Protein AF-A0A846SKY1-F1 (afdb_monomer)

Structure (mmCIF, N/CA/C/O backbone):
data_AF-A0A846SKY1-F1
#
_entry.id   AF-A0A846SKY1-F1
#
loop_
_atom_site.group_PDB
_atom_site.id
_atom_site.type_symbol
_atom_site.label_atom_id
_atom_site.label_alt_id
_atom_site.label_comp_id
_atom_site.label_asym_id
_atom_site.label_entity_id
_atom_site.label_seq_id
_atom_site.pdbx_PDB_ins_code
_atom_site.Cartn_x
_atom_site.Cartn_y
_atom_site.Cartn_z
_atom_site.occupancy
_atom_site.B_iso_or_equiv
_atom_site.auth_seq_id
_atom_site.auth_comp_id
_atom_site.auth_asym_id
_atom_site.auth_atom_id
_atom_site.pdbx_PDB_model_num
ATOM 1 N N . MET A 1 1 ? 22.162 -17.429 46.335 1.00 46.56 1 MET A N 1
ATOM 2 C CA . MET A 1 1 ? 23.014 -17.951 45.247 1.00 46.56 1 MET A CA 1
ATOM 3 C C . MET A 1 1 ? 22.104 -18.732 44.323 1.00 46.56 1 MET A C 1
ATOM 5 O O . MET A 1 1 ? 21.326 -19.520 44.843 1.00 46.56 1 MET A O 1
ATOM 9 N N . ASN A 1 2 ? 22.143 -18.483 43.013 1.00 73.56 2 ASN A N 1
ATOM 10 C CA . ASN A 1 2 ? 21.407 -19.318 42.061 1.00 73.56 2 ASN A CA 1
ATOM 11 C C . ASN A 1 2 ? 22.087 -20.688 42.005 1.00 73.56 2 ASN A C 1
ATOM 13 O O . ASN A 1 2 ? 23.313 -20.758 41.893 1.00 73.56 2 ASN A O 1
ATOM 17 N N . LEU A 1 3 ? 21.304 -21.758 42.141 1.00 90.50 3 LEU A N 1
ATOM 18 C CA . LEU A 1 3 ? 21.818 -23.119 42.028 1.00 90.50 3 LEU A CA 1
ATOM 19 C C . LEU A 1 3 ? 22.352 -23.354 40.599 1.00 90.50 3 LEU A C 1
ATOM 21 O O . LEU A 1 3 ? 21.756 -22.848 39.641 1.00 90.50 3 LEU A O 1
ATOM 25 N N . PRO A 1 4 ? 23.459 -24.097 40.417 1.00 93.00 4 PRO A N 1
ATOM 26 C CA . PRO A 1 4 ? 24.073 -24.275 39.102 1.00 93.00 4 PRO A CA 1
ATOM 27 C C . PRO A 1 4 ? 23.132 -24.888 38.048 1.00 93.00 4 PRO A C 1
ATOM 29 O O . PRO A 1 4 ? 22.724 -26.049 38.150 1.00 93.00 4 PRO A O 1
ATOM 32 N N . GLY A 1 5 ? 22.845 -24.130 36.985 1.00 91.88 5 GLY A N 1
ATOM 33 C CA . GLY A 1 5 ? 22.113 -24.601 35.802 1.00 91.88 5 GLY A CA 1
ATOM 34 C C . GLY A 1 5 ? 20.583 -24.637 35.921 1.00 91.88 5 GLY A C 1
ATOM 35 O O . GLY A 1 5 ? 19.949 -25.315 35.111 1.00 91.88 5 GLY A O 1
ATOM 36 N N . LEU A 1 6 ? 19.987 -23.956 36.908 1.00 94.12 6 LEU A N 1
ATOM 37 C CA . LEU A 1 6 ? 18.544 -23.680 36.895 1.00 94.12 6 LEU A CA 1
ATOM 38 C C . LEU A 1 6 ? 18.210 -22.535 35.928 1.00 94.12 6 LEU A C 1
ATOM 40 O O . LEU A 1 6 ? 18.991 -21.591 35.799 1.00 94.12 6 LEU A O 1
ATOM 44 N N . ILE A 1 7 ? 17.043 -22.616 35.289 1.00 93.56 7 ILE A N 1
ATOM 45 C CA . ILE A 1 7 ? 16.441 -21.503 34.539 1.00 93.56 7 ILE A CA 1
ATOM 46 C C . ILE A 1 7 ? 15.952 -20.385 35.478 1.00 93.56 7 ILE A C 1
ATOM 48 O O . ILE A 1 7 ? 15.787 -20.601 36.683 1.00 93.56 7 ILE A O 1
ATOM 52 N N . ASP A 1 8 ? 15.684 -19.203 34.916 1.00 91.31 8 ASP A N 1
ATOM 53 C CA . ASP A 1 8 ? 14.997 -18.113 35.622 1.00 91.31 8 ASP A CA 1
ATOM 54 C C . ASP A 1 8 ? 13.616 -18.556 36.131 1.00 91.31 8 ASP A C 1
ATOM 56 O O . ASP A 1 8 ? 13.039 -19.502 35.602 1.00 91.31 8 ASP A O 1
ATOM 60 N N . ASP A 1 9 ? 13.085 -17.873 37.155 1.00 92.06 9 ASP A N 1
ATOM 61 C CA . ASP A 1 9 ? 11.799 -18.211 37.785 1.00 92.06 9 ASP A CA 1
ATOM 62 C C . ASP A 1 9 ? 10.670 -18.370 36.739 1.00 92.06 9 ASP A C 1
ATOM 64 O O . ASP A 1 9 ? 10.157 -17.366 36.225 1.00 92.06 9 ASP A O 1
ATOM 68 N N . PRO A 1 10 ? 10.244 -19.613 36.436 1.00 91.88 10 PRO A N 1
ATOM 69 C CA . PRO A 1 10 ? 9.229 -19.873 35.417 1.00 91.88 10 PRO A CA 1
ATOM 70 C C . PRO A 1 10 ? 7.851 -19.362 35.863 1.00 91.88 10 PRO A C 1
ATOM 72 O O . PRO A 1 10 ? 6.981 -19.064 35.039 1.00 91.88 10 PRO A O 1
ATOM 75 N N . ALA A 1 11 ? 7.664 -19.183 37.173 1.00 91.69 11 ALA A N 1
ATOM 76 C CA . ALA A 1 11 ? 6.435 -18.715 37.789 1.00 91.69 11 ALA A CA 1
ATOM 77 C C . ALA A 1 11 ? 6.412 -17.192 38.022 1.00 91.69 11 ALA A C 1
ATOM 79 O O . ALA A 1 11 ? 5.543 -16.676 38.736 1.00 91.69 11 ALA A O 1
ATOM 80 N N . ARG A 1 12 ? 7.339 -16.450 37.398 1.00 92.38 12 ARG A N 1
ATOM 81 C CA . ARG A 1 12 ? 7.389 -14.987 37.472 1.00 92.38 12 ARG A CA 1
ATOM 82 C C . ARG A 1 12 ? 6.057 -14.368 37.037 1.00 92.38 12 ARG A C 1
ATOM 84 O O . ARG A 1 12 ? 5.595 -14.580 35.913 1.00 92.38 12 ARG A O 1
ATOM 91 N N . GLY A 1 13 ? 5.484 -13.544 37.912 1.00 88.25 13 GLY A N 1
ATOM 92 C CA . GLY A 1 13 ? 4.220 -12.833 37.704 1.00 88.25 13 GLY A CA 1
ATOM 93 C C . GLY A 1 13 ? 3.457 -12.639 39.015 1.00 88.25 13 GLY A C 1
ATOM 94 O O . GLY A 1 13 ? 3.842 -13.184 40.049 1.00 88.25 13 GLY A O 1
ATOM 95 N N . ASP A 1 14 ? 2.369 -11.874 38.994 1.00 92.31 14 ASP A N 1
ATOM 96 C CA . ASP A 1 14 ? 1.500 -11.650 40.157 1.00 92.31 14 ASP A CA 1
ATOM 97 C C . ASP A 1 14 ? 0.092 -12.191 39.874 1.00 92.31 14 ASP A C 1
ATOM 99 O O . ASP A 1 14 ? -0.737 -11.522 39.260 1.00 92.31 14 ASP A O 1
ATOM 103 N N . ALA A 1 15 ? -0.175 -13.422 40.320 1.00 92.25 15 ALA A N 1
ATOM 104 C CA . ALA A 1 15 ? -1.475 -14.069 40.160 1.00 92.25 15 ALA A CA 1
ATOM 105 C C . ALA A 1 15 ? -2.607 -13.305 40.875 1.00 92.25 15 ALA A C 1
ATOM 107 O O . ALA A 1 15 ? -3.741 -13.297 40.394 1.00 92.25 15 ALA A O 1
ATOM 108 N N . GLY A 1 16 ? -2.305 -12.608 41.977 1.00 91.00 16 GLY A N 1
ATOM 109 C CA . GLY A 1 16 ? -3.270 -11.772 42.688 1.00 91.00 16 GLY A CA 1
ATOM 110 C C . GLY A 1 16 ? -3.687 -10.562 41.855 1.00 91.00 16 GLY A C 1
ATOM 111 O O . GLY A 1 16 ? -4.881 -10.295 41.713 1.00 91.00 16 GLY A O 1
ATOM 112 N N . ALA A 1 17 ? -2.724 -9.881 41.230 1.00 92.69 17 ALA A N 1
ATOM 113 C CA . ALA A 1 17 ? -3.007 -8.784 40.304 1.00 92.69 17 ALA A CA 1
ATOM 114 C C . ALA A 1 17 ? -3.819 -9.256 39.083 1.00 92.69 17 ALA A C 1
ATOM 116 O O . ALA A 1 17 ? -4.796 -8.608 38.705 1.00 92.69 17 ALA A O 1
ATOM 117 N N . VAL A 1 18 ? -3.471 -10.413 38.507 1.00 91.75 18 VAL A N 1
ATOM 118 C CA . VAL A 1 18 ? -4.213 -11.032 37.391 1.00 91.75 18 VAL A CA 1
ATOM 119 C C . VAL A 1 18 ? -5.662 -11.343 37.792 1.00 91.75 18 VAL A C 1
ATOM 121 O O . VAL A 1 18 ? -6.594 -10.989 37.070 1.00 91.75 18 VAL A O 1
ATOM 124 N N . SER A 1 19 ? -5.876 -11.921 38.976 1.00 93.38 19 SER A N 1
ATOM 125 C CA . SER A 1 19 ? -7.216 -12.161 39.530 1.00 93.38 19 SER A CA 1
ATOM 126 C C . SER A 1 19 ? -8.002 -10.857 39.763 1.00 93.38 19 SER A C 1
ATOM 128 O O . SER A 1 19 ? -9.207 -10.775 39.495 1.00 93.38 19 SER A O 1
ATOM 130 N N . GLY A 1 20 ? -7.317 -9.782 40.165 1.00 93.25 20 GLY A N 1
ATOM 131 C CA . GLY A 1 20 ? -7.895 -8.438 40.248 1.00 93.25 20 GLY A CA 1
ATOM 132 C C . GLY A 1 20 ? -8.424 -7.925 38.901 1.00 93.25 20 GLY A C 1
ATOM 133 O O . GLY A 1 20 ? -9.526 -7.365 38.835 1.00 93.25 20 GLY A O 1
ATOM 134 N N . TYR A 1 21 ? -7.703 -8.172 37.802 1.00 91.81 21 TYR A N 1
ATOM 135 C CA . TYR A 1 21 ? -8.189 -7.852 36.456 1.00 91.81 21 TYR A CA 1
ATOM 136 C C . TYR A 1 21 ? -9.403 -8.699 36.066 1.00 91.81 21 TYR A C 1
ATOM 138 O O . TYR A 1 21 ? -10.393 -8.145 35.584 1.00 91.81 21 TYR A O 1
ATOM 146 N N . ALA A 1 22 ? -9.390 -10.007 36.341 1.00 93.38 22 ALA A N 1
ATOM 147 C CA . ALA A 1 22 ? -10.550 -10.866 36.093 1.00 93.38 22 ALA A CA 1
ATOM 148 C C . ALA A 1 22 ? -11.807 -10.369 36.828 1.00 93.38 22 ALA A C 1
ATOM 150 O O . ALA A 1 22 ? -12.889 -10.287 36.238 1.00 93.38 22 ALA A O 1
ATOM 151 N N . THR A 1 23 ? -11.653 -9.948 38.085 1.00 94.44 23 THR A N 1
ATOM 152 C CA . THR A 1 23 ? -12.739 -9.359 38.884 1.00 94.44 23 THR A CA 1
ATOM 153 C C . THR A 1 23 ? -13.264 -8.073 38.244 1.00 94.44 23 THR A C 1
ATOM 155 O O . THR A 1 23 ? -14.478 -7.876 38.142 1.00 94.44 23 THR A O 1
ATOM 158 N N . THR A 1 24 ? -12.370 -7.227 37.730 1.00 94.69 24 THR A N 1
ATOM 159 C CA . THR A 1 24 ? -12.744 -5.991 37.027 1.00 94.69 24 THR A CA 1
ATOM 160 C C . THR A 1 24 ? -13.601 -6.284 35.794 1.00 94.69 24 THR A C 1
ATOM 162 O O . THR A 1 24 ? -14.626 -5.629 35.593 1.00 94.69 24 THR A O 1
ATOM 165 N N . PHE A 1 25 ? -13.236 -7.293 34.996 1.00 93.44 25 PHE A N 1
ATOM 166 C CA . PHE A 1 25 ? -14.035 -7.720 33.843 1.00 93.44 25 PHE A CA 1
ATOM 167 C C . PHE A 1 25 ? -15.419 -8.235 34.254 1.00 93.44 25 PHE A C 1
ATOM 169 O O . PHE A 1 25 ? -16.415 -7.757 33.714 1.00 93.44 25 PHE A O 1
ATOM 176 N N . SER A 1 26 ? -15.510 -9.099 35.272 1.00 95.50 26 SER A N 1
ATOM 177 C CA . SER A 1 26 ? -16.805 -9.603 35.768 1.00 95.50 26 SER A CA 1
ATOM 178 C C . SER A 1 26 ? -17.720 -8.484 36.292 1.00 95.50 26 SER A C 1
ATOM 180 O O . SER A 1 26 ? -18.927 -8.477 36.046 1.00 95.50 26 SER A O 1
ATOM 182 N N . THR A 1 27 ? -17.142 -7.473 36.949 1.00 95.94 27 THR A N 1
ATOM 183 C CA . THR A 1 27 ? -17.885 -6.302 37.439 1.00 95.94 27 THR A CA 1
ATOM 184 C C . THR A 1 27 ? -18.446 -5.484 36.277 1.00 95.94 27 THR A C 1
ATOM 186 O O . THR A 1 27 ? -19.604 -5.064 36.297 1.00 95.94 27 THR A O 1
ATOM 189 N N . ARG A 1 28 ? -17.645 -5.281 35.225 1.00 93.75 28 ARG A N 1
ATOM 190 C CA . ARG A 1 28 ? -18.094 -4.590 34.008 1.00 93.75 28 ARG A CA 1
ATOM 191 C C . ARG A 1 28 ? -19.149 -5.395 33.247 1.00 93.75 28 ARG A C 1
ATOM 193 O O . ARG A 1 28 ? -20.079 -4.794 32.709 1.00 93.75 28 ARG A O 1
ATOM 200 N N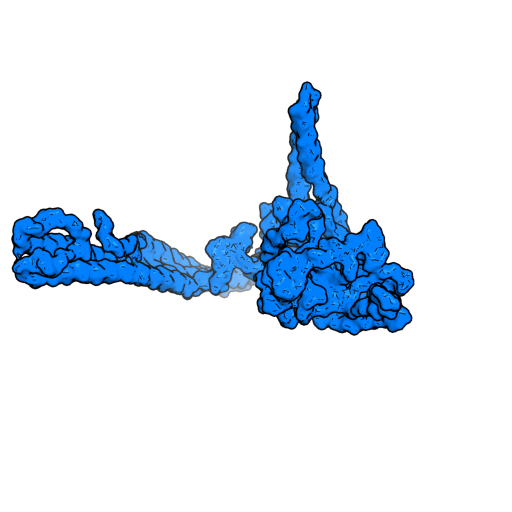 . ALA A 1 29 ? -19.047 -6.725 33.240 1.00 94.75 29 ALA A N 1
ATOM 201 C CA . ALA A 1 29 ? -20.063 -7.599 32.663 1.00 94.75 29 ALA A CA 1
ATOM 202 C C . ALA A 1 29 ? -21.406 -7.420 33.384 1.00 94.75 29 ALA A C 1
ATOM 204 O O . ALA A 1 29 ? -22.432 -7.209 32.742 1.00 94.75 29 ALA A O 1
ATOM 205 N N . ALA A 1 30 ? -21.404 -7.406 34.723 1.00 95.69 30 ALA A N 1
ATOM 206 C CA . ALA A 1 30 ? -22.599 -7.141 35.526 1.00 95.69 30 ALA A CA 1
ATOM 207 C C . ALA A 1 30 ? -23.236 -5.783 35.195 1.00 95.69 30 ALA A C 1
ATOM 209 O O . ALA A 1 30 ? -24.430 -5.731 34.904 1.00 95.69 30 ALA A O 1
ATOM 210 N N . SER A 1 31 ? -22.433 -4.716 35.135 1.00 95.81 31 SER A N 1
ATOM 211 C CA . SER A 1 31 ? -22.926 -3.385 34.756 1.00 95.81 31 SER A CA 1
ATOM 212 C C . SER A 1 31 ? -23.495 -3.343 33.329 1.00 95.81 31 SER A C 1
ATOM 214 O O . SER A 1 31 ? -24.485 -2.661 33.079 1.00 95.81 31 SER A O 1
ATOM 216 N N . SER A 1 32 ? -22.916 -4.095 32.389 1.00 93.31 32 SER A N 1
ATOM 217 C CA . SER A 1 32 ? -23.422 -4.167 31.009 1.00 93.31 32 SER A CA 1
ATOM 218 C C . SER A 1 32 ? -24.774 -4.887 30.939 1.00 93.31 32 SER A C 1
ATOM 220 O O . SER A 1 32 ? -25.681 -4.410 30.259 1.00 93.31 32 SER A O 1
ATOM 222 N N . ARG A 1 33 ? -24.970 -5.966 31.713 1.00 96.75 33 ARG A N 1
ATOM 223 C CA . ARG A 1 33 ? -26.281 -6.642 31.817 1.00 96.75 33 ARG A CA 1
ATOM 224 C C . ARG A 1 33 ? -27.354 -5.752 32.439 1.00 96.75 33 ARG A C 1
ATOM 226 O O . ARG A 1 33 ? -28.496 -5.797 31.998 1.00 96.75 33 ARG A O 1
ATOM 233 N N . GLU A 1 34 ? -26.997 -4.944 33.434 1.00 96.00 34 GLU A N 1
ATOM 234 C CA . GLU A 1 34 ? -27.920 -3.973 34.036 1.00 96.00 34 GLU A CA 1
ATOM 235 C C . GLU A 1 34 ? -28.397 -2.956 32.990 1.00 96.00 34 GLU A C 1
ATOM 237 O O . GLU A 1 34 ? -29.596 -2.824 32.758 1.00 96.00 34 GLU A O 1
ATOM 242 N N . ARG A 1 35 ? -27.463 -2.348 32.245 1.00 94.62 35 ARG A N 1
ATOM 243 C CA . ARG A 1 35 ? -27.788 -1.408 31.157 1.00 94.62 35 ARG A CA 1
ATOM 244 C C . ARG A 1 35 ? -28.604 -2.046 30.036 1.00 94.62 35 ARG A C 1
ATOM 246 O O . ARG A 1 35 ? -29.456 -1.385 29.447 1.00 94.62 35 ARG A O 1
ATOM 253 N N . LYS A 1 36 ? -28.351 -3.321 29.727 1.00 94.88 36 LYS A N 1
ATOM 254 C CA . LYS A 1 36 ? -29.198 -4.092 28.811 1.00 94.88 36 LYS A CA 1
ATOM 255 C C . LYS A 1 36 ? -30.637 -4.161 29.335 1.00 94.88 36 LYS A C 1
ATOM 257 O O . LYS A 1 36 ? -31.564 -3.891 28.577 1.00 94.88 36 LYS A O 1
ATOM 262 N N . GLY A 1 37 ? -30.815 -4.502 30.611 1.00 94.94 37 GLY A N 1
ATOM 263 C CA . GLY A 1 37 ? -32.130 -4.558 31.254 1.00 94.94 37 GLY A CA 1
ATOM 264 C C . GLY A 1 37 ? -32.871 -3.220 31.194 1.00 94.94 37 GLY A C 1
ATOM 265 O O . GLY A 1 37 ? -34.058 -3.192 30.869 1.00 94.94 37 GLY A O 1
ATOM 266 N N . ASP A 1 38 ? -32.160 -2.111 31.411 1.00 94.88 38 ASP A N 1
ATOM 267 C CA . ASP A 1 38 ? -32.721 -0.762 31.265 1.00 94.88 38 ASP A CA 1
ATOM 268 C C . ASP A 1 38 ? -33.182 -0.482 29.824 1.00 94.88 38 ASP A C 1
ATOM 270 O O . ASP A 1 38 ? -34.269 0.062 29.605 1.00 94.88 38 ASP A O 1
ATOM 274 N N . ALA A 1 39 ? -32.387 -0.885 28.825 1.00 92.62 39 ALA A N 1
ATOM 275 C CA . ALA A 1 39 ? -32.746 -0.750 27.414 1.00 92.62 39 ALA A CA 1
ATOM 276 C C . ALA A 1 39 ? -33.978 -1.601 27.048 1.00 92.62 39 ALA A C 1
ATOM 278 O O . ALA A 1 39 ? -34.885 -1.109 26.376 1.00 92.62 39 ALA A O 1
ATOM 279 N N . ASP A 1 40 ? -34.058 -2.842 27.535 1.00 92.50 40 ASP A N 1
ATOM 280 C CA . ASP A 1 40 ? -35.218 -3.720 27.330 1.00 92.50 40 ASP A CA 1
ATOM 281 C C . ASP A 1 40 ? -36.502 -3.112 27.926 1.00 92.50 40 ASP A C 1
ATOM 283 O O . ASP A 1 40 ? -37.561 -3.117 27.290 1.00 92.50 40 ASP A O 1
ATOM 287 N N . ALA A 1 41 ? -36.415 -2.520 29.123 1.00 92.56 41 ALA A N 1
ATOM 288 C CA . ALA A 1 41 ? -37.540 -1.839 29.764 1.00 92.56 41 ALA A CA 1
ATOM 289 C C . ALA A 1 41 ? -37.986 -0.580 28.992 1.00 92.56 41 ALA A C 1
ATOM 291 O O . ALA A 1 41 ? -39.188 -0.321 28.838 1.00 92.56 41 ALA A O 1
ATOM 292 N N . ALA A 1 42 ? -37.030 0.190 28.464 1.00 88.75 42 ALA A N 1
ATOM 293 C CA . ALA A 1 42 ? -37.317 1.343 27.614 1.00 88.75 42 ALA A CA 1
ATOM 294 C C . ALA A 1 42 ? -38.018 0.928 26.308 1.00 88.75 42 ALA A C 1
ATOM 296 O O . ALA A 1 42 ? -39.009 1.548 25.913 1.00 88.75 42 ALA A O 1
ATOM 297 N N . LEU A 1 43 ? -37.565 -0.158 25.673 1.00 88.31 43 LEU A N 1
ATOM 298 C CA . LEU A 1 43 ? -38.172 -0.704 24.457 1.00 88.31 43 LEU A CA 1
ATOM 299 C C . LEU A 1 43 ? -39.630 -1.133 24.677 1.00 88.31 43 LEU A C 1
ATOM 301 O O . LEU A 1 43 ? -40.504 -0.810 23.868 1.00 88.31 43 LEU A O 1
ATOM 305 N N . ALA A 1 44 ? -39.913 -1.814 25.791 1.00 87.69 44 ALA A N 1
ATOM 306 C CA . ALA A 1 44 ? -41.271 -2.217 26.161 1.00 87.69 44 ALA A CA 1
ATOM 307 C C . ALA A 1 44 ? -42.210 -1.010 26.346 1.00 87.69 44 ALA A C 1
ATOM 309 O O . ALA A 1 44 ? -43.395 -1.076 26.024 1.00 87.69 44 ALA A O 1
ATOM 310 N N . SER A 1 45 ? -41.677 0.116 26.824 1.00 87.00 45 SER A N 1
ATOM 311 C CA . SER A 1 45 ? -42.451 1.350 26.981 1.00 87.00 45 SER A CA 1
ATOM 312 C C . SER A 1 45 ? -42.759 2.005 25.628 1.00 87.00 45 SER A C 1
ATOM 314 O O . SER A 1 45 ? -43.887 2.430 25.386 1.00 87.00 45 SER A O 1
ATOM 316 N N . ILE A 1 46 ? -41.781 2.050 24.720 1.00 84.12 46 ILE A N 1
ATOM 317 C CA . ILE A 1 46 ? -41.895 2.725 23.415 1.00 84.12 46 ILE A CA 1
ATOM 318 C C . ILE A 1 46 ? -42.774 1.956 22.427 1.00 84.12 46 ILE A C 1
ATOM 320 O O . ILE A 1 46 ? -43.531 2.572 21.684 1.00 84.12 46 ILE A O 1
ATOM 324 N N . THR A 1 47 ? -42.744 0.623 22.455 1.00 77.88 47 THR A N 1
ATOM 325 C CA . THR A 1 47 ? -43.590 -0.234 21.597 1.00 77.88 47 THR A CA 1
ATOM 326 C C . THR A 1 47 ? -45.094 -0.066 21.845 1.00 77.88 47 THR A C 1
ATOM 328 O O . THR A 1 47 ? -45.904 -0.457 21.009 1.00 77.88 47 THR A O 1
ATOM 331 N N . SER A 1 48 ? -45.488 0.557 22.960 1.00 79.56 48 SER A N 1
ATOM 332 C CA . SER A 1 48 ? -46.883 0.925 23.237 1.00 79.56 48 SER A CA 1
ATOM 333 C C . SER A 1 48 ? -47.336 2.233 22.561 1.00 79.56 48 SER A C 1
ATOM 335 O O . SER A 1 48 ? -48.520 2.573 22.602 1.00 79.56 48 SER A O 1
ATOM 337 N N . MET A 1 49 ? -46.415 2.978 21.940 1.00 81.56 49 MET A N 1
ATOM 338 C CA . MET A 1 49 ? -46.669 4.273 21.304 1.00 81.56 49 MET A CA 1
ATOM 339 C C . MET A 1 49 ? -46.936 4.104 19.800 1.00 81.56 49 MET A C 1
ATOM 341 O O . MET A 1 49 ? -46.294 3.304 19.135 1.00 81.56 49 MET A O 1
ATOM 345 N N . THR A 1 50 ? -47.848 4.897 19.228 1.00 76.44 50 THR A N 1
ATOM 346 C CA . THR A 1 50 ? -48.278 4.772 17.816 1.00 76.44 50 THR A CA 1
ATOM 347 C C . THR A 1 50 ? -47.644 5.802 16.867 1.00 76.44 50 THR A C 1
ATOM 349 O O . THR A 1 50 ? -48.191 6.077 15.801 1.00 76.44 50 THR A O 1
ATOM 352 N N . ALA A 1 51 ? -46.547 6.454 17.260 1.00 78.81 51 ALA A N 1
ATOM 353 C CA . ALA A 1 51 ? -45.899 7.501 16.464 1.00 78.81 51 ALA A CA 1
ATOM 354 C C . ALA A 1 51 ? -44.739 6.932 15.631 1.00 78.81 51 ALA A C 1
ATOM 356 O O . ALA A 1 51 ? -43.960 6.145 16.147 1.00 78.81 51 ALA A O 1
ATOM 357 N N . SER A 1 52 ? -44.527 7.407 14.400 1.00 71.19 52 SER A N 1
ATOM 358 C CA . SER A 1 52 ? -43.409 6.953 13.544 1.00 71.19 52 SER A CA 1
ATOM 359 C C . SER A 1 52 ? -42.016 7.190 14.151 1.00 71.19 52 SER A C 1
ATOM 361 O O . SER A 1 52 ? -41.080 6.436 13.900 1.00 71.19 52 SER A O 1
ATOM 363 N N . ALA A 1 53 ? -41.869 8.213 15.001 1.00 76.94 53 ALA A N 1
ATOM 364 C CA . ALA A 1 53 ? -40.645 8.441 15.770 1.00 76.94 53 ALA A CA 1
ATOM 365 C C . ALA A 1 53 ? -40.381 7.340 16.819 1.00 76.94 53 ALA A C 1
ATOM 367 O O . ALA A 1 53 ? -39.226 7.101 17.170 1.00 76.94 53 ALA A O 1
ATOM 368 N N . ALA A 1 54 ? -41.430 6.665 17.305 1.00 79.88 54 ALA A N 1
ATOM 369 C CA . ALA A 1 54 ? -41.322 5.552 18.245 1.00 79.88 54 ALA A CA 1
ATOM 370 C C . ALA A 1 54 ? -40.718 4.310 17.574 1.00 79.88 54 ALA A C 1
ATOM 372 O O . ALA A 1 54 ? -39.880 3.654 18.186 1.00 79.88 54 ALA A O 1
ATOM 373 N N . ASP A 1 55 ? -41.044 4.045 16.305 1.00 78.56 55 ASP A N 1
ATOM 374 C CA . ASP A 1 55 ? -40.493 2.909 15.552 1.00 78.56 55 ASP A CA 1
ATOM 375 C C . ASP A 1 55 ? -38.983 3.065 15.310 1.00 78.56 55 ASP A C 1
ATOM 377 O O . ASP A 1 55 ? -38.194 2.165 15.607 1.00 78.56 55 ASP A O 1
ATOM 381 N N . ALA A 1 56 ? -38.557 4.245 14.841 1.00 79.12 56 ALA A N 1
ATOM 382 C CA . ALA A 1 56 ? -37.142 4.545 14.611 1.00 79.12 56 ALA A CA 1
ATOM 383 C C . ALA A 1 56 ? -36.324 4.512 15.915 1.00 79.12 56 ALA A C 1
ATOM 385 O O . ALA A 1 56 ? -35.197 4.014 15.942 1.00 79.12 56 ALA A O 1
ATOM 386 N N . LEU A 1 57 ? -36.890 5.023 17.013 1.00 85.38 57 LEU A N 1
ATOM 387 C CA . LEU A 1 57 ? -36.257 4.965 18.328 1.00 85.38 57 LEU A CA 1
ATOM 388 C C . LEU A 1 57 ? -36.205 3.528 18.871 1.00 85.38 57 LEU A C 1
ATOM 390 O O . LEU A 1 57 ? -35.173 3.118 19.400 1.00 85.38 57 LEU A O 1
ATOM 394 N N . GLY A 1 58 ? -37.278 2.753 18.697 1.00 85.75 58 GLY A N 1
ATOM 395 C CA . GLY A 1 58 ? -37.363 1.353 19.105 1.00 85.75 58 GLY A CA 1
ATOM 396 C C . GLY A 1 58 ? -36.278 0.495 18.458 1.00 85.75 58 GLY A C 1
ATOM 397 O O . GLY A 1 58 ? -35.565 -0.216 19.163 1.00 85.75 58 GLY A O 1
ATOM 398 N N . ALA A 1 59 ? -36.061 0.637 17.147 1.00 84.88 59 ALA A N 1
ATOM 399 C CA . ALA A 1 59 ? -34.998 -0.077 16.435 1.00 84.88 59 ALA A CA 1
ATOM 400 C C . ALA A 1 59 ? -33.594 0.210 17.009 1.00 84.88 59 ALA A C 1
ATOM 402 O O . ALA A 1 59 ? -32.785 -0.703 17.179 1.00 84.88 59 ALA A O 1
ATOM 403 N N . ARG A 1 60 ? -33.309 1.467 17.379 1.00 86.31 60 ARG A N 1
ATOM 404 C CA . ARG A 1 60 ? -32.021 1.845 17.994 1.00 86.31 60 ARG A CA 1
ATOM 405 C C . ARG A 1 60 ? -31.841 1.238 19.386 1.00 86.31 60 ARG A C 1
ATOM 407 O O . ARG A 1 60 ? -30.731 0.845 19.737 1.00 86.31 60 ARG A O 1
ATOM 414 N N . ILE A 1 61 ? -32.914 1.155 20.172 1.00 88.81 61 ILE A N 1
ATOM 415 C CA . ILE A 1 61 ? -32.876 0.570 21.519 1.00 88.81 61 ILE A CA 1
ATOM 416 C C . ILE A 1 61 ? -32.674 -0.947 21.455 1.00 88.81 61 ILE A C 1
ATOM 418 O O . ILE A 1 61 ? -31.912 -1.478 22.260 1.00 88.81 61 ILE A O 1
ATOM 422 N N . VAL A 1 62 ? -33.276 -1.634 20.476 1.00 90.50 62 VAL A N 1
ATOM 423 C CA . VAL A 1 62 ? -33.017 -3.064 20.223 1.00 90.50 62 VAL A CA 1
ATOM 424 C C . VAL A 1 62 ? -31.525 -3.309 19.997 1.00 90.50 62 VAL A C 1
ATOM 426 O O . VAL A 1 62 ? -30.933 -4.141 20.683 1.00 90.50 62 VAL A O 1
ATOM 429 N N . LEU A 1 63 ? -30.900 -2.544 19.095 1.00 87.38 63 LEU A N 1
ATOM 430 C CA . LEU A 1 63 ? -29.472 -2.680 18.800 1.00 87.38 63 LEU A CA 1
ATOM 431 C C . LEU A 1 63 ? -28.602 -2.405 20.036 1.00 87.38 63 LEU A C 1
ATOM 433 O O . LEU A 1 63 ? -27.639 -3.125 20.299 1.00 87.38 63 LEU A O 1
ATOM 437 N N . LEU A 1 64 ? -28.951 -1.379 20.818 1.00 88.50 64 LEU A N 1
ATOM 438 C CA . LEU A 1 64 ? -28.242 -1.052 22.054 1.00 88.50 64 LEU A CA 1
ATOM 439 C C . LEU A 1 64 ? -28.340 -2.187 23.084 1.00 88.50 64 LEU A C 1
ATOM 441 O O . LEU A 1 64 ? -27.331 -2.549 23.687 1.00 88.50 64 LEU A O 1
ATOM 445 N N . SER A 1 65 ? -29.533 -2.761 23.267 1.00 91.25 65 SER A N 1
ATOM 446 C CA . SER A 1 65 ? -29.754 -3.903 24.161 1.00 91.25 65 SER A CA 1
ATOM 447 C C . SER A 1 65 ? -28.920 -5.112 23.733 1.00 91.25 65 SER A C 1
ATOM 449 O O . SER A 1 65 ? -28.211 -5.699 24.553 1.00 91.25 65 SER A O 1
ATOM 451 N N . GLN A 1 66 ? -28.932 -5.445 22.440 1.00 90.62 66 GLN A N 1
ATOM 452 C CA . GLN A 1 66 ? -28.138 -6.547 21.902 1.00 90.62 66 GLN A CA 1
ATOM 453 C C . GLN A 1 66 ? -26.642 -6.358 22.193 1.00 90.62 66 GLN A C 1
ATOM 455 O O . GLN A 1 66 ? -26.021 -7.235 22.792 1.00 90.62 66 GLN A O 1
ATOM 460 N N . ARG A 1 67 ? -26.082 -5.184 21.876 1.00 89.75 67 ARG A N 1
ATOM 461 C CA . ARG A 1 67 ? -24.658 -4.885 22.105 1.00 89.75 67 ARG A CA 1
ATOM 462 C C . ARG A 1 67 ? -24.262 -4.917 23.577 1.00 89.75 67 ARG A C 1
ATOM 464 O O . ARG A 1 67 ? -23.175 -5.378 23.904 1.00 89.75 67 ARG A O 1
ATOM 471 N N . MET A 1 68 ? -25.126 -4.456 24.483 1.00 91.88 68 MET A N 1
ATOM 472 C CA . MET A 1 68 ? -24.866 -4.561 25.926 1.00 91.88 68 MET A CA 1
ATOM 473 C C . MET A 1 68 ? -24.863 -6.022 26.404 1.00 91.88 68 MET A C 1
ATOM 475 O O . MET A 1 68 ? -24.096 -6.367 27.304 1.00 91.88 68 MET A O 1
ATOM 479 N N . GLY A 1 69 ? -25.684 -6.882 25.791 1.00 92.69 69 GLY A N 1
ATOM 480 C CA . GLY A 1 69 ? -25.659 -8.330 26.015 1.00 92.69 69 GLY A CA 1
ATOM 481 C C . GLY A 1 69 ? -24.361 -8.974 25.533 1.00 92.69 69 GLY A C 1
ATOM 482 O O . GLY A 1 69 ? -23.674 -9.618 26.321 1.00 92.69 69 GLY A O 1
ATOM 483 N N . GLU A 1 70 ? -23.980 -8.719 24.283 1.00 91.62 70 GLU A N 1
ATOM 484 C CA . GLU A 1 70 ? -22.729 -9.213 23.689 1.00 91.62 70 GLU A CA 1
ATOM 485 C C . GLU A 1 70 ? -21.493 -8.726 24.465 1.00 91.62 70 GLU A C 1
ATOM 487 O O . GLU A 1 70 ? -20.573 -9.501 24.736 1.00 91.62 70 GLU A O 1
ATOM 492 N N . ALA A 1 71 ? -21.487 -7.457 24.898 1.00 90.25 71 ALA A N 1
ATOM 493 C CA . ALA A 1 71 ? -20.447 -6.912 25.767 1.00 90.25 71 ALA A CA 1
ATOM 494 C C . ALA A 1 71 ? -20.362 -7.676 27.092 1.00 90.25 71 ALA A C 1
ATOM 496 O O . ALA A 1 71 ? -19.266 -8.014 27.536 1.00 90.25 71 ALA A O 1
ATOM 497 N N . ALA A 1 72 ? -21.504 -7.944 27.733 1.00 93.62 72 ALA A N 1
ATOM 498 C CA . ALA A 1 72 ? -21.533 -8.669 28.995 1.00 93.62 72 ALA A CA 1
ATOM 499 C C . ALA A 1 72 ? -20.965 -10.086 28.852 1.00 93.62 72 ALA A C 1
ATOM 501 O O . ALA A 1 72 ? -20.069 -10.453 29.610 1.00 93.62 72 ALA A O 1
ATOM 502 N N . GLU A 1 73 ? -21.438 -10.843 27.861 1.00 94.25 73 GLU A N 1
ATOM 503 C CA . GLU A 1 73 ? -20.968 -12.205 27.586 1.00 94.25 73 GLU A CA 1
ATOM 504 C C . GLU A 1 73 ? -19.473 -12.229 27.243 1.00 94.25 73 GLU A C 1
ATOM 506 O O . GLU A 1 73 ? -18.718 -13.059 27.755 1.00 94.25 73 GLU A O 1
ATOM 511 N N . GLY A 1 74 ? -19.009 -11.271 26.435 1.00 92.44 74 GLY A N 1
ATOM 512 C CA . GLY A 1 74 ? -17.595 -11.127 26.110 1.00 92.44 74 GLY A CA 1
ATOM 513 C C . GLY A 1 74 ? -16.725 -10.850 27.336 1.00 92.44 74 GLY A C 1
ATOM 514 O O . GLY A 1 74 ? -15.688 -11.485 27.530 1.00 92.44 74 GLY A O 1
ATOM 515 N N . LEU A 1 75 ? -17.157 -9.930 28.201 1.00 93.69 75 LEU A N 1
ATOM 516 C CA . LEU A 1 75 ? -16.448 -9.589 29.435 1.00 93.69 75 LEU A CA 1
ATOM 517 C C . LEU A 1 75 ? -16.402 -10.768 30.420 1.00 93.69 75 LEU A C 1
ATOM 519 O O . LEU A 1 75 ? -15.377 -10.954 31.080 1.00 93.69 75 LEU A O 1
ATOM 523 N N . ASP A 1 76 ? -17.450 -11.592 30.496 1.00 95.56 76 ASP A N 1
ATOM 524 C CA . ASP A 1 76 ? -17.417 -12.840 31.272 1.00 95.56 76 ASP A CA 1
ATOM 525 C C . ASP A 1 76 ? -16.422 -13.846 30.696 1.00 95.56 76 ASP A C 1
ATOM 527 O O . ASP A 1 76 ? -15.677 -14.477 31.449 1.00 95.56 76 ASP A O 1
ATOM 531 N N . GLY A 1 77 ? -16.387 -13.989 29.367 1.00 94.94 77 GLY A N 1
ATOM 532 C CA . GLY A 1 77 ? -15.434 -14.858 28.680 1.00 94.94 77 GLY A CA 1
ATOM 533 C C . GLY A 1 77 ? -13.989 -14.466 28.995 1.00 94.94 77 GLY A C 1
ATOM 534 O O . GLY A 1 77 ? -13.191 -15.310 29.406 1.00 94.94 77 GLY A O 1
ATOM 535 N N . ILE A 1 78 ? -13.675 -13.167 28.916 1.00 93.94 78 ILE A N 1
ATOM 536 C CA . ILE A 1 78 ? -12.357 -12.630 29.288 1.00 93.94 78 ILE A CA 1
ATOM 537 C C . ILE A 1 78 ? -12.079 -12.868 30.776 1.00 93.94 78 ILE A C 1
ATOM 539 O O . ILE A 1 78 ? -11.004 -13.347 31.131 1.00 93.94 78 ILE A O 1
ATOM 543 N N . SER A 1 79 ? -13.039 -12.573 31.658 1.00 96.12 79 SER A N 1
ATOM 544 C CA . SER A 1 79 ? -12.900 -12.816 33.099 1.00 96.12 79 SER A CA 1
ATOM 545 C C . SER A 1 79 ? -12.588 -14.285 33.402 1.00 96.12 79 SER A C 1
ATOM 547 O O . SER A 1 79 ? -11.701 -14.578 34.206 1.00 96.12 79 SER A O 1
ATOM 549 N N . THR A 1 80 ? -13.258 -15.206 32.707 1.00 96.75 80 THR A N 1
ATOM 550 C CA . THR A 1 80 ? -13.065 -16.653 32.842 1.00 96.75 80 THR A CA 1
ATOM 551 C C . THR A 1 80 ? -11.664 -17.063 32.396 1.00 96.75 80 THR A C 1
ATOM 553 O O . THR A 1 80 ? -10.960 -17.737 33.148 1.00 96.75 80 THR A O 1
ATOM 556 N N . ALA A 1 81 ? -11.222 -16.605 31.220 1.00 95.44 81 ALA A N 1
ATOM 557 C CA . ALA A 1 81 ? -9.890 -16.900 30.695 1.00 95.44 81 ALA A CA 1
ATOM 558 C C . ALA A 1 81 ? -8.775 -16.360 31.611 1.00 95.44 81 ALA A C 1
ATOM 560 O O . ALA A 1 81 ? -7.835 -17.080 31.950 1.00 95.44 81 ALA A O 1
ATOM 561 N N . VAL A 1 82 ? -8.907 -15.114 32.078 1.00 95.88 82 VAL A N 1
ATOM 562 C CA . VAL A 1 82 ? -7.931 -14.473 32.974 1.00 95.88 82 VAL A CA 1
ATOM 563 C C . VAL A 1 82 ? -7.921 -15.135 34.360 1.00 95.88 82 VAL A C 1
ATOM 565 O O . VAL A 1 82 ? -6.851 -15.309 34.942 1.00 95.88 82 VAL A O 1
ATOM 568 N N . SER A 1 83 ? -9.075 -15.567 34.880 1.00 96.56 83 SER A N 1
ATOM 569 C CA . SER A 1 83 ? -9.156 -16.321 36.145 1.00 96.56 83 SER A CA 1
ATOM 570 C C . SER A 1 83 ? -8.491 -17.694 36.044 1.00 96.56 83 SER A C 1
ATOM 572 O O . SER A 1 83 ? -7.789 -18.110 36.969 1.00 96.56 83 SER A O 1
ATOM 574 N N . ALA A 1 84 ? -8.685 -18.391 34.920 1.00 96.62 84 ALA A N 1
ATOM 575 C CA . ALA A 1 84 ? -8.025 -19.665 34.655 1.00 96.62 84 ALA A CA 1
ATOM 576 C C . ALA A 1 84 ? -6.501 -19.485 34.598 1.00 96.62 84 ALA A C 1
ATOM 578 O O . ALA A 1 84 ? -5.778 -20.193 35.292 1.00 96.62 84 ALA A O 1
ATOM 579 N N . TYR A 1 85 ? -6.022 -18.463 33.881 1.00 97.00 85 TYR A N 1
ATOM 580 C CA . TYR A 1 85 ? -4.598 -18.124 33.834 1.00 97.00 85 TYR A CA 1
ATOM 581 C C . TYR A 1 85 ? -4.020 -17.790 35.220 1.00 97.00 85 TYR A C 1
ATOM 583 O O . TYR A 1 85 ? -2.945 -18.271 35.568 1.00 97.00 85 TYR A O 1
ATOM 591 N N . ALA A 1 86 ? -4.738 -17.022 36.051 1.00 96.38 86 ALA A N 1
ATOM 592 C CA . ALA A 1 86 ? -4.313 -16.736 37.425 1.00 96.38 86 ALA A CA 1
ATOM 593 C C . ALA A 1 86 ? -4.191 -18.012 38.275 1.00 96.38 86 ALA A C 1
ATOM 595 O O . ALA A 1 86 ? -3.237 -18.158 39.039 1.00 96.38 86 ALA A O 1
ATOM 596 N N . THR A 1 87 ? -5.146 -18.934 38.126 1.00 96.69 87 THR A N 1
ATOM 597 C CA . THR A 1 87 ? -5.165 -20.220 38.840 1.00 96.69 87 THR A CA 1
ATOM 598 C C . THR A 1 87 ? -3.989 -21.096 38.421 1.00 96.69 87 THR A C 1
ATOM 600 O O . THR A 1 87 ? -3.275 -21.623 39.275 1.00 96.69 87 THR A O 1
ATOM 603 N N . ASP A 1 88 ? -3.746 -21.196 37.116 1.00 96.31 88 ASP A N 1
ATOM 604 C CA . ASP A 1 88 ? -2.638 -21.966 36.557 1.00 96.31 88 ASP A CA 1
ATOM 605 C C . ASP A 1 88 ? -1.280 -21.380 36.975 1.00 96.31 88 ASP A C 1
ATOM 607 O O . ASP A 1 88 ? -0.377 -22.121 37.364 1.00 96.31 88 ASP A O 1
ATOM 611 N N . LEU A 1 89 ? -1.147 -20.048 36.991 1.00 96.19 89 LEU A N 1
ATOM 612 C CA . LEU A 1 89 ? 0.063 -19.369 37.458 1.00 96.19 89 LEU A CA 1
ATOM 613 C C . LEU A 1 89 ? 0.328 -19.620 38.952 1.00 96.19 89 LEU A C 1
ATOM 615 O O . LEU A 1 89 ? 1.478 -19.809 39.345 1.00 96.19 89 LEU A O 1
ATOM 619 N N . GLU A 1 90 ? -0.707 -19.651 39.794 1.00 95.69 90 GLU A N 1
ATOM 620 C CA . GLU A 1 90 ? -0.561 -19.965 41.222 1.00 95.69 90 GLU A CA 1
ATOM 621 C C . GLU A 1 90 ? -0.179 -21.440 41.454 1.00 95.69 90 GLU A C 1
ATOM 623 O O . GLU A 1 90 ? 0.648 -21.756 42.322 1.00 95.69 90 GLU A O 1
ATOM 628 N N . GLY A 1 91 ? -0.717 -22.343 40.627 1.00 95.75 91 GLY A N 1
ATOM 629 C CA . GLY A 1 91 ? -0.280 -23.737 40.551 1.00 95.75 91 GLY A CA 1
ATOM 630 C C . GLY A 1 91 ? 1.207 -23.838 40.206 1.00 95.75 91 GLY A C 1
ATOM 631 O O . GLY A 1 91 ? 1.979 -24.438 40.957 1.00 95.75 91 GLY A O 1
ATOM 632 N N . LEU A 1 92 ? 1.633 -23.146 39.146 1.00 96.62 92 LEU A N 1
ATOM 633 C CA . LEU A 1 92 ? 3.026 -23.107 38.706 1.00 96.62 92 LEU A CA 1
ATOM 634 C C . LEU A 1 92 ? 3.959 -22.538 39.786 1.00 96.62 92 LEU A C 1
ATOM 636 O O . LEU A 1 92 ? 5.037 -23.083 40.013 1.00 96.62 92 LEU A O 1
ATOM 640 N N . LYS A 1 93 ? 3.543 -21.491 40.512 1.00 95.75 93 LYS A N 1
ATOM 641 C CA . LYS A 1 93 ? 4.295 -20.940 41.657 1.00 95.75 93 LYS A CA 1
ATOM 642 C C . LYS A 1 93 ? 4.483 -21.961 42.767 1.00 95.75 93 LYS A C 1
ATOM 644 O O . LYS A 1 93 ? 5.585 -22.113 43.304 1.00 95.75 93 LYS A O 1
ATOM 649 N N . SER A 1 94 ? 3.413 -22.671 43.110 1.00 95.25 94 SER A N 1
ATOM 650 C CA . SER A 1 94 ? 3.455 -23.724 44.120 1.00 95.25 94 SER A CA 1
ATOM 651 C C . SER A 1 94 ? 4.402 -24.851 43.703 1.00 95.25 94 SER A C 1
ATOM 653 O O . SER A 1 94 ? 5.134 -25.386 44.541 1.00 95.25 94 SER A O 1
ATOM 655 N N . ASP A 1 95 ? 4.414 -25.208 42.421 1.00 96.38 95 ASP A N 1
ATOM 656 C CA . ASP A 1 95 ? 5.272 -26.241 41.843 1.00 96.38 95 ASP A CA 1
ATOM 657 C C . ASP A 1 95 ? 6.737 -25.815 41.776 1.00 96.38 95 ASP A C 1
ATOM 659 O O . ASP A 1 95 ? 7.606 -26.545 42.264 1.00 96.38 95 ASP A O 1
ATOM 663 N N . ALA A 1 96 ? 7.007 -24.603 41.290 1.00 96.31 96 ALA A N 1
ATOM 664 C CA . ALA A 1 96 ? 8.330 -23.994 41.273 1.00 96.31 96 ALA A CA 1
ATOM 665 C C . ALA A 1 96 ? 8.936 -23.947 42.679 1.00 96.31 96 ALA A C 1
ATOM 667 O O . ALA A 1 96 ? 10.051 -24.424 42.884 1.00 96.31 96 ALA A O 1
ATOM 668 N N . ALA A 1 97 ? 8.180 -23.496 43.687 1.00 95.50 97 ALA A N 1
ATOM 669 C CA . ALA A 1 97 ? 8.657 -23.456 45.067 1.00 95.50 97 ALA A CA 1
ATOM 670 C C . ALA A 1 97 ? 8.979 -24.853 45.630 1.00 95.50 97 ALA A C 1
ATOM 672 O O . ALA A 1 97 ? 9.953 -25.017 46.370 1.00 95.50 97 ALA A O 1
ATOM 673 N N . ARG A 1 98 ? 8.180 -25.882 45.304 1.00 96.81 98 ARG A N 1
ATOM 674 C CA . ARG A 1 98 ? 8.452 -27.267 45.732 1.00 96.81 98 ARG A CA 1
ATOM 675 C C . ARG A 1 98 ? 9.693 -27.836 45.045 1.00 96.81 98 ARG A C 1
ATOM 677 O O . ARG A 1 98 ? 10.552 -28.378 45.739 1.00 96.81 98 ARG A O 1
ATOM 684 N N . ARG A 1 99 ? 9.808 -27.693 43.722 1.00 97.06 99 ARG A N 1
ATOM 685 C CA . ARG A 1 99 ? 10.929 -28.237 42.936 1.00 97.06 99 ARG A CA 1
ATOM 686 C C . ARG A 1 99 ? 12.237 -27.497 43.211 1.00 97.06 99 ARG A C 1
ATOM 688 O O . ARG A 1 99 ? 13.271 -28.144 43.330 1.00 97.06 99 ARG A O 1
ATOM 695 N N . LEU A 1 100 ? 12.189 -26.184 43.442 1.00 96.38 100 LEU A N 1
ATOM 696 C CA . LEU A 1 100 ? 13.351 -25.399 43.863 1.00 96.38 100 LEU A CA 1
ATOM 697 C C . LEU A 1 100 ? 13.870 -25.852 45.231 1.00 96.38 100 LEU A C 1
ATOM 699 O O . LEU A 1 100 ? 15.070 -26.045 45.396 1.00 96.38 100 LEU A O 1
ATOM 703 N N . ARG A 1 101 ? 12.975 -26.086 46.204 1.00 96.19 101 ARG A N 1
ATOM 704 C CA . ARG A 1 101 ? 13.361 -26.655 47.507 1.00 96.19 101 ARG A CA 1
ATOM 705 C C . ARG A 1 101 ? 13.969 -28.050 47.365 1.00 96.19 101 ARG A C 1
ATOM 707 O O . ARG A 1 101 ? 14.944 -28.345 48.045 1.00 96.19 101 ARG A O 1
ATOM 714 N N . ALA A 1 102 ? 13.423 -28.896 46.490 1.00 96.31 102 ALA A N 1
ATOM 715 C CA . ALA A 1 102 ? 13.990 -30.216 46.221 1.00 96.31 102 ALA A CA 1
ATOM 716 C C . ALA A 1 102 ? 15.399 -30.118 45.612 1.00 96.31 102 ALA A C 1
ATOM 718 O O . ALA A 1 102 ? 16.305 -30.799 46.084 1.00 96.31 102 ALA A O 1
ATOM 719 N N . ALA A 1 103 ? 15.603 -29.226 44.638 1.00 96.94 103 ALA A N 1
ATOM 720 C CA . ALA A 1 103 ? 16.913 -28.969 44.045 1.00 96.94 103 ALA A CA 1
ATOM 721 C C . ALA A 1 103 ? 17.911 -28.409 45.071 1.00 96.94 103 ALA A C 1
ATOM 723 O O . ALA A 1 103 ? 19.046 -28.869 45.116 1.00 96.94 103 ALA A O 1
ATOM 724 N N . GLN A 1 104 ? 17.484 -27.486 45.939 1.00 96.56 104 GLN A N 1
ATOM 725 C CA . GLN A 1 104 ? 18.317 -26.958 47.022 1.00 96.56 104 GLN A CA 1
ATOM 726 C C . GLN A 1 104 ? 18.730 -28.062 48.000 1.00 96.56 104 GLN A C 1
ATOM 728 O O . GLN A 1 104 ? 19.912 -28.216 48.284 1.00 96.56 104 GLN A O 1
ATOM 733 N N . ASN A 1 105 ? 17.777 -28.882 48.452 1.00 96.56 105 ASN A N 1
ATOM 734 C CA . ASN A 1 105 ? 18.059 -29.991 49.361 1.00 96.56 105 ASN A CA 1
ATOM 735 C C . ASN A 1 105 ? 19.001 -31.026 48.728 1.00 96.56 105 ASN A C 1
ATOM 737 O O . ASN A 1 105 ? 19.913 -31.503 49.399 1.00 96.56 105 ASN A O 1
ATOM 741 N N . ALA A 1 106 ? 18.795 -31.369 47.451 1.00 96.69 106 ALA A N 1
ATOM 742 C CA . ALA A 1 106 ? 19.670 -32.286 46.725 1.00 96.69 106 ALA A CA 1
ATOM 743 C C . ALA A 1 106 ? 21.086 -31.707 46.594 1.00 96.69 106 ALA A C 1
ATOM 745 O O . ALA A 1 106 ? 22.057 -32.397 46.890 1.00 96.69 106 ALA A O 1
ATOM 746 N N . TYR A 1 107 ? 21.198 -30.419 46.253 1.00 96.62 107 TYR A N 1
ATOM 747 C CA . TYR A 1 107 ? 22.476 -29.719 46.157 1.00 96.62 107 TYR A CA 1
ATOM 748 C C . TYR A 1 107 ? 23.225 -29.686 47.494 1.00 96.62 107 TYR A C 1
ATOM 750 O O . TYR A 1 107 ? 24.411 -30.001 47.551 1.00 96.62 107 TYR A O 1
ATOM 758 N N . ASP A 1 108 ? 22.536 -29.372 48.592 1.00 95.44 108 ASP A N 1
ATOM 759 C CA . ASP A 1 108 ? 23.134 -29.355 49.929 1.00 95.44 108 ASP A CA 1
ATOM 760 C C . ASP A 1 108 ? 23.560 -30.770 50.370 1.00 95.44 108 ASP A C 1
ATOM 762 O O . ASP A 1 108 ? 24.618 -30.952 50.983 1.00 95.44 108 ASP A O 1
ATOM 766 N N . HIS A 1 109 ? 22.785 -31.798 50.003 1.00 95.25 109 HIS A N 1
ATOM 767 C CA . HIS A 1 109 ? 23.085 -33.199 50.306 1.00 95.25 109 HIS A CA 1
ATOM 768 C C . HIS A 1 109 ? 24.355 -33.707 49.600 1.00 95.25 109 HIS A C 1
ATOM 770 O O . HIS A 1 109 ? 25.053 -34.552 50.169 1.00 95.25 109 HIS A O 1
ATOM 776 N N . ILE A 1 110 ? 24.730 -33.142 48.441 1.00 95.06 110 ILE A N 1
ATOM 777 C CA . ILE A 1 110 ? 26.030 -33.411 47.795 1.00 95.06 110 ILE A CA 1
ATOM 778 C C . ILE A 1 110 ? 27.173 -33.115 48.766 1.00 95.06 110 ILE A C 1
ATOM 780 O O . ILE A 1 110 ? 28.080 -33.931 48.914 1.00 95.06 110 ILE A O 1
ATOM 784 N N . PHE A 1 111 ? 27.133 -31.980 49.470 1.00 92.38 111 PHE A N 1
ATOM 785 C CA . PHE A 1 111 ? 28.207 -31.592 50.387 1.00 92.38 111 PHE A CA 1
ATOM 786 C C . PHE A 1 111 ? 28.236 -32.444 51.656 1.00 92.38 111 PHE A C 1
ATOM 788 O O . PHE A 1 111 ? 29.319 -32.699 52.184 1.00 92.38 111 PHE A O 1
ATOM 795 N N . VAL A 1 112 ? 27.083 -32.952 52.104 1.00 93.50 112 VAL A N 1
ATOM 796 C CA . VAL A 1 112 ? 27.014 -33.939 53.193 1.00 93.50 112 VAL A CA 1
ATOM 797 C C . VAL A 1 112 ? 27.709 -35.237 52.778 1.00 93.50 112 VAL A C 1
ATOM 799 O O . VAL A 1 112 ? 28.607 -35.700 53.479 1.00 93.50 112 VAL A O 1
ATOM 802 N N . ARG A 1 113 ? 27.364 -35.797 51.609 1.00 92.62 113 ARG A N 1
ATOM 803 C CA . ARG A 1 113 ? 27.980 -37.041 51.109 1.00 92.62 113 ARG A CA 1
ATOM 804 C C . ARG A 1 113 ? 29.449 -36.871 50.747 1.00 92.62 113 ARG A C 1
ATOM 806 O O . ARG A 1 113 ? 30.249 -37.759 51.030 1.00 92.62 113 ARG A O 1
ATOM 813 N N . ARG A 1 114 ? 29.823 -35.707 50.217 1.00 89.06 114 ARG A N 1
ATOM 814 C CA . ARG A 1 114 ? 31.218 -35.312 50.007 1.00 89.06 114 ARG A CA 1
ATOM 815 C C . ARG A 1 114 ? 31.994 -35.300 51.319 1.00 89.06 114 ARG A C 1
ATOM 817 O O . ARG A 1 114 ? 33.077 -35.869 51.378 1.00 89.06 114 ARG A O 1
ATOM 824 N N . ALA A 1 115 ? 31.462 -34.672 52.367 1.00 85.94 115 ALA A N 1
ATOM 825 C CA . ALA A 1 115 ? 32.118 -34.618 53.670 1.00 85.94 115 ALA A CA 1
ATOM 826 C C . ALA A 1 115 ? 32.250 -36.013 54.301 1.00 85.94 115 ALA A C 1
ATOM 828 O O . ALA A 1 115 ? 33.328 -36.348 54.786 1.00 85.94 115 ALA A O 1
ATOM 829 N N . GLU A 1 116 ? 31.204 -36.845 54.235 1.00 86.56 116 GLU A N 1
ATOM 830 C CA . GLU A 1 116 ? 31.258 -38.247 54.671 1.00 86.56 116 GLU A CA 1
ATOM 831 C C . GLU A 1 116 ? 32.374 -39.007 53.942 1.00 86.56 116 GLU A C 1
ATOM 833 O O . GLU A 1 116 ? 33.244 -39.590 54.590 1.00 86.56 116 GLU A O 1
ATOM 838 N N . ALA A 1 117 ? 32.401 -38.936 52.607 1.00 84.31 117 ALA A N 1
ATOM 839 C CA . ALA A 1 117 ? 33.403 -39.613 51.792 1.00 84.31 117 ALA A CA 1
ATOM 840 C C . ALA A 1 117 ? 34.829 -39.123 52.087 1.00 84.31 117 ALA A C 1
ATOM 842 O O . ALA A 1 117 ? 35.736 -39.940 52.220 1.00 84.31 117 ALA A O 1
ATOM 843 N N . LEU A 1 118 ? 35.042 -37.812 52.230 1.00 80.12 118 LEU A N 1
ATOM 844 C CA . LEU A 1 118 ? 36.364 -37.243 52.510 1.00 80.12 118 LEU A CA 1
ATOM 845 C C . LEU A 1 118 ? 36.832 -37.500 53.948 1.00 80.12 118 LEU A C 1
ATOM 847 O O . LEU A 1 118 ? 38.023 -37.691 54.162 1.00 80.12 118 LEU A O 1
ATOM 851 N N . SER A 1 119 ? 35.920 -37.543 54.924 1.00 76.94 119 SER A N 1
ATOM 852 C CA . SER A 1 119 ? 36.252 -37.880 56.318 1.00 76.94 119 SER A CA 1
ATOM 853 C C . SER A 1 119 ? 36.679 -39.336 56.497 1.00 76.94 119 SER A C 1
ATOM 855 O O . SER A 1 119 ? 37.463 -39.645 57.390 1.00 76.94 119 SER A O 1
ATOM 857 N N . ALA A 1 120 ? 36.170 -40.219 55.636 1.00 66.12 120 ALA A N 1
ATOM 858 C CA . ALA A 1 120 ? 36.512 -41.630 55.614 1.00 66.12 120 ALA A CA 1
ATOM 859 C C . ALA A 1 120 ? 37.769 -41.929 54.782 1.00 66.12 120 ALA A C 1
ATOM 861 O O . ALA A 1 120 ? 38.173 -43.080 54.762 1.00 66.12 120 ALA A O 1
ATOM 862 N N . ALA A 1 121 ? 38.367 -40.937 54.107 1.00 60.84 121 ALA A N 1
ATOM 863 C CA . ALA A 1 121 ? 39.534 -41.116 53.246 1.00 60.84 121 ALA A CA 1
ATOM 864 C C . ALA A 1 121 ? 40.867 -40.951 54.008 1.00 60.84 121 ALA A C 1
ATOM 866 O O . ALA A 1 121 ? 40.995 -40.101 54.888 1.00 60.84 121 ALA A O 1
ATOM 867 N N . SER A 1 122 ? 41.895 -41.714 53.615 1.00 58.47 122 SER A N 1
ATOM 868 C CA . SER A 1 122 ? 43.297 -41.552 54.060 1.00 58.47 122 SER A CA 1
ATOM 869 C C . SER A 1 122 ? 43.821 -40.096 53.984 1.00 58.47 122 SER A C 1
ATOM 871 O O . SER A 1 122 ? 43.501 -39.366 53.042 1.00 58.47 122 SER A O 1
ATOM 873 N N . GLU A 1 123 ? 44.723 -39.699 54.907 1.00 54.97 123 GLU A N 1
ATOM 874 C CA . GLU A 1 123 ? 45.420 -38.386 54.930 1.00 54.97 123 GLU A CA 1
ATOM 875 C C . GLU A 1 123 ? 46.020 -37.980 53.567 1.00 54.97 123 GLU A C 1
ATOM 877 O O . GLU A 1 123 ? 46.119 -36.789 53.267 1.00 54.97 123 GLU A O 1
ATOM 882 N N . PHE A 1 124 ? 46.348 -38.956 52.709 1.00 47.38 124 PHE A N 1
ATOM 883 C CA . PHE A 1 124 ? 46.909 -38.771 51.367 1.00 47.38 124 PHE A CA 1
ATOM 884 C C . PHE A 1 124 ? 46.009 -37.971 50.396 1.00 47.38 124 PHE A C 1
ATOM 886 O O . PHE A 1 124 ? 46.515 -37.394 49.434 1.00 47.38 124 PHE A O 1
ATOM 893 N N . VAL A 1 125 ? 44.691 -37.898 50.630 1.00 52.81 125 VAL A N 1
ATOM 894 C CA . VAL A 1 125 ? 43.706 -37.325 49.681 1.00 52.81 125 VAL A CA 1
ATOM 895 C C . VAL A 1 125 ? 43.228 -35.910 50.072 1.00 52.81 125 VAL A C 1
ATOM 897 O O . VAL A 1 125 ? 42.543 -35.235 49.306 1.00 52.81 125 VAL A O 1
ATOM 900 N N . THR A 1 126 ? 43.639 -35.396 51.236 1.00 53.34 126 THR A N 1
ATOM 901 C CA . THR A 1 126 ? 43.080 -34.188 51.887 1.00 53.34 126 THR A CA 1
ATOM 902 C C . THR A 1 126 ? 43.399 -32.828 51.220 1.00 53.34 126 THR A C 1
ATOM 904 O O . THR A 1 126 ? 42.981 -31.789 51.728 1.00 53.34 126 THR A O 1
ATOM 907 N N . GLY A 1 127 ? 44.084 -32.801 50.065 1.00 54.91 127 GLY A N 1
ATOM 908 C CA . GLY A 1 127 ? 44.571 -31.576 49.398 1.00 54.91 127 GLY A CA 1
ATOM 909 C C . GLY A 1 127 ? 43.999 -31.237 48.008 1.00 54.91 127 GLY A C 1
ATOM 910 O O . GLY A 1 127 ? 44.479 -30.289 47.389 1.00 54.91 127 GLY A O 1
ATOM 911 N N . TRP A 1 128 ? 43.023 -31.986 47.479 1.00 56.78 128 TRP A N 1
ATOM 912 C CA . TRP A 1 128 ? 42.536 -31.818 46.095 1.00 56.78 128 TRP A CA 1
ATOM 913 C C . TRP A 1 128 ? 41.285 -30.927 45.986 1.00 56.78 128 TRP A C 1
ATOM 915 O O . TRP A 1 128 ? 40.267 -31.170 46.636 1.00 56.78 128 TRP A O 1
ATOM 925 N N . ALA A 1 129 ? 41.326 -29.927 45.099 1.00 61.34 129 ALA A N 1
ATOM 926 C CA . ALA A 1 129 ? 40.173 -29.091 44.762 1.00 61.34 129 ALA A CA 1
ATOM 927 C C . ALA A 1 129 ? 39.333 -29.745 43.649 1.00 61.34 129 ALA A C 1
ATOM 929 O O . ALA A 1 129 ? 39.661 -29.637 42.470 1.00 61.34 129 ALA A O 1
ATOM 930 N N . LEU A 1 130 ? 38.249 -30.427 44.026 1.00 73.25 130 LEU A N 1
ATOM 931 C CA . LEU A 1 130 ? 37.251 -30.956 43.087 1.00 73.25 130 LEU A CA 1
ATOM 932 C C . LEU A 1 130 ? 36.086 -29.970 42.897 1.00 73.25 130 LEU A C 1
ATOM 934 O O . LEU A 1 130 ? 35.660 -29.372 43.902 1.00 73.25 130 LEU A O 1
ATOM 938 N N . PRO A 1 131 ? 35.532 -29.840 41.671 1.00 80.94 131 PRO A N 1
ATOM 939 C CA . PRO A 1 131 ? 34.291 -29.103 41.445 1.00 80.94 131 PRO A CA 1
ATOM 940 C C . PRO A 1 131 ? 33.133 -29.729 42.243 1.00 80.94 131 PRO A C 1
ATOM 942 O O . PRO A 1 131 ? 33.270 -30.797 42.844 1.00 80.94 131 PRO A O 1
ATOM 945 N N . TRP A 1 132 ? 32.007 -29.021 42.349 1.00 87.00 132 TRP A N 1
ATOM 946 C CA . TRP A 1 132 ? 30.888 -29.457 43.196 1.00 87.00 132 TRP A CA 1
ATOM 947 C C . TRP A 1 132 ? 30.227 -30.752 42.684 1.00 87.00 132 TRP A C 1
ATOM 949 O O . TRP A 1 132 ? 29.701 -31.510 43.492 1.00 87.00 132 TRP A O 1
ATOM 959 N N . ASP A 1 133 ? 30.319 -31.020 41.380 1.00 88.12 133 ASP A N 1
ATOM 960 C CA . ASP A 1 133 ? 29.694 -32.119 40.635 1.00 88.12 133 ASP A CA 1
ATOM 961 C C . ASP A 1 133 ? 30.664 -33.245 40.238 1.00 88.12 133 ASP A C 1
ATOM 963 O O . ASP A 1 133 ? 30.388 -34.010 39.317 1.00 88.12 133 ASP A O 1
ATOM 967 N N . ALA A 1 134 ? 31.796 -33.385 40.934 1.00 85.88 134 ALA A N 1
ATOM 968 C CA . ALA A 1 134 ? 32.734 -34.482 40.702 1.00 85.88 134 ALA A CA 1
ATOM 969 C C . ALA A 1 134 ? 33.057 -35.253 41.981 1.00 85.88 134 ALA A C 1
ATOM 971 O O . ALA A 1 134 ? 33.262 -34.662 43.041 1.00 85.88 134 ALA A O 1
ATOM 972 N N . VAL A 1 135 ? 33.193 -36.573 41.841 1.00 85.25 135 VAL A N 1
ATOM 973 C CA . VAL A 1 135 ? 33.699 -37.480 42.881 1.00 85.25 135 VAL A CA 1
ATOM 974 C C . VAL A 1 135 ? 35.192 -37.774 42.693 1.00 85.25 135 VAL A C 1
ATOM 976 O O . VAL A 1 135 ? 35.759 -37.558 41.620 1.00 85.25 135 VAL A O 1
ATOM 979 N N . LEU A 1 136 ? 35.852 -38.288 43.736 1.00 79.44 136 LEU A N 1
ATOM 980 C CA . LEU A 1 136 ? 37.240 -38.752 43.632 1.00 79.44 136 LEU A CA 1
ATOM 981 C C . LEU A 1 136 ? 37.356 -39.963 42.685 1.00 79.44 136 LEU A C 1
ATOM 983 O O . LEU A 1 136 ? 36.477 -40.829 42.694 1.00 79.44 136 LEU A O 1
ATOM 987 N N . PRO A 1 137 ? 38.461 -40.095 41.926 1.00 72.25 137 PRO A N 1
ATOM 988 C CA . PRO A 1 137 ? 38.737 -41.311 41.171 1.00 72.25 137 PRO A CA 1
ATOM 989 C C . PRO A 1 137 ? 38.796 -42.534 42.095 1.00 72.25 137 PRO A C 1
ATOM 991 O O . PRO A 1 137 ? 39.492 -42.514 43.109 1.00 72.25 137 PRO A O 1
ATOM 994 N N . SER A 1 138 ? 38.110 -43.622 41.732 1.00 71.19 138 SER A N 1
ATOM 995 C CA . SER A 1 138 ? 37.969 -44.813 42.590 1.00 71.19 138 SER A CA 1
ATOM 996 C C . SER A 1 138 ? 39.302 -45.439 43.014 1.00 71.19 138 SER A C 1
ATOM 998 O O . SER A 1 138 ? 39.417 -45.942 44.123 1.00 71.19 138 SER A O 1
ATOM 1000 N N . TRP A 1 139 ? 40.330 -45.363 42.166 1.00 66.62 139 TRP A N 1
ATOM 1001 C CA . TRP A 1 139 ? 41.675 -45.869 42.456 1.00 66.62 139 TRP A CA 1
ATOM 1002 C C . TRP A 1 139 ? 42.440 -45.047 43.509 1.00 66.62 139 TRP A C 1
ATOM 1004 O O . TRP A 1 139 ? 43.416 -45.542 44.065 1.00 66.62 139 TRP A O 1
ATOM 1014 N N . MET A 1 140 ? 42.018 -43.807 43.784 1.00 62.94 140 MET A N 1
ATOM 1015 C CA . MET A 1 140 ? 42.581 -42.958 44.844 1.00 62.94 140 MET A CA 1
ATOM 1016 C C . MET A 1 140 ? 41.895 -43.173 46.201 1.00 62.94 140 MET A C 1
ATOM 1018 O O . MET A 1 140 ? 42.346 -42.626 47.205 1.00 62.94 140 MET A O 1
ATOM 1022 N N . TYR A 1 141 ? 40.800 -43.934 46.241 1.00 71.88 141 TYR A N 1
ATOM 1023 C CA . TYR A 1 141 ? 39.989 -44.137 47.435 1.00 71.88 141 TYR A CA 1
ATOM 1024 C C . TYR A 1 141 ? 40.241 -45.539 47.989 1.00 71.88 141 TYR A C 1
ATOM 1026 O O . TYR A 1 141 ? 39.762 -46.533 47.451 1.00 71.88 141 TYR A O 1
ATOM 1034 N N . VAL A 1 142 ? 41.070 -45.611 49.031 1.00 67.56 142 VAL A N 1
ATOM 1035 C CA . VAL A 1 142 ? 41.557 -46.879 49.609 1.00 67.56 142 VAL A CA 1
ATOM 1036 C C . VAL A 1 142 ? 40.548 -47.481 50.606 1.00 67.56 142 VAL A C 1
ATOM 1038 O O . VAL A 1 142 ? 40.651 -48.654 50.962 1.00 67.56 142 VAL A O 1
ATOM 1041 N N . ASP A 1 143 ? 39.555 -46.688 51.013 1.00 75.69 143 ASP A N 1
ATOM 1042 C CA . ASP A 1 143 ? 38.473 -47.046 51.934 1.00 75.69 143 ASP A CA 1
ATOM 1043 C C . ASP A 1 143 ? 37.232 -47.595 51.189 1.00 75.69 143 ASP A C 1
ATOM 1045 O O . ASP A 1 143 ? 37.284 -47.867 49.990 1.00 75.69 143 ASP A O 1
ATOM 1049 N N . ASP A 1 144 ? 36.101 -47.809 51.879 1.00 82.44 144 ASP A N 1
ATOM 1050 C CA . ASP A 1 144 ? 34.902 -48.439 51.290 1.00 82.44 144 ASP A CA 1
ATOM 1051 C C . ASP A 1 144 ? 34.350 -47.651 50.071 1.00 82.44 144 ASP A C 1
ATOM 1053 O O . ASP A 1 144 ? 33.806 -46.552 50.235 1.00 82.44 144 ASP A O 1
ATOM 1057 N N . PRO A 1 145 ? 34.368 -48.217 48.845 1.00 82.00 145 PRO A N 1
ATOM 1058 C CA . PRO A 1 145 ? 33.872 -47.544 47.640 1.00 82.00 145 PRO A CA 1
ATOM 1059 C C . PRO A 1 145 ? 32.377 -47.174 47.674 1.00 82.00 145 PRO A C 1
ATOM 1061 O O . PRO A 1 145 ? 31.892 -46.463 46.789 1.00 82.00 145 PRO A O 1
ATOM 1064 N N . SER A 1 146 ? 31.604 -47.661 48.654 1.00 85.62 146 SER A N 1
ATOM 1065 C CA . SER A 1 146 ? 30.201 -47.276 48.856 1.00 85.62 146 SER A CA 1
ATOM 1066 C C . SER A 1 146 ? 30.010 -45.782 49.155 1.00 85.62 146 SER A C 1
ATOM 1068 O O . SER A 1 146 ? 28.955 -45.233 48.835 1.00 85.62 146 SER A O 1
ATOM 1070 N N . TYR A 1 147 ? 31.005 -45.101 49.736 1.00 87.56 147 TYR A N 1
ATOM 1071 C CA . TYR A 1 147 ? 30.940 -43.658 50.003 1.00 87.56 147 TYR A CA 1
ATOM 1072 C C . TYR A 1 147 ? 31.005 -42.829 48.716 1.00 87.56 147 TYR A C 1
ATOM 1074 O O . TYR A 1 147 ? 30.223 -41.894 48.555 1.00 87.56 147 TYR A O 1
ATOM 1082 N N . LEU A 1 148 ? 31.871 -43.210 47.767 1.00 87.06 148 LEU A N 1
ATOM 1083 C CA . LEU A 1 148 ? 31.951 -42.549 46.460 1.00 87.06 148 LEU A CA 1
ATOM 1084 C C . LEU A 1 148 ? 30.675 -42.745 45.640 1.00 87.06 148 LEU A C 1
ATOM 1086 O O . LEU A 1 148 ? 30.208 -41.793 45.025 1.00 87.06 148 LEU A O 1
ATOM 1090 N N . ARG A 1 149 ? 30.080 -43.948 45.677 1.00 89.69 149 ARG A N 1
ATOM 1091 C CA . ARG A 1 149 ? 28.783 -44.204 45.028 1.00 89.69 149 ARG A CA 1
ATOM 1092 C C . ARG A 1 149 ? 27.681 -43.319 45.599 1.00 89.69 149 ARG A C 1
ATOM 1094 O O . ARG A 1 149 ? 27.047 -42.614 44.836 1.00 89.69 149 ARG A O 1
ATOM 1101 N N . ARG A 1 150 ? 27.536 -43.247 46.927 1.00 92.69 150 ARG A N 1
ATOM 1102 C CA . ARG A 1 150 ? 26.536 -42.371 47.566 1.00 92.69 150 ARG A CA 1
ATOM 1103 C C . ARG A 1 150 ? 26.736 -40.884 47.259 1.00 92.69 150 ARG A C 1
ATOM 1105 O O . ARG A 1 150 ? 25.762 -40.138 47.234 1.00 92.69 150 ARG A O 1
ATOM 1112 N N . TRP A 1 151 ? 27.980 -40.437 47.073 1.00 93.31 151 TRP A N 1
ATOM 1113 C CA . TRP A 1 151 ? 28.262 -39.066 46.642 1.00 93.31 151 TRP A CA 1
ATOM 1114 C C . TRP A 1 151 ? 27.882 -38.854 45.170 1.00 93.31 151 TRP A C 1
ATOM 1116 O O . TRP A 1 151 ? 27.214 -37.868 44.869 1.00 93.31 151 TRP A O 1
ATOM 1126 N N . GLN A 1 152 ? 28.213 -39.793 44.279 1.00 94.12 152 GLN A N 1
ATOM 1127 C CA . GLN A 1 152 ? 27.767 -39.739 42.884 1.00 94.12 152 GLN A CA 1
ATOM 1128 C C . GLN A 1 152 ? 26.234 -39.744 42.784 1.00 94.12 152 GLN A C 1
ATOM 1130 O O . GLN A 1 152 ? 25.677 -38.882 42.114 1.00 94.12 152 GLN A O 1
ATOM 1135 N N . ASP A 1 153 ? 25.559 -40.622 43.529 1.00 96.44 153 ASP A N 1
ATOM 1136 C CA . ASP A 1 153 ? 24.095 -40.697 43.575 1.00 96.44 153 ASP A CA 1
ATOM 1137 C C . ASP A 1 153 ? 23.482 -39.344 43.995 1.00 96.44 153 ASP A C 1
ATOM 1139 O O . ASP A 1 153 ? 22.504 -38.897 43.408 1.00 96.44 153 ASP A O 1
ATOM 1143 N N . ALA A 1 154 ? 24.090 -38.627 44.953 1.00 95.94 154 ALA A N 1
ATOM 1144 C CA . ALA A 1 154 ? 23.623 -37.297 45.361 1.00 95.94 154 ALA A CA 1
ATOM 1145 C C . ALA A 1 154 ? 23.806 -36.218 44.270 1.00 95.94 154 ALA A C 1
ATOM 1147 O O . ALA A 1 154 ? 23.002 -35.286 44.188 1.00 95.94 154 ALA A O 1
ATOM 1148 N N . ILE A 1 155 ? 24.851 -36.323 43.439 1.00 95.75 155 ILE A N 1
ATOM 1149 C CA . ILE A 1 155 ? 25.050 -35.445 42.272 1.00 95.75 155 ILE A CA 1
ATOM 1150 C C . ILE A 1 155 ? 23.979 -35.741 41.212 1.00 95.75 155 ILE A C 1
ATOM 1152 O O . ILE A 1 155 ? 23.357 -34.814 40.686 1.00 95.75 155 ILE A O 1
ATOM 1156 N N . ASP A 1 156 ? 23.715 -37.019 40.948 1.00 97.00 156 ASP A N 1
ATOM 1157 C CA . ASP A 1 156 ? 22.703 -37.465 39.987 1.00 97.00 156 ASP A CA 1
ATOM 1158 C C . ASP A 1 156 ? 21.278 -37.076 40.441 1.00 97.00 156 ASP A C 1
ATOM 1160 O O . ASP A 1 156 ? 20.463 -36.611 39.632 1.00 97.00 156 ASP A O 1
ATOM 1164 N N . ASP A 1 157 ? 20.994 -37.154 41.747 1.00 97.56 157 ASP A N 1
ATOM 1165 C CA . ASP A 1 157 ? 19.757 -36.665 42.370 1.00 97.56 157 ASP A CA 1
ATOM 1166 C C . ASP A 1 157 ? 19.571 -35.155 42.143 1.00 97.56 157 ASP A C 1
ATOM 1168 O O . ASP A 1 157 ? 18.472 -34.702 41.800 1.00 97.56 157 ASP A O 1
ATOM 1172 N N . TYR A 1 158 ? 20.639 -34.357 42.282 1.00 97.81 158 TYR A N 1
ATOM 1173 C CA . TYR A 1 158 ? 20.579 -32.925 41.984 1.00 97.81 158 TYR A CA 1
ATOM 1174 C C . TYR A 1 158 ? 20.311 -32.664 40.503 1.00 97.81 158 TYR A C 1
ATOM 1176 O O . TYR A 1 158 ? 19.459 -31.836 40.179 1.00 97.81 158 TYR A O 1
ATOM 1184 N N . TYR A 1 159 ? 20.989 -33.366 39.591 1.00 97.44 159 TYR A N 1
ATOM 1185 C CA . TYR A 1 159 ? 20.725 -33.204 38.162 1.00 97.44 159 TYR A CA 1
ATOM 1186 C C . TYR A 1 159 ? 19.284 -33.568 37.797 1.00 97.44 159 TYR A C 1
ATOM 1188 O O . TYR A 1 159 ? 18.668 -32.860 36.995 1.00 97.44 159 TYR A O 1
ATOM 1196 N N . THR A 1 160 ? 18.721 -34.592 38.438 1.00 97.94 160 THR A N 1
ATOM 1197 C CA . THR A 1 160 ? 17.309 -34.971 38.298 1.00 97.94 160 THR A CA 1
ATOM 1198 C C . THR A 1 160 ? 16.378 -33.869 38.815 1.00 97.94 160 THR A C 1
ATOM 1200 O O . THR A 1 160 ? 15.449 -33.458 38.116 1.00 97.94 160 THR A O 1
ATOM 1203 N N . ALA A 1 161 ? 16.643 -33.324 40.007 1.00 97.06 161 ALA A N 1
ATOM 1204 C CA . ALA A 1 161 ? 15.856 -32.232 40.582 1.00 97.06 161 ALA A CA 1
ATOM 1205 C C . ALA A 1 161 ? 15.941 -30.943 39.742 1.00 97.06 161 ALA A C 1
ATOM 1207 O O . ALA A 1 161 ? 14.930 -30.271 39.525 1.00 97.06 161 ALA A O 1
ATOM 1208 N N . ARG A 1 162 ? 17.128 -30.631 39.209 1.00 96.81 162 ARG A N 1
ATOM 1209 C CA . ARG A 1 162 ? 17.373 -29.508 38.296 1.00 96.81 162 ARG A CA 1
ATOM 1210 C C . ARG A 1 162 ? 16.590 -29.659 36.996 1.00 96.81 162 ARG A C 1
ATOM 1212 O O . ARG A 1 162 ? 15.914 -28.721 36.591 1.00 96.81 162 ARG A O 1
ATOM 1219 N N . ALA A 1 163 ? 16.654 -30.827 36.355 1.00 97.06 163 ALA A N 1
ATOM 1220 C CA . ALA A 1 163 ? 15.893 -31.098 35.136 1.00 97.06 163 ALA A CA 1
ATOM 1221 C C . ALA A 1 163 ? 14.380 -30.966 35.381 1.00 97.06 163 ALA A C 1
ATOM 1223 O O . ALA A 1 163 ? 13.677 -30.342 34.591 1.00 97.06 163 ALA A O 1
ATOM 1224 N N . SER A 1 164 ? 13.898 -31.470 36.521 1.00 96.94 164 SER A N 1
ATOM 1225 C CA . SER A 1 164 ? 12.496 -31.346 36.934 1.00 96.94 164 SER A CA 1
ATOM 1226 C C . SER A 1 164 ? 12.055 -29.892 37.143 1.00 96.94 164 SER A C 1
ATOM 1228 O O . SER A 1 164 ? 10.930 -29.543 36.783 1.00 96.94 164 SER A O 1
ATOM 1230 N N . TYR A 1 165 ? 12.912 -29.030 37.699 1.00 97.00 165 TYR A N 1
ATOM 1231 C CA . TYR A 1 165 ? 12.625 -27.597 37.798 1.00 97.00 165 TYR A CA 1
ATOM 1232 C C . TYR A 1 165 ? 12.650 -26.917 36.425 1.00 97.00 165 TYR A C 1
ATOM 1234 O O . TYR A 1 165 ? 11.740 -26.162 36.108 1.00 97.00 165 TYR A O 1
ATOM 1242 N N . ASN A 1 166 ? 13.643 -27.214 35.585 1.00 96.50 166 ASN A N 1
ATOM 1243 C CA . ASN A 1 166 ? 13.770 -26.584 34.269 1.00 96.50 166 ASN A CA 1
ATOM 1244 C C . ASN A 1 166 ? 12.609 -26.938 33.321 1.00 96.50 166 ASN A C 1
ATOM 1246 O O . ASN A 1 166 ? 12.219 -26.104 32.511 1.00 96.50 166 ASN A O 1
ATOM 1250 N N . ALA A 1 167 ? 11.995 -28.115 33.476 1.00 96.25 167 ALA A N 1
ATOM 1251 C CA . ALA A 1 167 ? 10.791 -28.501 32.733 1.00 96.25 167 ALA A CA 1
ATOM 1252 C C . ALA A 1 167 ? 9.573 -27.585 32.994 1.00 96.25 167 ALA A C 1
ATOM 1254 O O . ALA A 1 167 ? 8.643 -27.555 32.194 1.00 96.25 167 ALA A O 1
ATOM 1255 N N . LEU A 1 168 ? 9.572 -26.801 34.082 1.00 97.06 168 LEU A N 1
ATOM 1256 C CA . LEU A 1 168 ? 8.522 -25.808 34.349 1.00 97.06 168 LEU A CA 1
ATOM 1257 C C . LEU A 1 168 ? 8.520 -24.657 33.327 1.00 97.06 168 LEU A C 1
ATOM 1259 O O . LEU A 1 168 ? 7.518 -23.954 33.213 1.00 97.06 168 LEU A O 1
ATOM 1263 N N . GLY A 1 169 ? 9.614 -24.454 32.581 1.00 96.19 169 GLY A N 1
ATOM 1264 C CA . GLY A 1 169 ? 9.651 -23.495 31.474 1.00 96.19 169 GLY A CA 1
ATOM 1265 C C . GLY A 1 169 ? 8.666 -23.855 30.357 1.00 96.19 169 GLY A C 1
ATOM 1266 O O . GLY A 1 169 ? 7.942 -22.987 29.872 1.00 96.19 169 GLY A O 1
ATOM 1267 N N . ASP A 1 170 ? 8.566 -25.141 30.016 1.00 95.81 170 ASP A N 1
ATOM 1268 C CA . ASP A 1 170 ? 7.619 -25.627 29.006 1.00 95.81 170 ASP A CA 1
ATOM 1269 C C . ASP A 1 170 ? 6.174 -25.534 29.514 1.00 95.81 170 ASP A C 1
ATOM 1271 O O . ASP A 1 170 ? 5.272 -25.118 28.784 1.00 95.81 170 ASP A O 1
ATOM 1275 N N . GLU A 1 171 ? 5.959 -25.850 30.795 1.00 95.62 171 GLU A N 1
ATOM 1276 C CA . GLU A 1 171 ? 4.653 -25.715 31.450 1.00 95.62 171 GLU A CA 1
ATOM 1277 C C . GLU A 1 171 ? 4.173 -24.258 31.445 1.00 95.62 171 GLU A C 1
ATOM 1279 O O . GLU A 1 171 ? 3.011 -23.985 31.138 1.00 95.62 171 GLU A O 1
ATOM 1284 N N . ARG A 1 172 ? 5.079 -2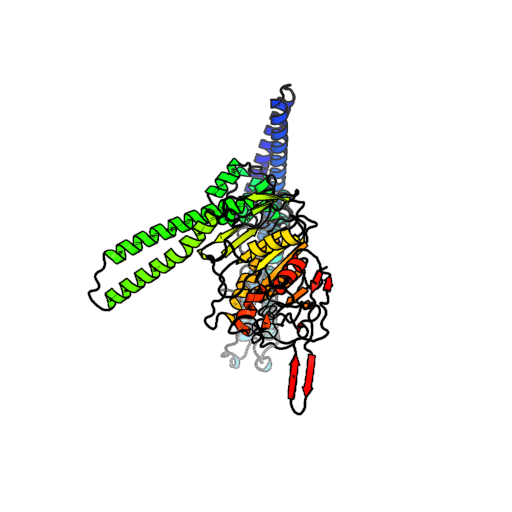3.302 31.689 1.00 95.94 172 ARG A N 1
ATOM 1285 C CA . ARG A 1 172 ? 4.775 -21.876 31.567 1.00 95.94 172 ARG A CA 1
ATOM 1286 C C . ARG A 1 172 ? 4.331 -21.506 30.152 1.00 95.94 172 ARG A C 1
ATOM 1288 O O . ARG A 1 172 ? 3.309 -20.840 29.994 1.00 95.94 172 ARG A O 1
ATOM 1295 N N . ALA A 1 173 ? 5.069 -21.949 29.137 1.00 95.44 173 ALA A N 1
ATOM 1296 C CA . ALA A 1 173 ? 4.745 -21.643 27.747 1.00 95.44 173 ALA A CA 1
ATOM 1297 C C . ALA A 1 173 ? 3.360 -22.192 27.348 1.00 95.44 173 ALA A C 1
ATOM 1299 O O . ALA A 1 173 ? 2.624 -21.548 26.600 1.00 95.44 173 ALA A O 1
ATOM 1300 N N . GLU A 1 174 ? 2.983 -23.364 27.867 1.00 96.06 174 GLU A N 1
ATOM 1301 C CA . GLU A 1 174 ? 1.657 -23.949 27.660 1.00 96.06 174 GLU A CA 1
ATOM 1302 C C . GLU A 1 174 ? 0.547 -23.142 28.346 1.00 96.06 174 GLU A C 1
ATOM 1304 O O . GLU A 1 174 ? -0.497 -22.892 27.743 1.00 96.06 174 GLU A O 1
ATOM 1309 N N . ILE A 1 175 ? 0.763 -22.712 29.595 1.00 96.00 175 ILE A N 1
ATOM 1310 C CA . ILE A 1 175 ? -0.187 -21.867 30.334 1.00 96.00 175 ILE A CA 1
ATOM 1311 C C . ILE A 1 175 ? -0.433 -20.552 29.578 1.00 96.00 175 ILE A C 1
ATOM 1313 O O . ILE A 1 175 ? -1.589 -20.180 29.357 1.00 96.00 175 ILE A O 1
ATOM 1317 N N . ASP A 1 176 ? 0.633 -19.886 29.125 1.00 94.62 176 ASP A N 1
ATOM 1318 C CA . ASP A 1 176 ? 0.538 -18.640 28.358 1.00 94.62 176 ASP A CA 1
ATOM 1319 C C . ASP A 1 176 ? -0.234 -18.858 27.041 1.00 94.62 176 ASP A C 1
ATOM 1321 O O . ASP A 1 176 ? -1.155 -18.103 26.720 1.00 94.62 176 ASP A O 1
ATOM 1325 N N . ARG A 1 177 ? 0.071 -19.934 26.300 1.00 95.38 177 ARG A N 1
ATOM 1326 C CA . ARG A 1 177 ? -0.605 -20.254 25.031 1.00 95.38 177 ARG A CA 1
ATOM 1327 C C . ARG A 1 177 ? -2.092 -20.548 25.222 1.00 95.38 177 ARG A C 1
ATOM 1329 O O . ARG A 1 177 ? -2.916 -20.052 24.454 1.00 95.38 177 ARG A O 1
ATOM 1336 N N . ARG A 1 178 ? -2.457 -21.318 26.254 1.00 95.50 178 ARG A N 1
ATOM 1337 C CA . ARG A 1 178 ? -3.865 -21.589 26.586 1.00 95.50 178 ARG A CA 1
ATOM 1338 C C . ARG A 1 178 ? -4.619 -20.308 26.928 1.00 95.50 178 ARG A C 1
ATOM 1340 O O . ARG A 1 178 ? -5.746 -20.147 26.466 1.00 95.50 178 ARG A O 1
ATOM 1347 N N . ALA A 1 179 ? -4.007 -19.393 27.681 1.00 93.00 179 ALA A N 1
ATOM 1348 C CA . ALA A 1 179 ? -4.623 -18.113 28.023 1.00 93.00 179 ALA A CA 1
ATOM 1349 C C . ALA A 1 179 ? -4.869 -17.240 26.783 1.00 93.00 179 ALA A C 1
ATOM 1351 O O . ALA A 1 179 ? -5.973 -16.723 26.609 1.00 93.00 179 ALA A O 1
ATOM 1352 N N . VAL A 1 180 ? -3.880 -17.131 25.889 1.00 90.62 180 VAL A N 1
ATOM 1353 C CA . VAL A 1 180 ? -4.016 -16.394 24.621 1.00 90.62 180 VAL A CA 1
ATOM 1354 C C . VAL A 1 180 ? -5.134 -16.984 23.761 1.00 90.62 180 VAL A C 1
ATOM 1356 O O . VAL A 1 180 ? -6.015 -16.248 23.320 1.00 90.62 180 VAL A O 1
ATOM 1359 N N . ASN A 1 181 ? -5.158 -18.309 23.589 1.00 90.62 181 ASN A N 1
ATOM 1360 C CA . ASN A 1 181 ? -6.191 -18.986 22.804 1.00 90.62 181 ASN A CA 1
ATOM 1361 C C . ASN A 1 181 ? -7.590 -18.802 23.411 1.00 90.62 181 ASN A C 1
ATOM 1363 O O . ASN A 1 181 ? -8.552 -18.573 22.682 1.00 90.62 181 ASN A O 1
ATOM 1367 N N . ALA A 1 182 ? -7.709 -18.863 24.740 1.00 92.12 182 ALA A N 1
ATOM 1368 C CA . ALA A 1 182 ? -8.979 -18.657 25.429 1.00 92.12 182 ALA A CA 1
ATOM 1369 C C . ALA A 1 182 ? -9.504 -17.222 25.264 1.00 92.12 182 ALA A C 1
ATOM 1371 O O . ALA A 1 182 ? -10.702 -17.040 25.068 1.00 92.12 182 ALA A O 1
ATOM 1372 N N . ILE A 1 183 ? -8.627 -16.212 25.303 1.00 90.00 183 ILE A N 1
ATOM 1373 C CA . ILE A 1 183 ? -9.005 -14.810 25.066 1.00 90.00 183 ILE A CA 1
ATOM 1374 C C . ILE A 1 183 ? -9.399 -14.591 23.601 1.00 90.00 183 ILE A C 1
ATOM 1376 O O . ILE A 1 183 ? -10.419 -13.957 23.336 1.00 90.00 183 ILE A O 1
ATOM 1380 N N . ALA A 1 184 ? -8.633 -15.133 22.651 1.00 85.94 184 ALA A N 1
ATOM 1381 C CA . ALA A 1 184 ? -8.924 -15.007 21.222 1.00 85.94 184 ALA A CA 1
ATOM 1382 C C . ALA A 1 184 ? -10.256 -15.672 20.829 1.00 85.94 184 ALA A C 1
ATOM 1384 O O . ALA A 1 184 ? -10.948 -15.188 19.938 1.00 85.94 184 ALA A O 1
ATOM 1385 N N . ALA A 1 185 ? -10.642 -16.745 21.526 1.00 89.00 185 ALA A N 1
ATOM 1386 C CA . ALA A 1 185 ? -11.904 -17.449 21.314 1.00 89.00 185 ALA A CA 1
ATOM 1387 C C . ALA A 1 185 ? -13.138 -16.731 21.898 1.00 89.00 185 ALA A C 1
ATOM 1389 O O . ALA A 1 185 ? -14.262 -17.191 21.690 1.00 89.00 185 ALA A O 1
ATOM 1390 N N . VAL A 1 186 ? -12.970 -15.625 22.635 1.00 91.81 186 VAL A N 1
ATOM 1391 C CA . VAL A 1 186 ? -14.106 -14.855 23.161 1.00 91.81 186 VAL A CA 1
ATOM 1392 C C . VAL A 1 186 ? -14.885 -14.238 21.989 1.00 91.81 186 VAL A C 1
ATOM 1394 O O . VAL A 1 186 ? -14.292 -13.474 21.225 1.00 91.81 186 VAL A O 1
ATOM 1397 N N . PRO A 1 187 ? -16.209 -14.469 21.862 1.00 88.81 187 PRO A N 1
ATOM 1398 C CA . PRO A 1 187 ? -16.993 -13.986 20.722 1.00 88.81 187 PRO A CA 1
ATOM 1399 C C . PRO A 1 187 ? -16.891 -12.479 20.489 1.00 88.81 187 PRO A C 1
ATOM 1401 O O . PRO A 1 187 ? -16.722 -12.051 19.355 1.00 88.81 187 PRO A O 1
ATOM 1404 N N . LEU A 1 188 ? -16.915 -11.675 21.558 1.00 87.06 188 LEU A N 1
ATOM 1405 C CA . LEU A 1 188 ? -16.724 -10.225 21.468 1.00 87.06 188 LEU A CA 1
ATOM 1406 C C . LEU A 1 188 ? -15.352 -9.857 20.891 1.00 87.06 188 LEU A C 1
ATOM 1408 O O . LEU A 1 188 ? -15.267 -8.967 20.054 1.00 87.06 188 LEU A O 1
ATOM 1412 N N . ILE A 1 189 ? -14.284 -10.532 21.328 1.00 85.19 189 ILE A N 1
ATOM 1413 C CA . ILE A 1 189 ? -12.934 -10.280 20.812 1.00 85.19 189 ILE A CA 1
ATOM 1414 C C . ILE A 1 189 ? -12.879 -10.656 19.339 1.00 85.19 189 ILE A C 1
ATOM 1416 O O . ILE A 1 189 ? -12.441 -9.840 18.544 1.00 85.19 189 ILE A O 1
ATOM 1420 N N . SER A 1 190 ? -13.398 -11.826 18.966 1.00 85.44 190 SER A N 1
ATOM 1421 C CA . SER A 1 190 ? -13.483 -12.240 17.565 1.00 85.44 190 SER A CA 1
ATOM 1422 C C . SER A 1 190 ? -14.330 -11.284 16.718 1.00 85.44 190 SER A C 1
ATOM 1424 O O . SER A 1 190 ? -13.990 -11.045 15.566 1.00 85.44 190 SER A O 1
ATOM 1426 N N . ALA A 1 191 ? -15.428 -10.744 17.251 1.00 84.12 191 ALA A N 1
ATOM 1427 C CA . ALA A 1 191 ? -16.280 -9.798 16.537 1.00 84.12 191 ALA A CA 1
ATOM 1428 C C . ALA A 1 191 ? -15.573 -8.453 16.331 1.00 84.12 191 ALA A 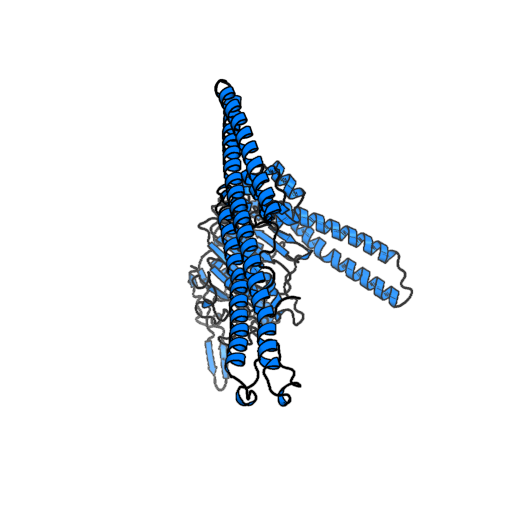C 1
ATOM 1430 O O . ALA A 1 191 ? -15.568 -7.925 15.224 1.00 84.12 191 ALA A O 1
ATOM 1431 N N . VAL A 1 192 ? -14.931 -7.923 17.377 1.00 84.44 192 VAL A N 1
ATOM 1432 C CA . VAL A 1 192 ? -14.177 -6.666 17.308 1.00 84.44 192 VAL A CA 1
ATOM 1433 C C . VAL A 1 192 ? -12.959 -6.819 16.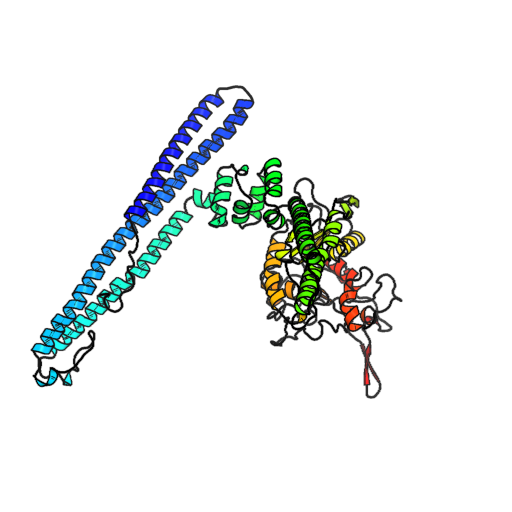401 1.00 84.44 192 VAL A C 1
ATOM 1435 O O . VAL A 1 192 ? -12.731 -5.977 15.548 1.00 84.44 192 VAL A O 1
ATOM 1438 N N . THR A 1 193 ? -12.186 -7.897 16.516 1.00 83.75 193 THR A N 1
ATOM 1439 C CA . THR A 1 193 ? -10.978 -8.076 15.695 1.00 83.75 193 THR A CA 1
ATOM 1440 C C . THR A 1 193 ? -11.259 -8.609 14.291 1.00 83.75 193 THR A C 1
ATOM 1442 O O . THR A 1 193 ? -10.313 -8.904 13.561 1.00 83.75 193 THR A O 1
ATOM 1445 N N . GLN A 1 194 ? -12.534 -8.773 13.923 1.00 82.38 194 GLN A N 1
ATOM 1446 C CA . GLN A 1 194 ? -12.981 -9.416 12.686 1.00 82.38 194 GLN A CA 1
ATOM 1447 C C . GLN A 1 194 ? -12.284 -10.764 12.422 1.00 82.38 194 GLN A C 1
ATOM 1449 O O . GLN A 1 194 ? -11.706 -11.009 11.366 1.00 82.38 194 GLN A O 1
ATOM 1454 N N . GLY A 1 195 ? -12.294 -11.643 13.423 1.00 80.81 195 GLY A N 1
ATOM 1455 C CA . GLY A 1 195 ? -11.662 -12.960 13.343 1.00 80.81 195 GLY A CA 1
ATOM 1456 C C . GLY A 1 195 ? -10.132 -12.913 13.389 1.00 80.81 195 GLY A C 1
ATOM 1457 O O . GLY A 1 195 ? -9.485 -13.838 12.908 1.00 80.81 195 GLY A O 1
ATOM 1458 N N . GLY A 1 196 ? -9.551 -11.854 13.962 1.00 79.56 196 GLY A N 1
ATOM 1459 C CA . GLY A 1 196 ? -8.103 -11.689 14.125 1.00 79.56 196 GLY A CA 1
ATOM 1460 C C . GLY A 1 196 ? -7.413 -10.865 13.037 1.00 79.56 196 GLY A C 1
ATOM 1461 O O . GLY A 1 196 ? -6.198 -10.705 13.104 1.00 79.56 196 GLY A O 1
ATOM 1462 N N . LYS A 1 197 ? -8.162 -10.314 12.075 1.00 83.44 197 LYS A N 1
ATOM 1463 C CA . LYS A 1 197 ? -7.630 -9.413 11.041 1.00 83.44 197 LYS A CA 1
ATOM 1464 C C . LYS A 1 197 ? -7.126 -8.085 11.610 1.00 83.44 197 LYS A C 1
ATOM 1466 O O . LYS A 1 197 ? -6.159 -7.527 11.106 1.00 83.44 197 LYS A O 1
ATOM 1471 N N . VAL A 1 198 ? -7.751 -7.590 12.681 1.00 84.94 198 VAL A N 1
ATOM 1472 C CA . VAL A 1 198 ? -7.358 -6.325 13.318 1.00 84.94 198 VAL A CA 1
ATOM 1473 C C . VAL A 1 198 ? -6.359 -6.572 14.447 1.00 84.94 198 VAL A C 1
ATOM 1475 O O . VAL A 1 198 ? -6.668 -7.224 15.449 1.00 84.94 198 VAL A O 1
ATOM 1478 N N . GLY A 1 199 ? -5.165 -5.994 14.303 1.00 81.19 199 GLY A N 1
ATOM 1479 C CA . GLY A 1 199 ? -4.120 -6.003 15.325 1.00 81.19 199 GLY A CA 1
ATOM 1480 C C . GLY A 1 199 ? -4.377 -5.031 16.486 1.00 81.19 199 GLY A C 1
ATOM 1481 O O . GLY A 1 199 ? -5.357 -4.287 16.526 1.00 81.19 199 GLY A O 1
ATOM 1482 N N . GLY A 1 200 ? -3.449 -4.986 17.447 1.00 79.38 200 GLY A N 1
ATOM 1483 C CA . GLY A 1 200 ? -3.584 -4.139 18.641 1.00 79.38 200 GLY A CA 1
ATOM 1484 C C . GLY A 1 200 ? -3.722 -2.637 18.346 1.00 79.38 200 GLY A C 1
ATOM 1485 O O . GLY A 1 200 ? -4.441 -1.945 19.064 1.00 79.38 200 GLY A O 1
ATOM 1486 N N . ALA A 1 201 ? -3.087 -2.140 17.278 1.00 83.00 201 ALA A N 1
ATOM 1487 C CA . ALA A 1 201 ? -3.154 -0.733 16.873 1.00 83.00 201 ALA A CA 1
ATOM 1488 C C . ALA A 1 201 ? -4.561 -0.305 16.407 1.00 83.00 201 ALA A C 1
ATOM 1490 O O . ALA A 1 201 ? -4.979 0.819 16.677 1.00 83.00 201 ALA A O 1
ATOM 1491 N N . GLY A 1 202 ? -5.312 -1.207 15.770 1.00 83.38 202 GLY A N 1
ATOM 1492 C CA . GLY A 1 202 ? -6.661 -0.949 15.256 1.00 83.38 202 GLY A CA 1
ATOM 1493 C C . GLY A 1 202 ? -7.778 -1.259 16.243 1.00 83.38 202 GLY A C 1
ATOM 1494 O O . GLY A 1 202 ? -8.936 -0.932 15.989 1.00 83.38 202 GLY A O 1
ATOM 1495 N N . PHE A 1 203 ? -7.454 -1.854 17.396 1.00 84.69 203 PHE A N 1
ATOM 1496 C CA . PHE A 1 203 ? -8.452 -2.308 18.366 1.00 84.69 203 PHE A CA 1
ATOM 1497 C C . PHE A 1 203 ? -9.389 -1.183 18.831 1.00 84.69 203 PHE A C 1
ATOM 1499 O O . PHE A 1 203 ? -10.578 -1.415 19.051 1.00 84.69 203 PHE A O 1
ATOM 1506 N N . ALA A 1 204 ? -8.878 0.047 18.958 1.00 86.00 204 ALA A N 1
ATOM 1507 C CA . ALA A 1 204 ? -9.681 1.207 19.336 1.00 86.00 204 ALA A CA 1
ATOM 1508 C C . ALA A 1 204 ? -10.738 1.552 18.273 1.00 86.00 204 ALA A C 1
ATOM 1510 O O . ALA A 1 204 ? -11.917 1.675 18.609 1.00 86.00 204 ALA A O 1
ATOM 1511 N N . ALA A 1 205 ? -10.338 1.653 17.000 1.00 87.12 205 ALA A N 1
ATOM 1512 C CA . ALA A 1 205 ? -11.262 1.928 15.901 1.00 87.12 205 ALA A CA 1
ATOM 1513 C C . ALA A 1 205 ? -12.265 0.792 15.716 1.00 87.12 205 ALA A C 1
ATOM 1515 O O . ALA A 1 205 ? -13.464 1.041 15.641 1.00 87.12 205 ALA A O 1
ATOM 1516 N N . ALA A 1 206 ? -11.799 -0.455 15.753 1.00 86.06 206 ALA A N 1
ATOM 1517 C CA . ALA A 1 206 ? -12.659 -1.621 15.644 1.00 86.06 206 ALA A CA 1
ATOM 1518 C C . ALA A 1 206 ? -13.694 -1.702 16.779 1.00 86.06 206 ALA A C 1
ATOM 1520 O O . ALA A 1 206 ? -14.861 -2.010 16.543 1.00 86.06 206 ALA A O 1
ATOM 1521 N N . SER A 1 207 ? -13.307 -1.348 18.010 1.00 84.38 207 SER A N 1
ATOM 1522 C CA . SER A 1 207 ? -14.235 -1.273 19.146 1.00 84.38 207 SER A CA 1
ATOM 1523 C C . SER A 1 207 ? -15.291 -0.181 18.955 1.00 84.38 207 SER A C 1
ATOM 1525 O O . SER A 1 207 ? -16.459 -0.387 19.287 1.00 84.38 207 SER A O 1
ATOM 1527 N N . LEU A 1 208 ? -14.901 0.980 18.417 1.00 86.31 208 LEU A N 1
ATOM 1528 C CA . LEU A 1 208 ? -15.823 2.072 18.095 1.00 86.31 208 LEU A CA 1
ATOM 1529 C C . LEU A 1 208 ? -16.776 1.689 16.958 1.00 86.31 208 LEU A C 1
ATOM 1531 O O . LEU A 1 208 ? -17.975 1.946 17.070 1.00 86.31 208 LEU A O 1
ATOM 1535 N N . ALA A 1 209 ? -16.268 1.033 15.914 1.00 86.44 209 ALA A N 1
ATOM 1536 C CA . ALA A 1 209 ? -17.056 0.531 14.796 1.00 86.44 209 ALA A CA 1
ATOM 1537 C C . ALA A 1 209 ? -18.069 -0.525 15.253 1.00 86.44 209 ALA A C 1
ATOM 1539 O O . ALA A 1 209 ? -19.269 -0.378 15.011 1.00 86.44 209 ALA A O 1
ATOM 1540 N N . TRP A 1 210 ? -17.624 -1.511 16.037 1.00 86.62 210 TRP A N 1
ATOM 1541 C CA . TRP A 1 210 ? -18.501 -2.495 16.672 1.00 86.62 210 TRP A CA 1
ATOM 1542 C C . TRP A 1 210 ? -19.563 -1.826 17.558 1.00 86.62 210 TRP A C 1
ATOM 1544 O O . TRP A 1 210 ? -20.737 -2.193 17.509 1.00 86.62 210 TRP A O 1
ATOM 1554 N N . ALA A 1 211 ? -19.197 -0.776 18.302 1.00 82.75 211 ALA A N 1
ATOM 1555 C CA . ALA A 1 211 ? -20.125 0.024 19.103 1.00 82.75 211 ALA A CA 1
ATOM 1556 C C . ALA A 1 211 ? -21.015 0.974 18.272 1.00 82.75 211 ALA A C 1
ATOM 1558 O O . ALA A 1 211 ? -21.897 1.628 18.835 1.00 82.75 211 ALA A O 1
ATOM 1559 N N . GLY A 1 212 ? -20.842 1.036 16.945 1.00 83.06 212 GLY A N 1
ATOM 1560 C CA . GLY A 1 212 ? -21.554 1.924 16.015 1.00 83.06 212 GLY A CA 1
ATOM 1561 C C . GLY A 1 212 ? -21.285 3.409 16.239 1.00 83.06 212 GLY A C 1
ATOM 1562 O O . GLY A 1 212 ? -22.107 4.238 15.862 1.00 83.06 212 GLY A O 1
ATOM 1563 N N . ASN A 1 213 ? -20.164 3.741 16.875 1.00 86.56 213 ASN A N 1
ATOM 1564 C CA . ASN A 1 213 ? -19.692 5.105 17.082 1.00 86.56 213 ASN A CA 1
ATOM 1565 C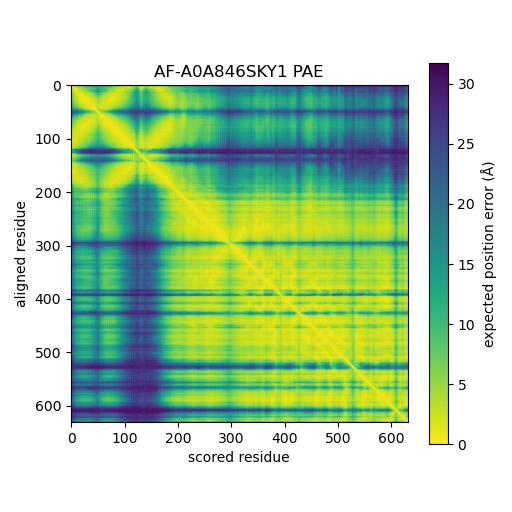 C . ASN A 1 213 ? -18.533 5.417 16.125 1.00 86.56 213 ASN A C 1
ATOM 1567 O O . ASN A 1 213 ? -17.468 5.875 16.535 1.00 86.56 213 ASN A O 1
ATOM 1571 N N . VAL A 1 214 ? -18.744 5.124 14.841 1.00 86.25 214 VAL A N 1
ATOM 1572 C CA . VAL A 1 214 ? -17.735 5.274 13.779 1.00 86.25 214 VAL A CA 1
ATOM 1573 C C . VAL A 1 214 ? -17.280 6.723 13.614 1.00 86.25 214 VAL A C 1
ATOM 1575 O O . VAL A 1 214 ? -16.133 6.970 13.275 1.00 86.25 214 VAL A O 1
ATOM 1578 N N . ASN A 1 215 ? -18.123 7.687 13.992 1.00 87.19 215 ASN A N 1
ATOM 1579 C CA . ASN A 1 215 ? -17.794 9.111 13.941 1.00 87.19 215 ASN A CA 1
ATOM 1580 C C . ASN A 1 215 ? -16.793 9.569 15.024 1.00 87.19 215 ASN A C 1
ATOM 1582 O O . ASN A 1 215 ? -16.353 10.714 15.002 1.00 87.19 215 ASN A O 1
ATOM 1586 N N . ALA A 1 216 ? -16.436 8.708 15.985 1.00 87.88 216 ALA A N 1
ATOM 1587 C CA . ALA A 1 216 ? -15.388 8.986 16.973 1.00 87.88 216 ALA A CA 1
ATOM 1588 C C . ALA A 1 216 ? -14.009 8.423 16.572 1.00 87.88 216 ALA A C 1
ATOM 1590 O O . ALA A 1 216 ? -13.050 8.558 17.333 1.00 87.88 216 ALA A O 1
ATOM 1591 N N . ILE A 1 217 ? -13.916 7.760 15.417 1.00 91.50 217 ILE A N 1
ATOM 1592 C CA . ILE A 1 217 ? -12.676 7.187 14.890 1.00 91.50 217 ILE A CA 1
ATOM 1593 C C . ILE A 1 217 ? -11.798 8.324 14.353 1.00 91.50 217 ILE A C 1
ATOM 1595 O O . ILE A 1 217 ? -12.259 9.156 13.578 1.00 91.50 217 ILE A O 1
ATOM 1599 N N . THR A 1 218 ? -10.529 8.360 14.764 1.00 93.50 218 THR A N 1
ATOM 1600 C CA . THR A 1 218 ? -9.510 9.264 14.198 1.00 93.50 218 THR A CA 1
ATOM 1601 C C . THR A 1 218 ? -8.812 8.609 13.009 1.00 93.50 218 THR A C 1
ATOM 1603 O O . THR A 1 218 ? -8.823 7.380 12.896 1.00 93.50 218 THR A O 1
ATOM 1606 N N . ALA A 1 219 ? -8.141 9.396 12.165 1.00 94.62 219 ALA A N 1
ATOM 1607 C CA . ALA A 1 219 ? -7.389 8.873 11.023 1.00 94.62 219 ALA A CA 1
ATOM 1608 C C . ALA A 1 219 ? -6.297 7.869 11.437 1.00 94.62 219 ALA A C 1
ATOM 1610 O O . ALA A 1 219 ? -6.122 6.852 10.774 1.00 94.62 219 ALA A O 1
ATOM 1611 N N . GLU A 1 220 ? -5.614 8.092 12.563 1.00 93.88 220 GLU A N 1
ATOM 1612 C CA . GLU A 1 220 ? -4.602 7.170 13.096 1.00 93.88 220 GLU A CA 1
ATOM 1613 C C . GLU A 1 220 ? -5.232 5.849 13.537 1.00 93.88 220 GLU A C 1
ATOM 1615 O O . GLU A 1 220 ? -4.701 4.777 13.257 1.00 93.88 220 GLU A O 1
ATOM 1620 N N . SER A 1 221 ? -6.379 5.915 14.220 1.00 91.50 221 SER A N 1
ATOM 1621 C CA . SER A 1 221 ? -7.080 4.706 14.657 1.00 91.50 221 SER A CA 1
ATOM 1622 C C . SER A 1 221 ? -7.667 3.929 13.476 1.00 91.50 221 SER A C 1
ATOM 1624 O O . SER A 1 221 ? -7.644 2.700 13.501 1.00 91.50 221 SER A O 1
ATOM 1626 N N . LEU A 1 222 ? -8.128 4.632 12.433 1.00 93.81 222 LEU A N 1
ATOM 1627 C CA . LEU A 1 222 ? -8.584 4.042 11.178 1.00 93.81 222 LEU A CA 1
ATOM 1628 C C . LEU A 1 222 ? -7.425 3.340 10.462 1.00 93.81 222 LEU A C 1
ATOM 1630 O O . LEU A 1 222 ? -7.540 2.164 10.146 1.00 93.81 222 LEU A O 1
ATOM 1634 N N . ALA A 1 223 ? -6.284 4.015 10.291 1.00 94.00 223 ALA A N 1
ATOM 1635 C CA . ALA A 1 223 ? -5.080 3.420 9.709 1.00 94.00 223 ALA A CA 1
ATOM 1636 C C . ALA A 1 223 ? -4.584 2.205 10.511 1.00 94.00 223 ALA A C 1
ATOM 1638 O O . ALA A 1 223 ? -4.125 1.220 9.939 1.00 94.00 223 ALA A O 1
ATOM 1639 N N . GLY A 1 224 ? -4.739 2.235 11.839 1.00 91.81 224 GLY A N 1
ATOM 1640 C CA . GLY A 1 224 ? -4.401 1.123 12.724 1.00 91.81 224 GLY A CA 1
ATOM 1641 C C . GLY A 1 224 ? -5.182 -0.170 12.458 1.00 91.81 224 GLY A C 1
ATOM 1642 O O . GLY A 1 224 ? -4.731 -1.227 12.900 1.00 91.81 224 GLY A O 1
ATOM 1643 N N . LEU A 1 225 ? -6.322 -0.116 11.751 1.00 91.12 225 LEU A N 1
ATOM 1644 C CA . LEU A 1 225 ? -7.072 -1.311 11.337 1.00 91.12 225 LEU A CA 1
ATOM 1645 C C . LEU A 1 225 ? -6.248 -2.211 10.405 1.00 91.12 225 LEU A C 1
ATOM 1647 O O . LEU A 1 225 ? -6.395 -3.429 10.476 1.00 91.12 225 LEU A O 1
ATOM 1651 N N . GLY A 1 226 ? -5.364 -1.624 9.592 1.00 89.12 226 GLY A N 1
ATOM 1652 C CA . GLY A 1 226 ? -4.401 -2.317 8.731 1.00 89.12 226 GLY A CA 1
ATOM 1653 C C . GLY A 1 226 ? -4.991 -2.944 7.465 1.00 89.12 226 GLY A C 1
ATOM 1654 O O . GLY A 1 226 ? -4.414 -2.785 6.397 1.00 89.12 226 GLY A O 1
ATOM 1655 N N . ASP A 1 227 ? -6.130 -3.628 7.572 1.00 89.81 227 ASP A N 1
ATOM 1656 C CA . ASP A 1 227 ? -6.809 -4.277 6.444 1.00 89.81 227 ASP A CA 1
ATOM 1657 C C . ASP A 1 227 ? -7.610 -3.239 5.614 1.00 89.81 227 ASP A C 1
ATOM 1659 O O . ASP A 1 227 ? -8.507 -2.587 6.169 1.00 89.81 227 ASP A O 1
ATOM 1663 N N . PRO A 1 228 ? -7.308 -3.059 4.309 1.00 91.75 228 PRO A N 1
ATOM 1664 C CA . PRO A 1 228 ? -7.980 -2.082 3.448 1.00 91.75 228 PRO A CA 1
ATOM 1665 C C . PRO A 1 228 ? -9.495 -2.274 3.330 1.00 91.75 228 PRO A C 1
ATOM 1667 O O . PRO A 1 228 ? -10.219 -1.277 3.284 1.00 91.75 228 PRO A O 1
ATOM 1670 N N . ASP A 1 229 ? -9.991 -3.514 3.339 1.00 90.31 229 ASP A N 1
ATOM 1671 C CA . ASP A 1 229 ? -11.425 -3.808 3.231 1.00 90.31 229 ASP A CA 1
ATOM 1672 C C . ASP A 1 229 ? -12.151 -3.366 4.506 1.00 90.31 229 ASP A C 1
ATOM 1674 O O . ASP A 1 229 ? -13.232 -2.776 4.461 1.00 90.31 229 ASP A O 1
ATOM 1678 N N . ILE A 1 230 ? -11.521 -3.582 5.666 1.00 91.38 230 ILE A N 1
ATOM 1679 C CA . ILE A 1 230 ? -12.050 -3.146 6.966 1.00 91.38 230 ILE A CA 1
ATOM 1680 C C . ILE A 1 230 ? -12.035 -1.618 7.067 1.00 91.38 230 ILE A C 1
ATOM 1682 O O . ILE A 1 230 ? -12.994 -1.009 7.557 1.00 91.38 230 ILE A O 1
ATOM 1686 N N . ILE A 1 231 ? -10.958 -0.980 6.600 1.00 94.31 231 ILE A N 1
ATOM 1687 C CA . ILE A 1 231 ? -10.861 0.482 6.516 1.00 94.31 231 ILE A CA 1
ATOM 1688 C C . ILE A 1 231 ? -11.981 1.024 5.629 1.00 94.31 231 ILE A C 1
ATOM 1690 O O . ILE A 1 231 ? -12.684 1.948 6.041 1.00 94.31 231 ILE A O 1
ATOM 1694 N N . ARG A 1 232 ? -12.191 0.415 4.457 1.00 93.88 232 ARG A N 1
ATOM 1695 C CA . ARG A 1 232 ? -13.239 0.777 3.499 1.00 93.88 232 ARG A CA 1
ATOM 1696 C C . ARG A 1 232 ? -14.631 0.654 4.100 1.00 93.88 232 ARG A C 1
ATOM 1698 O O . ARG A 1 232 ? -15.415 1.601 4.025 1.00 93.88 232 ARG A O 1
ATOM 1705 N N . GLU A 1 233 ? -14.944 -0.490 4.703 1.00 91.88 233 GLU A N 1
ATOM 1706 C CA . GLU A 1 233 ? -16.225 -0.731 5.368 1.00 91.88 233 GLU A CA 1
ATOM 1707 C C . GLU A 1 233 ? -16.467 0.337 6.440 1.00 91.88 233 GLU A C 1
ATOM 1709 O O . GLU A 1 233 ? -17.504 1.004 6.450 1.00 91.88 233 GLU A O 1
ATOM 1714 N N . THR A 1 234 ? -15.467 0.573 7.289 1.00 93.19 234 THR A N 1
ATOM 1715 C CA . THR A 1 234 ? -15.544 1.562 8.365 1.00 93.19 234 THR A CA 1
ATOM 1716 C C . THR A 1 234 ? -15.749 2.973 7.812 1.00 93.19 234 THR A C 1
ATOM 1718 O O . THR A 1 234 ? -16.656 3.676 8.258 1.00 93.19 234 THR A O 1
ATOM 1721 N N . TRP A 1 235 ? -14.978 3.384 6.804 1.00 95.12 235 TRP A N 1
ATOM 1722 C CA . TRP A 1 235 ? -15.114 4.683 6.141 1.00 95.12 235 TRP A CA 1
ATOM 1723 C C . TRP A 1 235 ? -16.516 4.877 5.553 1.00 95.12 235 TRP A C 1
ATOM 1725 O O . TRP A 1 235 ? -17.158 5.906 5.780 1.00 95.12 235 TRP A O 1
ATOM 1735 N N . ASN A 1 236 ? -17.042 3.851 4.880 1.00 93.25 236 ASN A N 1
ATOM 1736 C CA . ASN A 1 236 ? -18.356 3.875 4.240 1.00 93.25 236 ASN A CA 1
ATOM 1737 C C . ASN A 1 236 ? -19.523 4.015 5.231 1.00 93.25 236 ASN A C 1
ATOM 1739 O O . ASN A 1 236 ? -20.586 4.513 4.855 1.00 93.25 236 ASN A O 1
ATOM 1743 N N . THR A 1 237 ? -19.334 3.633 6.496 1.00 92.25 237 THR A N 1
ATOM 1744 C CA . THR A 1 237 ? -20.346 3.834 7.548 1.00 92.25 237 THR A CA 1
ATOM 1745 C C . THR A 1 237 ? -20.357 5.246 8.137 1.00 92.25 237 THR A C 1
ATOM 1747 O O . THR A 1 237 ? -21.348 5.628 8.763 1.00 92.25 237 THR A O 1
ATOM 1750 N N . MET A 1 238 ? -19.291 6.031 7.944 1.00 93.50 238 MET A N 1
ATOM 1751 C CA . MET A 1 238 ? -19.230 7.418 8.409 1.00 93.50 238 MET A CA 1
ATOM 1752 C C . MET A 1 238 ? -20.124 8.315 7.554 1.00 93.50 238 MET A C 1
ATOM 1754 O O . MET A 1 238 ? -20.240 8.118 6.341 1.00 93.50 238 MET A O 1
ATOM 1758 N N . ASP A 1 239 ? -20.718 9.332 8.174 1.00 91.25 239 ASP A N 1
ATOM 1759 C CA . ASP A 1 239 ? -21.401 10.391 7.432 1.00 91.25 239 ASP A CA 1
ATOM 1760 C C . ASP A 1 239 ? -20.406 11.333 6.728 1.00 91.25 239 ASP A C 1
ATOM 1762 O O . ASP A 1 239 ? -19.221 11.394 7.063 1.00 91.25 239 ASP A O 1
ATOM 1766 N N . GLN A 1 240 ? -20.896 12.083 5.734 1.00 91.81 240 GLN A N 1
ATOM 1767 C CA . GLN A 1 240 ? -20.056 12.982 4.935 1.00 91.81 240 GLN A CA 1
ATOM 1768 C C . GLN A 1 240 ? -19.354 14.041 5.795 1.00 91.81 240 GLN A C 1
ATOM 1770 O O . GLN A 1 240 ? -18.181 14.317 5.582 1.00 91.81 240 GLN A O 1
ATOM 1775 N N . ALA A 1 241 ? -20.041 14.595 6.800 1.00 93.62 241 ALA A N 1
ATOM 1776 C CA . ALA A 1 241 ? -19.470 15.627 7.664 1.00 93.62 241 ALA A CA 1
ATOM 1777 C C . ALA A 1 241 ? -18.265 15.106 8.464 1.00 93.62 241 ALA A C 1
ATOM 1779 O O . ALA A 1 241 ? -17.283 15.824 8.646 1.00 93.62 241 ALA A O 1
ATOM 1780 N N . THR A 1 242 ? -18.326 13.855 8.919 1.00 94.12 242 THR A N 1
ATOM 1781 C CA . THR A 1 242 ? -17.221 13.182 9.605 1.00 94.12 242 THR A CA 1
ATOM 1782 C C . THR A 1 242 ? -16.060 12.933 8.647 1.00 94.12 242 THR A C 1
ATOM 1784 O O . THR A 1 242 ? -14.920 13.244 8.990 1.00 94.12 242 THR A O 1
ATOM 1787 N N . ARG A 1 243 ? -16.335 12.425 7.437 1.00 96.38 243 ARG A N 1
ATOM 1788 C CA . ARG A 1 243 ? -15.298 12.200 6.415 1.00 96.38 243 ARG A CA 1
ATOM 1789 C C . ARG A 1 243 ? -14.582 13.496 6.052 1.00 96.38 243 ARG A C 1
ATOM 1791 O O . ARG A 1 243 ? -13.358 13.535 6.099 1.00 96.38 243 ARG A O 1
ATOM 1798 N N . ASP A 1 244 ? -15.329 14.566 5.791 1.00 96.25 244 ASP A N 1
ATOM 1799 C CA . ASP A 1 244 ? -14.778 15.887 5.469 1.00 96.25 244 ASP A CA 1
ATOM 1800 C C . ASP A 1 244 ? -13.909 16.429 6.614 1.00 96.25 244 ASP A C 1
ATOM 1802 O O . ASP A 1 244 ? -12.818 16.952 6.384 1.00 96.25 244 ASP A O 1
ATOM 1806 N N . ALA A 1 245 ? -14.362 16.271 7.864 1.00 95.56 245 ALA A N 1
ATOM 1807 C CA . ALA A 1 245 ? -13.601 16.690 9.037 1.00 95.56 245 ALA A CA 1
ATOM 1808 C C . ALA A 1 245 ? -12.291 15.901 9.191 1.00 95.56 245 ALA A C 1
ATOM 1810 O O . ALA A 1 245 ? -11.261 16.488 9.521 1.00 95.56 245 ALA A O 1
ATOM 1811 N N . LEU A 1 246 ? -12.314 14.591 8.931 1.00 96.69 246 LEU A N 1
ATOM 1812 C CA . LEU A 1 246 ? -11.125 13.741 8.966 1.00 96.69 246 LEU A CA 1
ATOM 1813 C C . LEU A 1 246 ? -10.146 14.083 7.838 1.00 96.69 246 LEU A C 1
ATOM 1815 O O . LEU A 1 246 ? -8.953 14.226 8.104 1.00 96.69 246 LEU A O 1
ATOM 1819 N N . LEU A 1 247 ? -10.642 14.278 6.611 1.00 97.50 247 LEU A N 1
ATOM 1820 C CA . LEU A 1 247 ? -9.835 14.702 5.462 1.00 97.50 247 LEU A CA 1
ATOM 1821 C C . LEU A 1 247 ? -9.151 16.046 5.720 1.00 97.50 247 LEU A C 1
ATOM 1823 O O . LEU A 1 247 ? -7.979 16.200 5.396 1.00 97.50 247 LEU A O 1
ATOM 1827 N N . ALA A 1 248 ? -9.848 16.993 6.349 1.00 96.00 248 ALA A N 1
ATOM 1828 C CA . ALA A 1 248 ? -9.270 18.284 6.711 1.00 96.00 248 ALA A CA 1
ATOM 1829 C C . ALA A 1 248 ? -8.255 18.194 7.864 1.00 96.00 248 ALA A C 1
ATOM 1831 O O . ALA A 1 248 ? -7.284 18.947 7.886 1.00 96.00 248 ALA A O 1
ATOM 1832 N N . ALA A 1 249 ? -8.476 17.305 8.837 1.00 96.00 249 ALA A N 1
ATOM 1833 C CA . ALA A 1 249 ? -7.626 17.194 10.023 1.00 96.00 249 ALA A CA 1
ATOM 1834 C C . ALA A 1 249 ? -6.347 16.373 9.787 1.00 96.00 249 ALA A C 1
ATOM 1836 O O . ALA A 1 249 ? -5.303 16.697 10.353 1.00 96.00 249 ALA A O 1
ATOM 1837 N N . SER A 1 250 ? -6.427 15.321 8.967 1.00 97.56 250 SER A N 1
ATOM 1838 C CA . SER A 1 250 ? -5.344 14.350 8.764 1.00 97.56 250 SER A CA 1
ATOM 1839 C C . SER A 1 250 ? -5.157 13.970 7.282 1.00 97.56 250 SER A C 1
ATOM 1841 O O . SER A 1 250 ? -5.130 12.775 6.954 1.00 97.56 250 SER A O 1
ATOM 1843 N N . PRO A 1 251 ? -4.991 14.948 6.368 1.00 98.19 251 PRO A N 1
ATOM 1844 C CA . PRO A 1 251 ? -4.900 14.682 4.933 1.00 98.19 251 PRO A CA 1
ATOM 1845 C C . PRO A 1 251 ? -3.692 13.804 4.567 1.00 98.19 251 PRO A C 1
ATOM 1847 O O . PRO A 1 251 ? -3.790 12.967 3.675 1.00 98.19 251 PRO A O 1
ATOM 1850 N N . MET A 1 252 ? -2.563 13.910 5.276 1.00 97.75 252 MET A N 1
ATOM 1851 C CA . MET A 1 252 ? -1.364 13.112 4.971 1.00 97.75 252 MET A CA 1
ATOM 1852 C C . MET A 1 252 ? -1.573 11.611 5.211 1.00 97.75 252 MET A C 1
ATOM 1854 O O . MET A 1 252 ? -1.049 10.788 4.464 1.00 97.75 252 MET A O 1
ATOM 1858 N N . ILE A 1 253 ? -2.360 11.247 6.229 1.00 97.25 253 ILE A N 1
ATOM 1859 C CA . ILE A 1 253 ? -2.694 9.845 6.502 1.00 97.25 253 ILE A CA 1
ATOM 1860 C C . ILE A 1 253 ? -3.692 9.361 5.452 1.00 97.25 253 ILE A C 1
ATOM 1862 O O . ILE A 1 253 ? -3.427 8.396 4.747 1.00 97.25 253 ILE A O 1
ATOM 1866 N N . LEU A 1 254 ? -4.827 10.050 5.319 1.00 97.88 254 LEU A N 1
ATOM 1867 C CA . LEU A 1 254 ? -5.954 9.572 4.511 1.00 97.88 254 LEU A CA 1
ATOM 1868 C C . LEU A 1 254 ? -5.673 9.615 3.008 1.00 97.88 254 LEU A C 1
ATOM 1870 O O . LEU A 1 254 ? -6.126 8.738 2.281 1.00 97.88 254 LEU A O 1
ATOM 1874 N N . GLY A 1 255 ? -4.881 10.585 2.551 1.00 97.31 255 GLY A N 1
ATOM 1875 C CA . GLY A 1 255 ? -4.452 10.693 1.159 1.00 97.31 255 GLY A CA 1
ATOM 1876 C C . GLY A 1 255 ? -3.557 9.547 0.693 1.00 97.31 255 GLY A C 1
ATOM 1877 O O . GLY A 1 255 ? -3.447 9.323 -0.507 1.00 97.31 255 GLY A O 1
ATOM 1878 N N . ASN A 1 256 ? -2.956 8.800 1.624 1.00 96.19 256 ASN A N 1
ATOM 1879 C CA . ASN A 1 256 ? -2.023 7.711 1.341 1.00 96.19 256 ASN A CA 1
ATOM 1880 C C . ASN A 1 256 ? -2.482 6.365 1.940 1.00 96.19 256 ASN A C 1
ATOM 1882 O O . ASN A 1 256 ? -1.732 5.392 1.902 1.00 96.19 256 ASN A O 1
ATOM 1886 N N . LEU A 1 257 ? -3.692 6.295 2.509 1.00 96.00 257 LEU A N 1
ATOM 1887 C CA . LEU A 1 257 ? -4.191 5.112 3.211 1.00 96.00 257 LEU A CA 1
ATOM 1888 C C . LEU A 1 257 ? -4.996 4.200 2.280 1.00 96.00 257 LEU A C 1
ATOM 1890 O O . LEU A 1 257 ? -6.010 4.603 1.706 1.00 96.00 257 LEU A O 1
ATOM 1894 N N . ASN A 1 258 ? -4.580 2.937 2.193 1.00 94.94 258 ASN A N 1
ATOM 1895 C CA . ASN A 1 258 ? -5.332 1.908 1.484 1.00 94.94 258 ASN A CA 1
ATOM 1896 C C . ASN A 1 258 ? -6.714 1.680 2.106 1.00 94.94 258 ASN A C 1
ATOM 1898 O O . ASN A 1 258 ? -6.870 1.699 3.324 1.00 94.94 258 ASN A O 1
ATOM 1902 N N . GLY A 1 259 ? -7.726 1.495 1.256 1.00 94.12 259 GLY A N 1
ATOM 1903 C CA . GLY A 1 259 ? -9.130 1.424 1.671 1.00 94.12 259 GLY A CA 1
ATOM 1904 C C . GLY A 1 259 ? -9.870 2.768 1.665 1.00 94.12 259 GLY A C 1
ATOM 1905 O O . GLY A 1 259 ? -11.093 2.768 1.756 1.00 94.12 259 GLY A O 1
ATOM 1906 N N . ILE A 1 260 ? -9.187 3.909 1.498 1.00 97.44 260 ILE A N 1
ATOM 1907 C CA . ILE A 1 260 ? -9.846 5.208 1.260 1.00 97.44 260 ILE A CA 1
ATOM 1908 C C . ILE A 1 260 ? -10.175 5.369 -0.238 1.00 97.44 260 ILE A C 1
ATOM 1910 O O . ILE A 1 260 ? -9.286 5.094 -1.056 1.00 97.44 260 ILE A O 1
ATOM 1914 N N . PRO A 1 261 ? -11.398 5.821 -0.609 1.00 97.31 261 PRO A N 1
ATOM 1915 C CA . PRO A 1 261 ? -11.785 6.020 -2.006 1.00 97.31 261 PRO A CA 1
ATOM 1916 C C . PRO A 1 261 ? -10.885 6.993 -2.760 1.00 97.31 261 PRO A C 1
ATOM 1918 O O . PRO A 1 261 ? -10.425 7.980 -2.182 1.00 97.31 261 PRO A O 1
ATOM 1921 N N . ILE A 1 262 ? -10.705 6.767 -4.065 1.00 97.62 262 ILE A N 1
ATOM 1922 C CA . ILE A 1 262 ? -9.895 7.619 -4.956 1.00 97.62 262 ILE A CA 1
ATOM 1923 C C . ILE A 1 262 ? -10.253 9.101 -4.785 1.00 97.62 262 ILE A C 1
ATOM 1925 O O . ILE A 1 262 ? -9.372 9.915 -4.517 1.00 97.62 262 ILE A O 1
ATOM 1929 N N . ARG A 1 263 ? -11.543 9.458 -4.857 1.00 97.25 263 ARG A N 1
ATOM 1930 C CA . ARG A 1 263 ? -12.022 10.845 -4.689 1.00 97.25 263 ARG A CA 1
ATOM 1931 C C . ARG A 1 263 ? -11.556 11.483 -3.378 1.00 97.25 263 ARG A C 1
ATOM 1933 O O . ARG A 1 263 ? -11.173 12.656 -3.337 1.00 97.25 263 ARG A O 1
ATOM 1940 N N . ASP A 1 264 ? -11.618 10.714 -2.301 1.00 98.00 264 ASP A N 1
ATOM 1941 C CA . ASP A 1 264 ? -11.308 11.197 -0.962 1.00 98.00 264 ASP A CA 1
ATOM 1942 C C . ASP A 1 264 ? -9.779 11.305 -0.791 1.00 98.00 264 ASP A C 1
ATOM 1944 O O . ASP A 1 264 ? -9.299 12.296 -0.235 1.00 98.00 264 ASP A O 1
ATOM 1948 N N . ARG A 1 265 ? -8.996 10.391 -1.394 1.00 98.06 265 ARG A N 1
ATOM 1949 C CA . ARG A 1 265 ? -7.531 10.531 -1.490 1.00 98.06 265 ARG A CA 1
ATOM 1950 C C . ARG A 1 265 ? -7.124 11.778 -2.265 1.00 98.06 265 ARG A C 1
ATOM 1952 O O . ARG A 1 265 ? -6.262 12.513 -1.796 1.00 98.06 265 ARG A O 1
ATOM 1959 N N . VAL A 1 266 ? -7.772 12.063 -3.398 1.00 97.88 266 VAL A N 1
ATOM 1960 C CA . VAL A 1 266 ? -7.520 13.280 -4.192 1.00 97.88 266 VAL A CA 1
ATOM 1961 C C . VAL A 1 266 ? -7.786 14.533 -3.364 1.00 97.88 266 VAL A C 1
ATOM 1963 O O . VAL A 1 266 ? -6.958 15.442 -3.327 1.00 97.88 266 VAL A O 1
ATOM 1966 N N . THR A 1 267 ? -8.897 14.559 -2.628 1.00 98.12 267 THR A N 1
ATOM 1967 C CA . THR A 1 267 ? -9.252 15.682 -1.748 1.00 98.12 267 THR A CA 1
ATOM 1968 C C . THR A 1 267 ? -8.187 15.918 -0.669 1.00 98.12 267 THR A C 1
ATOM 1970 O O . THR A 1 267 ? -7.740 17.052 -0.459 1.00 98.12 267 THR A O 1
ATOM 1973 N N . ALA A 1 268 ? -7.733 14.848 -0.012 1.00 98.50 268 ALA A N 1
ATOM 1974 C CA . ALA A 1 268 ? -6.664 14.912 0.977 1.00 98.50 268 ALA A CA 1
ATOM 1975 C C . ALA A 1 268 ? -5.322 15.339 0.359 1.00 98.50 268 ALA A C 1
ATOM 1977 O O . ALA A 1 268 ? -4.672 16.252 0.864 1.00 98.50 268 ALA A O 1
ATOM 1978 N N . ASN A 1 269 ? -4.920 14.753 -0.767 1.00 98.38 269 ASN A N 1
ATOM 1979 C CA . ASN A 1 269 ? -3.632 15.046 -1.392 1.00 98.38 269 ASN A CA 1
ATOM 1980 C C . ASN A 1 269 ? -3.571 16.444 -2.001 1.00 98.38 269 ASN A C 1
ATOM 1982 O O . ASN A 1 269 ? -2.533 17.088 -1.911 1.00 98.38 269 ASN A O 1
ATOM 1986 N N . HIS A 1 270 ? -4.675 16.984 -2.519 1.00 98.25 270 HIS A N 1
ATOM 1987 C CA . HIS A 1 270 ? -4.741 18.401 -2.896 1.00 98.25 270 HIS A CA 1
ATOM 1988 C C . HIS A 1 270 ? -4.505 19.326 -1.702 1.00 98.25 270 HIS A C 1
ATOM 1990 O O . HIS A 1 270 ? -3.913 20.392 -1.855 1.00 98.25 270 HIS A O 1
ATOM 1996 N N . THR A 1 271 ? -4.957 18.936 -0.510 1.00 98.50 271 THR A N 1
ATOM 1997 C CA . THR A 1 271 ? -4.648 19.665 0.728 1.00 98.50 271 THR A CA 1
ATOM 1998 C C . THR A 1 271 ? -3.169 19.523 1.077 1.00 98.50 271 THR A C 1
ATOM 2000 O O . THR A 1 271 ? -2.503 20.539 1.246 1.00 98.50 271 THR A O 1
ATOM 2003 N N . ASN A 1 272 ? -2.625 18.300 1.052 1.00 98.50 272 ASN A N 1
ATOM 2004 C CA . ASN A 1 272 ? -1.201 18.051 1.305 1.00 98.50 272 ASN A CA 1
ATOM 2005 C C . ASN A 1 272 ? -0.289 18.854 0.362 1.00 98.50 272 ASN A C 1
ATOM 2007 O O . ASN A 1 272 ? 0.702 19.422 0.811 1.00 98.50 272 ASN A O 1
ATOM 2011 N N . ILE A 1 273 ? -0.631 18.944 -0.927 1.00 98.12 273 ILE A N 1
ATOM 2012 C CA . ILE A 1 273 ? 0.123 19.727 -1.915 1.00 98.12 273 ILE A CA 1
ATOM 2013 C C . ILE A 1 273 ? 0.097 21.218 -1.559 1.00 98.12 273 ILE A C 1
ATOM 2015 O O . ILE A 1 273 ? 1.143 21.866 -1.542 1.00 98.12 273 ILE A O 1
ATOM 2019 N N . ARG A 1 274 ? -1.080 21.781 -1.246 1.00 98.50 274 ARG A N 1
ATOM 2020 C CA . ARG A 1 274 ? -1.204 23.201 -0.864 1.00 98.50 274 ARG A CA 1
ATOM 2021 C C . ARG A 1 274 ? -0.435 23.516 0.417 1.00 98.50 274 ARG A C 1
ATOM 2023 O O . ARG A 1 274 ? 0.260 24.531 0.467 1.00 98.50 274 ARG A O 1
ATOM 2030 N N . ASP A 1 275 ? -0.541 22.649 1.418 1.00 98.19 275 ASP A N 1
ATOM 2031 C CA . ASP A 1 275 ? 0.160 22.797 2.693 1.00 98.19 275 ASP A CA 1
ATOM 2032 C C . ASP A 1 275 ? 1.676 22.729 2.498 1.00 98.19 275 ASP A C 1
ATOM 2034 O O . ASP A 1 275 ? 2.418 23.531 3.068 1.00 98.19 275 ASP A O 1
ATOM 2038 N N . GLU A 1 276 ? 2.141 21.825 1.638 1.00 97.81 276 GLU A N 1
ATOM 2039 C CA . GLU A 1 276 ? 3.553 21.671 1.320 1.00 97.81 276 GLU A CA 1
ATOM 2040 C C . GLU A 1 276 ? 4.109 22.872 0.538 1.00 97.81 276 GLU A C 1
ATOM 2042 O O . GLU A 1 276 ? 5.181 23.385 0.874 1.00 97.81 276 GLU A O 1
ATOM 2047 N N . ILE A 1 277 ? 3.363 23.388 -0.447 1.00 98.38 277 ILE A N 1
ATOM 2048 C CA . ILE A 1 277 ? 3.696 24.645 -1.135 1.00 98.38 277 ILE A CA 1
ATOM 2049 C C . ILE A 1 277 ? 3.836 25.774 -0.108 1.00 98.38 277 ILE A C 1
ATOM 2051 O O . ILE A 1 277 ? 4.857 26.462 -0.085 1.00 98.38 277 ILE A O 1
ATOM 2055 N N . ALA A 1 278 ? 2.847 25.945 0.775 1.00 98.44 278 ALA A N 1
ATOM 2056 C CA . ALA A 1 278 ? 2.859 27.001 1.784 1.00 98.44 278 ALA A CA 1
ATOM 2057 C C . ALA A 1 278 ? 4.035 26.852 2.768 1.00 98.44 278 ALA A C 1
ATOM 2059 O O . ALA A 1 278 ? 4.694 27.843 3.100 1.00 98.44 278 ALA A O 1
ATOM 2060 N N . ARG A 1 279 ? 4.341 25.618 3.199 1.00 97.81 279 ARG A N 1
ATOM 2061 C CA . ARG A 1 279 ? 5.497 25.294 4.052 1.00 97.81 279 ARG A CA 1
ATOM 2062 C C . ARG A 1 279 ? 6.801 25.745 3.395 1.00 97.81 279 ARG A C 1
ATOM 2064 O O . ARG A 1 279 ? 7.603 26.430 4.034 1.00 97.81 279 ARG A O 1
ATOM 2071 N N . ARG A 1 280 ? 7.008 25.395 2.122 1.00 97.81 280 ARG A N 1
ATOM 2072 C CA . ARG A 1 280 ? 8.227 25.751 1.382 1.00 97.81 280 ARG A CA 1
ATOM 2073 C C . ARG A 1 280 ? 8.326 27.240 1.097 1.00 97.81 280 ARG A C 1
ATOM 2075 O O . ARG A 1 280 ? 9.394 27.811 1.293 1.00 97.81 280 ARG A O 1
ATOM 2082 N N . GLU A 1 281 ? 7.237 27.894 0.698 1.00 98.44 281 GLU A N 1
ATOM 2083 C CA . GLU A 1 281 ? 7.212 29.347 0.482 1.00 98.44 281 GLU A CA 1
ATOM 2084 C C . GLU A 1 281 ? 7.583 30.117 1.761 1.00 98.44 281 GLU A C 1
ATOM 2086 O O . GLU A 1 281 ? 8.355 31.079 1.703 1.00 98.44 281 GLU A O 1
ATOM 2091 N N . ALA A 1 282 ? 7.110 29.660 2.926 1.00 98.44 282 ALA A N 1
ATOM 2092 C CA . ALA A 1 282 ? 7.466 30.248 4.214 1.00 98.44 282 ALA A CA 1
ATOM 2093 C C . ALA A 1 282 ? 8.959 30.075 4.555 1.00 98.44 282 ALA A C 1
ATOM 2095 O O . ALA A 1 282 ? 9.601 31.035 4.997 1.00 98.44 282 ALA A O 1
ATOM 2096 N N . GLU A 1 283 ? 9.542 28.891 4.330 1.00 98.06 283 GLU A N 1
ATOM 2097 C CA . GLU A 1 283 ? 10.976 28.681 4.583 1.00 98.06 283 GLU A CA 1
ATOM 2098 C C . GLU A 1 283 ? 11.849 29.433 3.570 1.00 98.06 283 GLU A C 1
ATOM 2100 O O . GLU A 1 283 ? 12.837 30.055 3.960 1.00 98.06 283 GLU A O 1
ATOM 2105 N N . ILE A 1 284 ? 11.447 29.496 2.297 1.00 98.31 284 ILE A N 1
ATOM 2106 C CA . ILE A 1 284 ? 12.099 30.331 1.280 1.00 98.31 284 ILE A CA 1
ATOM 2107 C C . ILE A 1 284 ? 12.159 31.786 1.748 1.00 98.31 284 ILE A C 1
ATOM 2109 O O . ILE A 1 284 ? 13.240 32.376 1.746 1.00 98.31 284 ILE A O 1
ATOM 2113 N N . ALA A 1 285 ? 11.036 32.357 2.195 1.00 98.19 285 ALA A N 1
ATOM 2114 C CA . ALA A 1 285 ? 10.993 33.737 2.678 1.00 98.19 285 ALA A CA 1
ATOM 2115 C C . ALA A 1 285 ? 11.958 33.956 3.859 1.00 98.19 285 ALA A C 1
ATOM 2117 O O . ALA A 1 285 ? 12.704 34.938 3.896 1.00 98.19 285 ALA A O 1
ATOM 2118 N N . ARG A 1 286 ? 12.013 32.999 4.792 1.00 98.00 286 ARG A N 1
ATOM 2119 C CA . ARG A 1 286 ? 12.936 33.029 5.933 1.00 98.00 286 ARG A CA 1
ATOM 2120 C C . ARG A 1 286 ? 14.406 32.961 5.507 1.00 98.00 286 ARG A C 1
ATOM 2122 O O . ARG A 1 286 ? 15.249 33.668 6.067 1.00 98.00 286 ARG A O 1
ATOM 2129 N N . LEU A 1 287 ? 14.754 32.082 4.569 1.00 97.19 287 LEU A N 1
ATOM 2130 C CA . LEU A 1 287 ? 16.124 31.944 4.070 1.00 97.19 287 LEU A CA 1
ATOM 2131 C C . LEU A 1 287 ? 16.549 33.165 3.250 1.00 97.19 287 LEU A C 1
ATOM 2133 O O . LEU A 1 287 ? 17.699 33.597 3.362 1.00 97.19 287 LEU A O 1
ATOM 2137 N N . GLN A 1 288 ? 15.628 33.763 2.492 1.00 96.62 288 GLN A N 1
ATOM 2138 C CA . GLN A 1 288 ? 15.858 35.007 1.757 1.00 96.62 288 GLN A CA 1
ATOM 2139 C C . GLN A 1 288 ? 16.186 36.166 2.702 1.00 96.62 288 GLN A C 1
ATOM 2141 O O . GLN A 1 288 ? 17.188 36.844 2.492 1.00 96.62 288 GLN A O 1
ATOM 2146 N N . GLU A 1 289 ? 15.445 36.334 3.802 1.00 96.25 289 GLU A N 1
ATOM 2147 C CA . GLU A 1 289 ? 15.751 37.363 4.807 1.00 96.25 289 GLU A CA 1
ATOM 2148 C C . GLU A 1 289 ? 17.162 37.184 5.400 1.00 96.25 289 GLU A C 1
ATOM 2150 O O . GLU A 1 289 ? 17.932 38.144 5.521 1.00 96.25 289 GLU A O 1
ATOM 2155 N N . LYS A 1 290 ? 17.550 35.938 5.717 1.00 94.06 290 LYS A N 1
ATOM 2156 C CA . LYS A 1 290 ? 18.916 35.626 6.173 1.00 94.06 290 LYS A CA 1
ATOM 2157 C C . LYS A 1 290 ? 19.952 35.994 5.109 1.00 94.06 290 LYS A C 1
ATOM 2159 O O . LYS A 1 290 ? 20.986 36.568 5.449 1.00 94.06 290 LYS A O 1
ATOM 2164 N N . LEU A 1 291 ? 19.702 35.653 3.846 1.00 93.00 291 LEU A N 1
ATOM 2165 C CA . LEU A 1 291 ? 20.608 35.925 2.732 1.00 93.00 291 LEU A CA 1
ATOM 2166 C C . LEU A 1 291 ? 20.784 37.434 2.494 1.00 93.00 291 LEU A C 1
ATOM 2168 O O . LEU A 1 291 ? 21.913 37.894 2.299 1.00 93.00 291 LEU A O 1
ATOM 2172 N N . ASP A 1 292 ? 19.703 38.206 2.563 1.00 92.00 292 ASP A N 1
ATOM 2173 C CA . ASP A 1 292 ? 19.703 39.659 2.364 1.00 92.00 292 ASP A CA 1
ATOM 2174 C C . ASP A 1 292 ? 20.409 40.398 3.510 1.00 92.00 292 ASP A C 1
ATOM 2176 O O . ASP A 1 292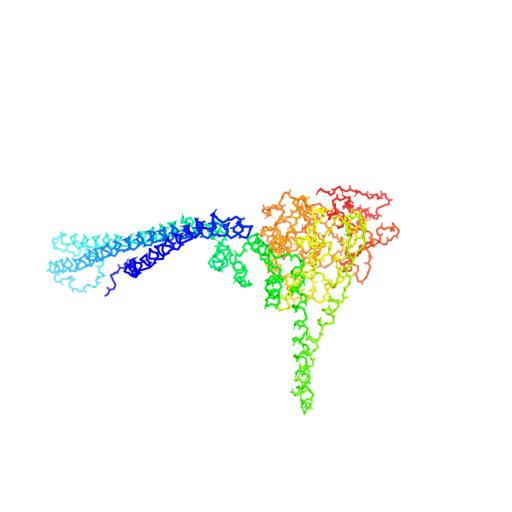 ? 21.136 41.368 3.282 1.00 92.00 292 ASP A O 1
ATOM 2180 N N . GLY A 1 293 ? 20.294 39.891 4.742 1.00 89.19 293 GLY A N 1
ATOM 2181 C CA . GLY A 1 293 ? 21.007 40.416 5.910 1.00 89.19 293 GLY A CA 1
ATOM 2182 C C . GLY A 1 293 ? 22.523 40.155 5.918 1.00 89.19 293 GLY A C 1
ATOM 2183 O O . GLY A 1 293 ? 23.252 40.728 6.734 1.00 89.19 293 GLY A O 1
ATOM 2184 N N . MET A 1 294 ? 23.040 39.300 5.027 1.00 87.12 294 MET A N 1
ATOM 2185 C CA . MET A 1 294 ? 24.459 38.927 4.989 1.00 87.12 294 MET A CA 1
ATOM 2186 C C . MET A 1 294 ? 25.287 39.804 4.044 1.00 87.12 294 MET A C 1
ATOM 2188 O O . MET A 1 294 ? 24.924 40.042 2.900 1.00 87.12 294 MET A O 1
ATOM 2192 N N . THR A 1 295 ? 26.505 40.173 4.453 1.00 80.69 295 THR A N 1
ATOM 2193 C CA . THR A 1 295 ? 27.487 40.848 3.578 1.00 80.69 295 THR A CA 1
ATOM 2194 C C . THR A 1 295 ? 28.662 39.920 3.255 1.00 80.69 295 THR A C 1
ATOM 2196 O O . THR A 1 295 ? 29.200 39.267 4.148 1.00 80.69 295 THR A O 1
ATOM 2199 N N . ALA A 1 296 ? 29.075 39.853 1.982 1.00 73.38 296 ALA A N 1
ATOM 2200 C CA . ALA A 1 296 ? 30.183 39.011 1.512 1.00 73.38 296 ALA A CA 1
ATOM 2201 C C . ALA A 1 296 ? 31.546 39.649 1.842 1.00 73.38 296 ALA A C 1
ATOM 2203 O O . ALA A 1 296 ? 32.209 40.234 0.990 1.00 73.38 296 ALA A O 1
ATOM 2204 N N . ARG A 1 297 ? 31.941 39.594 3.117 1.00 78.38 297 ARG A N 1
ATOM 2205 C CA . ARG A 1 297 ? 33.159 40.247 3.634 1.00 78.38 297 ARG A CA 1
ATOM 2206 C C . ARG A 1 297 ? 34.428 39.400 3.477 1.00 78.38 297 ARG A C 1
ATOM 2208 O O . ARG A 1 297 ? 35.526 39.931 3.587 1.00 78.38 297 ARG A O 1
ATOM 2215 N N . ASN A 1 298 ? 34.293 38.090 3.275 1.00 80.50 298 ASN A N 1
ATOM 2216 C CA . ASN A 1 298 ? 35.390 37.128 3.109 1.00 80.50 298 ASN A CA 1
ATOM 2217 C C . ASN A 1 298 ? 34.902 35.849 2.390 1.00 80.50 298 ASN A C 1
ATOM 2219 O O . ASN A 1 298 ? 33.705 35.685 2.159 1.00 80.50 298 ASN A O 1
ATOM 2223 N N . HIS A 1 299 ? 35.812 34.922 2.071 1.00 80.50 299 HIS A N 1
ATOM 2224 C CA . HIS A 1 299 ? 35.465 33.671 1.376 1.00 80.50 299 HIS A CA 1
ATOM 2225 C C . HIS A 1 299 ? 34.428 32.813 2.131 1.00 80.50 299 HIS A C 1
ATOM 2227 O O . HIS A 1 299 ? 33.527 32.268 1.504 1.00 80.50 299 HIS A O 1
ATOM 2233 N N . TRP A 1 300 ? 34.476 32.760 3.469 1.00 76.88 300 TRP A N 1
ATOM 2234 C CA . TRP A 1 300 ? 33.491 32.040 4.290 1.00 76.88 300 TRP A CA 1
ATOM 2235 C C . TRP A 1 300 ? 32.069 32.607 4.161 1.00 76.88 300 TRP A C 1
ATOM 2237 O O . TRP A 1 300 ? 31.108 31.860 3.988 1.00 76.88 300 TRP A O 1
ATOM 2247 N N . SER A 1 301 ? 31.921 33.934 4.212 1.00 83.44 301 SER A N 1
ATOM 2248 C CA . SER A 1 301 ? 30.620 34.596 4.030 1.00 83.44 301 SER A CA 1
ATOM 2249 C C . SER A 1 301 ? 30.100 34.483 2.595 1.00 83.44 301 SER A C 1
ATOM 2251 O O . SER A 1 301 ? 28.890 34.371 2.412 1.00 83.44 301 SER A O 1
ATOM 2253 N N . ALA A 1 302 ? 30.979 34.438 1.588 1.00 86.56 302 ALA A N 1
ATOM 2254 C CA . ALA A 1 302 ? 30.593 34.148 0.207 1.00 86.56 302 ALA A CA 1
ATOM 2255 C C . ALA A 1 302 ? 30.078 32.705 0.051 1.00 86.56 302 ALA A C 1
ATOM 2257 O O . ALA A 1 302 ? 28.998 32.503 -0.501 1.00 86.56 302 ALA A O 1
ATOM 2258 N N . GLN A 1 303 ? 30.786 31.720 0.618 1.00 89.44 303 GLN A N 1
ATOM 2259 C CA . GLN A 1 303 ? 30.373 30.313 0.600 1.00 89.44 303 GLN A CA 1
ATOM 2260 C C . GLN A 1 303 ? 29.020 30.108 1.290 1.00 89.44 303 GLN A C 1
ATOM 2262 O O . GLN A 1 303 ? 28.148 29.421 0.764 1.00 89.44 303 GLN A O 1
ATOM 2267 N N . ARG A 1 304 ? 28.810 30.738 2.452 1.00 90.62 304 ARG A N 1
ATOM 2268 C CA . ARG A 1 304 ? 27.538 30.633 3.177 1.00 90.62 304 ARG A CA 1
ATOM 2269 C C . ARG A 1 304 ? 26.376 31.278 2.418 1.00 90.62 304 ARG A C 1
ATOM 2271 O O . ARG A 1 304 ? 25.286 30.719 2.426 1.00 90.62 304 ARG A O 1
ATOM 2278 N N . ARG A 1 305 ? 26.602 32.412 1.743 1.00 92.94 305 ARG A N 1
ATOM 2279 C CA . ARG A 1 305 ? 25.596 33.027 0.859 1.00 92.94 305 ARG A CA 1
ATOM 2280 C C . ARG A 1 305 ? 25.235 32.107 -0.307 1.00 92.94 305 ARG A C 1
ATOM 2282 O O . ARG A 1 305 ? 24.055 31.978 -0.603 1.00 92.94 305 ARG A O 1
ATOM 2289 N N . LYS A 1 306 ? 26.228 31.456 -0.929 1.00 92.94 306 LYS A N 1
ATOM 2290 C CA . LYS A 1 306 ? 25.982 30.463 -1.984 1.00 92.94 306 LYS A CA 1
ATOM 2291 C C . LYS A 1 306 ? 25.117 29.314 -1.460 1.00 92.94 306 LYS A C 1
ATOM 2293 O O . LYS A 1 306 ? 24.073 29.062 -2.031 1.00 92.94 306 LYS A O 1
ATOM 2298 N N . SER A 1 307 ? 25.491 28.718 -0.328 1.00 94.12 307 SER A N 1
ATOM 2299 C CA . SER A 1 307 ? 24.729 27.626 0.299 1.00 94.12 307 SER A CA 1
ATOM 2300 C C . SER A 1 307 ? 23.268 27.996 0.581 1.00 94.12 307 SER A C 1
ATOM 2302 O O . SER A 1 307 ? 22.392 27.209 0.260 1.00 94.12 307 SER A O 1
ATOM 2304 N N . LEU A 1 308 ? 22.992 29.192 1.118 1.00 95.00 308 LEU A N 1
ATOM 2305 C CA . LEU A 1 308 ? 21.609 29.653 1.317 1.00 95.00 308 LEU A CA 1
ATOM 2306 C C . LEU A 1 308 ? 20.868 29.856 -0.011 1.00 95.00 308 LEU A C 1
ATOM 2308 O O . LEU A 1 308 ? 19.681 29.576 -0.102 1.00 95.00 308 LEU A O 1
ATOM 2312 N N . SER A 1 309 ? 21.556 30.369 -1.035 1.00 95.81 309 SER A N 1
ATOM 2313 C CA . SER A 1 309 ? 20.969 30.547 -2.364 1.00 95.81 309 SER A CA 1
ATOM 2314 C C . SER A 1 309 ? 20.642 29.213 -3.037 1.00 95.81 309 SER A C 1
ATOM 2316 O O . SER A 1 309 ? 19.614 29.131 -3.702 1.00 95.81 309 SER A O 1
ATOM 2318 N N . ASP A 1 310 ? 21.502 28.205 -2.877 1.00 96.44 310 ASP A N 1
ATOM 2319 C CA . ASP A 1 310 ? 21.282 26.854 -3.398 1.00 96.44 310 ASP A CA 1
ATOM 2320 C C . ASP A 1 310 ? 20.076 26.205 -2.686 1.00 96.44 310 ASP A C 1
ATOM 2322 O O . ASP A 1 310 ? 19.171 25.715 -3.351 1.00 96.44 310 ASP A O 1
ATOM 2326 N N . GLU A 1 311 ? 19.992 26.318 -1.353 1.00 96.69 311 GLU A N 1
ATOM 2327 C CA . GLU A 1 311 ? 18.867 25.815 -0.539 1.00 96.69 311 GLU A CA 1
ATOM 2328 C C . GLU A 1 311 ? 17.528 26.478 -0.923 1.00 96.69 311 GLU A C 1
ATOM 2330 O O . GLU A 1 311 ? 16.500 25.817 -1.049 1.00 96.69 311 GLU A O 1
ATOM 2335 N N . ILE A 1 312 ? 17.530 27.792 -1.185 1.00 97.62 312 ILE A N 1
ATOM 2336 C CA . ILE A 1 312 ? 16.346 28.503 -1.696 1.00 97.62 312 ILE A CA 1
ATOM 2337 C C . ILE A 1 312 ? 15.934 27.982 -3.077 1.00 97.62 312 ILE A C 1
ATOM 2339 O O . ILE A 1 312 ? 14.738 27.889 -3.356 1.00 97.62 312 ILE A O 1
ATOM 2343 N N . ALA A 1 313 ? 16.899 27.711 -3.959 1.00 96.38 313 ALA A N 1
ATOM 2344 C CA . ALA A 1 313 ? 16.614 27.209 -5.298 1.00 96.38 313 ALA A CA 1
ATOM 2345 C C . ALA A 1 313 ? 15.996 25.804 -5.238 1.00 96.38 313 ALA A C 1
ATOM 2347 O O . ALA A 1 313 ? 14.981 25.575 -5.888 1.00 96.38 313 ALA A O 1
ATOM 2348 N N . GLU A 1 314 ? 16.540 24.924 -4.398 1.00 93.19 314 GLU A N 1
ATOM 2349 C CA . GLU A 1 314 ? 16.033 23.567 -4.160 1.00 93.19 314 GLU A CA 1
ATOM 2350 C C . GLU A 1 314 ? 14.609 23.568 -3.582 1.00 93.19 314 GLU A C 1
ATOM 2352 O O . GLU A 1 314 ? 13.728 22.868 -4.074 1.00 93.19 314 GLU A O 1
ATOM 2357 N N . LEU A 1 315 ? 14.328 24.418 -2.586 1.00 95.19 315 LEU A N 1
ATOM 2358 C CA . LEU A 1 315 ? 12.971 24.554 -2.047 1.00 95.19 315 LEU A CA 1
ATOM 2359 C C . LEU A 1 315 ? 11.975 25.082 -3.085 1.00 95.19 315 LEU A C 1
ATOM 2361 O O . LEU A 1 315 ? 10.789 24.757 -3.015 1.00 95.19 315 LEU A O 1
ATOM 2365 N N . ARG A 1 316 ? 12.438 25.930 -4.011 1.00 96.06 316 ARG A N 1
ATOM 2366 C CA . ARG A 1 316 ? 11.589 26.581 -5.013 1.00 96.06 316 ARG A CA 1
ATOM 2367 C C . ARG A 1 316 ? 11.271 25.683 -6.201 1.00 96.06 316 ARG A C 1
ATOM 2369 O O . ARG A 1 316 ? 10.196 25.848 -6.769 1.00 96.06 316 ARG A O 1
ATOM 2376 N N . GLU A 1 317 ? 12.191 24.800 -6.568 1.00 92.38 317 GLU A N 1
ATOM 2377 C CA . GLU A 1 317 ? 12.118 23.964 -7.768 1.00 92.38 317 GLU A CA 1
ATOM 2378 C C . GLU A 1 317 ? 10.755 23.257 -7.939 1.00 92.38 317 GLU A C 1
ATOM 2380 O O . GLU A 1 317 ? 10.100 23.531 -8.948 1.00 92.38 317 GLU A O 1
ATOM 2385 N N . PRO A 1 318 ? 10.217 22.512 -6.951 1.00 93.00 318 PRO A N 1
ATOM 2386 C CA . PRO A 1 318 ? 9.013 21.711 -7.183 1.00 93.00 318 PRO A CA 1
ATOM 2387 C C . PRO A 1 318 ? 7.704 22.506 -7.072 1.00 93.00 318 PRO A C 1
ATOM 2389 O O . PRO A 1 318 ? 6.649 22.024 -7.481 1.00 93.00 318 PRO A O 1
ATOM 2392 N N . ILE A 1 319 ? 7.735 23.736 -6.534 1.00 95.50 319 ILE A N 1
ATOM 2393 C CA . ILE A 1 319 ? 6.521 24.534 -6.278 1.00 95.50 319 ILE A CA 1
ATOM 2394 C C . ILE A 1 319 ? 5.740 24.801 -7.570 1.00 95.50 319 ILE A C 1
ATOM 2396 O O . ILE A 1 319 ? 4.512 24.827 -7.533 1.00 95.50 319 ILE A O 1
ATOM 2400 N N . GLY A 1 320 ? 6.437 25.035 -8.688 1.00 94.06 320 GLY A N 1
ATOM 2401 C CA . GLY A 1 320 ? 5.798 25.274 -9.985 1.00 94.06 320 GLY A CA 1
ATOM 2402 C C . GLY A 1 320 ? 4.969 24.072 -10.424 1.00 94.06 320 GLY A C 1
ATOM 2403 O O . GLY A 1 320 ? 3.755 24.185 -10.551 1.00 94.06 320 GLY A O 1
ATOM 2404 N N . ALA A 1 321 ? 5.612 22.907 -10.513 1.00 92.25 321 ALA A N 1
ATOM 2405 C CA . ALA A 1 321 ? 4.964 21.654 -10.886 1.00 92.25 321 ALA A CA 1
ATOM 2406 C C . ALA A 1 321 ? 3.775 21.300 -9.982 1.00 92.25 321 ALA A C 1
ATOM 2408 O O . ALA A 1 321 ? 2.738 20.835 -10.443 1.00 92.25 321 ALA A O 1
ATOM 2409 N N . TRP A 1 322 ? 3.889 21.546 -8.678 1.00 95.38 322 TRP A N 1
ATOM 2410 C CA . TRP A 1 322 ? 2.797 21.286 -7.743 1.00 95.38 322 TRP A CA 1
ATOM 2411 C C . TRP A 1 322 ? 1.616 22.244 -7.887 1.00 95.38 322 TRP A C 1
ATOM 2413 O O . TRP A 1 322 ? 0.480 21.847 -7.633 1.00 95.38 322 TRP A O 1
ATOM 2423 N N . LYS A 1 323 ? 1.859 23.497 -8.287 1.00 96.12 323 LYS A N 1
ATOM 2424 C CA . LYS A 1 323 ? 0.779 24.422 -8.657 1.00 96.12 323 LYS A CA 1
ATOM 2425 C C . LYS A 1 323 ? 0.107 23.964 -9.944 1.00 96.12 323 LYS A C 1
ATOM 2427 O O . LYS A 1 323 ? -1.118 23.922 -9.975 1.00 96.12 323 LYS A O 1
ATOM 2432 N N . ASP A 1 324 ? 0.892 23.529 -10.925 1.00 93.94 324 ASP A N 1
ATOM 2433 C CA . ASP A 1 324 ? 0.367 22.993 -12.180 1.00 93.94 324 ASP A CA 1
ATOM 2434 C C . ASP A 1 324 ? -0.557 21.792 -11.910 1.00 93.94 324 ASP A C 1
ATOM 2436 O O . ASP A 1 324 ? -1.705 21.814 -12.344 1.00 93.94 324 ASP A O 1
ATOM 2440 N N . LEU A 1 325 ? -0.156 20.842 -11.051 1.00 94.38 325 LEU A N 1
ATOM 2441 C CA . LEU A 1 325 ? -1.018 19.724 -10.625 1.00 94.38 325 LEU A CA 1
ATOM 2442 C C . LEU A 1 325 ? -2.377 20.174 -10.059 1.00 94.38 325 LEU A C 1
ATOM 2444 O O . LEU A 1 325 ? -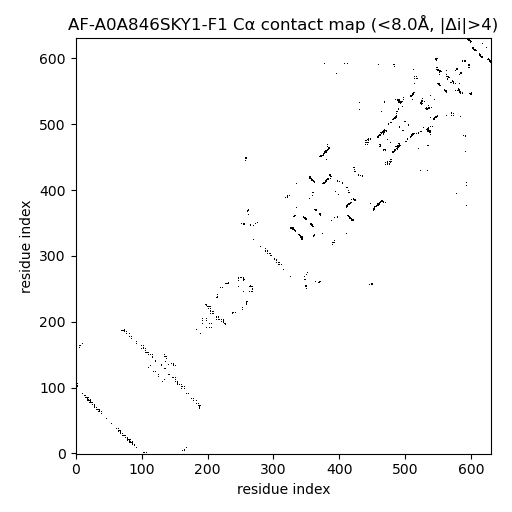3.383 19.493 -10.248 1.00 94.38 325 LEU A O 1
ATOM 2448 N N . LEU A 1 326 ? -2.434 21.288 -9.327 1.00 96.38 326 LEU A N 1
ATOM 2449 C CA . LEU A 1 326 ? -3.684 21.797 -8.750 1.00 96.38 326 LEU A CA 1
ATOM 2450 C C . LEU A 1 326 ? -4.549 22.542 -9.776 1.00 96.38 326 LEU A C 1
ATOM 2452 O O . LEU A 1 326 ? -5.776 22.522 -9.655 1.00 96.38 326 LEU A O 1
ATOM 2456 N N . ASP A 1 327 ? -3.917 23.193 -10.752 1.00 95.12 327 ASP A N 1
ATOM 2457 C CA . ASP A 1 327 ? -4.570 24.021 -11.772 1.00 95.12 327 ASP A CA 1
ATOM 2458 C C . ASP A 1 327 ? -4.973 23.221 -13.024 1.00 95.12 327 ASP A C 1
ATOM 2460 O O . ASP A 1 327 ? -5.817 23.666 -13.811 1.00 95.12 327 ASP A O 1
ATOM 2464 N N . GLU A 1 328 ? -4.408 22.027 -13.193 1.00 91.44 328 GLU A N 1
ATOM 2465 C CA . GLU A 1 328 ? -4.700 21.092 -14.272 1.00 91.44 328 GLU A CA 1
ATOM 2466 C C . GLU A 1 328 ? -6.200 20.812 -14.452 1.00 91.44 328 GLU A C 1
ATOM 2468 O O . GLU A 1 328 ? -7.008 20.888 -13.528 1.00 91.44 328 GLU A O 1
ATOM 2473 N N . GLN A 1 329 ? -6.595 20.467 -15.678 1.00 93.25 329 GLN A N 1
ATOM 2474 C CA . GLN A 1 329 ? -7.980 20.125 -16.019 1.00 93.25 329 GLN A CA 1
ATOM 2475 C C . GLN A 1 329 ? -8.006 18.829 -16.836 1.00 93.25 329 GLN A C 1
ATOM 2477 O O . GLN A 1 329 ? -8.318 18.874 -18.034 1.00 93.25 329 GLN A O 1
ATOM 2482 N N . PRO A 1 330 ? -7.615 17.686 -16.239 1.00 92.38 330 PRO A N 1
ATOM 2483 C CA . PRO A 1 330 ? -7.483 16.450 -16.984 1.00 92.38 330 PRO A CA 1
ATOM 2484 C C . PRO A 1 330 ? -8.851 15.995 -17.487 1.00 92.38 330 PRO A C 1
ATOM 2486 O O . PRO A 1 330 ? -9.867 16.066 -16.782 1.00 92.38 330 PRO A O 1
ATOM 2489 N N . VAL A 1 331 ? -8.853 15.568 -18.745 1.00 93.31 331 VAL A N 1
ATOM 2490 C CA . VAL A 1 331 ? -10.036 15.091 -19.451 1.00 93.31 331 VAL A CA 1
ATOM 2491 C C . VAL A 1 331 ? -10.319 13.648 -19.050 1.00 93.31 331 VAL A C 1
ATOM 2493 O O . VAL A 1 331 ? -9.400 12.849 -18.892 1.00 93.31 331 VAL A O 1
ATOM 2496 N N . TRP A 1 332 ? -11.596 13.312 -18.913 1.00 95.00 332 TRP A N 1
ATOM 2497 C CA . TRP A 1 332 ? -12.064 11.941 -18.747 1.00 95.00 332 TRP A CA 1
ATOM 2498 C C . TRP A 1 332 ? -13.380 11.737 -19.496 1.00 95.00 332 TRP A C 1
ATOM 2500 O O . TRP A 1 332 ? -14.071 12.700 -19.831 1.00 95.00 332 TRP A O 1
ATOM 2510 N N . TYR A 1 333 ? -13.739 10.483 -19.749 1.00 96.38 333 TYR A N 1
ATOM 2511 C CA . TYR A 1 333 ? -14.934 10.127 -20.512 1.00 96.38 333 TYR A CA 1
ATOM 2512 C C . TYR A 1 333 ? -15.890 9.277 -19.675 1.00 96.38 333 TYR A C 1
ATOM 2514 O O . TYR A 1 333 ? -15.454 8.386 -18.948 1.00 96.38 333 TYR A O 1
ATOM 2522 N N . ASP A 1 334 ? -17.193 9.560 -19.755 1.00 95.81 334 ASP A N 1
ATOM 2523 C CA . ASP A 1 334 ? -18.217 8.706 -19.136 1.00 95.81 334 ASP A CA 1
ATOM 2524 C C . ASP A 1 334 ? -18.536 7.467 -19.993 1.00 95.81 334 ASP A C 1
ATOM 2526 O O . ASP A 1 334 ? -18.059 7.341 -21.119 1.00 95.81 334 ASP A O 1
ATOM 2530 N N . GLU A 1 335 ? -19.377 6.561 -19.479 1.00 95.12 335 GLU A N 1
ATOM 2531 C CA . GLU A 1 335 ? -19.790 5.325 -20.172 1.00 95.12 335 GLU A CA 1
ATOM 2532 C C . GLU A 1 335 ? -20.358 5.586 -21.583 1.00 95.12 335 GLU A C 1
ATOM 2534 O O . GLU A 1 335 ? -20.241 4.748 -22.473 1.00 95.12 335 GLU A O 1
ATOM 2539 N N . SER A 1 336 ? -20.945 6.767 -21.817 1.00 95.00 336 SER A N 1
ATOM 2540 C CA . SER A 1 336 ? -21.493 7.154 -23.123 1.00 95.00 336 SER A CA 1
ATOM 2541 C C . SER A 1 336 ? -20.456 7.744 -24.087 1.00 95.00 336 SER A C 1
ATOM 2543 O O . SER A 1 336 ? -20.811 8.125 -25.203 1.00 95.00 336 SER A O 1
ATOM 2545 N N . GLY A 1 337 ? -19.192 7.842 -23.667 1.00 93.88 337 GLY A N 1
ATOM 2546 C CA . GLY A 1 337 ? -18.107 8.467 -24.421 1.00 93.88 337 GLY A CA 1
ATOM 2547 C C . GLY A 1 337 ? -18.151 9.995 -24.400 1.00 93.88 337 GLY A C 1
ATOM 2548 O O . GLY A 1 337 ? -17.514 10.643 -25.228 1.00 93.88 337 GLY A O 1
ATOM 2549 N N . ARG A 1 338 ? -18.915 10.606 -23.487 1.00 96.25 338 ARG A N 1
ATOM 2550 C CA . ARG A 1 338 ? -18.963 12.066 -23.366 1.00 96.25 338 ARG A CA 1
ATOM 2551 C C . ARG A 1 338 ? -17.782 12.559 -22.540 1.00 96.25 338 ARG A C 1
ATOM 2553 O O . ARG A 1 338 ? -17.534 12.052 -21.450 1.00 96.25 338 ARG A O 1
ATOM 2560 N N . GLU A 1 339 ? -17.117 13.582 -23.065 1.00 96.69 339 GLU A N 1
ATOM 2561 C CA . GLU A 1 339 ? -15.985 14.262 -22.436 1.00 96.69 339 GLU A CA 1
ATOM 2562 C C . GLU A 1 339 ? -16.414 15.077 -21.205 1.00 96.69 339 GLU A C 1
ATOM 2564 O O . GLU A 1 339 ? -17.408 15.812 -21.230 1.00 96.69 339 GLU A O 1
ATOM 2569 N N . HIS A 1 340 ? -15.609 14.993 -20.153 1.00 96.44 340 HIS A N 1
ATOM 2570 C CA . HIS A 1 340 ? -15.689 15.771 -18.923 1.00 96.44 340 HIS A CA 1
ATOM 2571 C C . HIS A 1 340 ? -14.288 16.208 -18.496 1.00 96.44 340 HIS A C 1
ATOM 2573 O O . HIS A 1 340 ? -13.281 15.726 -19.011 1.00 96.44 340 HIS A O 1
ATOM 2579 N N . LYS A 1 341 ? -14.219 17.121 -17.526 1.00 95.56 341 LYS A N 1
ATOM 2580 C CA . LYS A 1 341 ? -12.956 17.596 -16.952 1.00 95.56 341 LYS A CA 1
ATOM 2581 C C . LYS A 1 341 ? -13.002 17.512 -15.443 1.00 95.56 341 LYS A C 1
ATOM 2583 O O . LYS A 1 341 ? -14.008 17.878 -14.830 1.00 95.56 341 LYS A O 1
ATOM 2588 N N . HIS A 1 342 ? -11.914 17.041 -14.855 1.00 94.12 342 HIS A N 1
ATOM 2589 C CA . HIS A 1 342 ? -11.689 17.177 -13.422 1.00 94.12 342 HIS A CA 1
ATOM 2590 C C . HIS A 1 342 ? -11.133 18.564 -13.097 1.00 94.12 342 HIS A C 1
ATOM 2592 O O . HIS A 1 342 ? -10.573 19.235 -13.959 1.00 94.12 342 HIS A O 1
ATOM 2598 N N . SER A 1 343 ? -11.261 18.974 -11.835 1.00 93.50 343 SER A N 1
ATOM 2599 C CA . SER A 1 343 ? -10.576 20.156 -11.310 1.00 93.50 343 SER A CA 1
ATOM 2600 C C . SER A 1 343 ? -9.300 19.720 -10.592 1.00 93.50 343 SER A C 1
ATOM 2602 O O . SER A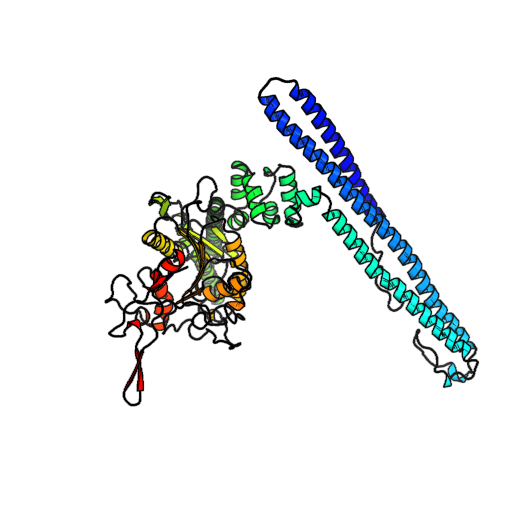 1 343 ? -9.377 19.210 -9.475 1.00 93.50 343 SER A O 1
ATOM 2604 N N . GLY A 1 344 ? -8.150 19.937 -11.221 1.00 94.81 344 GLY A N 1
ATOM 2605 C CA . GLY A 1 344 ? -6.836 19.469 -10.781 1.00 94.81 344 GLY A CA 1
ATOM 2606 C C . GLY A 1 344 ? -6.545 18.018 -11.179 1.00 94.81 344 GLY A C 1
ATOM 2607 O O . GLY A 1 344 ? -7.450 17.212 -11.433 1.00 94.81 344 GLY A O 1
ATOM 2608 N N . ALA A 1 345 ? -5.261 17.671 -11.192 1.00 95.31 345 ALA A N 1
ATOM 2609 C CA . ALA A 1 345 ? -4.769 16.307 -11.334 1.00 95.31 345 ALA A CA 1
ATOM 2610 C C . ALA A 1 345 ? -5.348 15.403 -10.237 1.00 95.31 345 ALA A C 1
ATOM 2612 O O . ALA A 1 345 ? -5.442 15.798 -9.070 1.00 95.31 345 ALA A O 1
ATOM 2613 N N . GLN A 1 346 ? -5.721 14.169 -10.576 1.00 96.38 346 GLN A N 1
ATOM 2614 C CA . GLN A 1 346 ? -6.247 13.216 -9.594 1.00 96.38 346 GLN A CA 1
ATOM 2615 C C . GLN A 1 346 ? -5.086 12.540 -8.852 1.00 96.38 346 GLN A C 1
ATOM 2617 O O . GLN A 1 346 ? -4.726 11.397 -9.120 1.00 96.38 346 GLN A O 1
ATOM 2622 N N . VAL A 1 347 ? -4.456 13.276 -7.936 1.00 97.00 347 VAL A N 1
ATOM 2623 C CA . VAL A 1 347 ? -3.317 12.796 -7.142 1.00 97.00 347 VAL A CA 1
ATOM 2624 C C . VAL A 1 347 ? -3.803 11.870 -6.020 1.00 97.00 347 VAL A C 1
ATOM 2626 O O . VAL A 1 347 ? -4.409 12.318 -5.050 1.00 97.00 347 VAL A O 1
ATOM 2629 N N . VAL A 1 348 ? -3.531 10.570 -6.128 1.00 96.88 348 VAL A N 1
ATOM 2630 C CA . VAL A 1 348 ? -4.017 9.529 -5.196 1.00 96.88 348 VAL A CA 1
ATOM 2631 C C . VAL A 1 348 ? -2.978 9.075 -4.172 1.00 96.88 348 VAL A C 1
ATOM 2633 O O . VAL A 1 348 ? -3.325 8.359 -3.239 1.00 96.88 348 VAL A O 1
ATOM 2636 N N . VAL A 1 349 ? -1.730 9.513 -4.331 1.00 97.25 349 VAL A N 1
ATOM 2637 C CA . VAL A 1 349 ? -0.644 9.411 -3.347 1.00 97.25 349 VAL A CA 1
ATOM 2638 C C . VAL A 1 349 ? 0.135 10.720 -3.413 1.00 97.25 349 VAL A C 1
ATOM 2640 O O . VAL A 1 349 ? 0.441 11.183 -4.511 1.00 97.25 349 VAL A O 1
ATOM 2643 N N . PHE A 1 350 ? 0.459 11.313 -2.265 1.00 97.69 350 PHE A N 1
ATOM 2644 C CA . PHE A 1 350 ? 1.376 12.450 -2.180 1.00 97.69 350 PHE A CA 1
ATOM 2645 C C . PHE A 1 350 ? 2.074 12.480 -0.821 1.00 97.69 350 PHE A C 1
ATOM 2647 O O . PHE A 1 350 ? 1.437 12.641 0.223 1.00 97.69 350 PHE A O 1
ATOM 2654 N N . ASN A 1 351 ? 3.399 12.373 -0.845 1.00 96.75 351 ASN A N 1
ATOM 2655 C CA . ASN A 1 351 ? 4.263 12.590 0.304 1.00 96.75 351 ASN A CA 1
ATOM 2656 C C . ASN A 1 351 ? 5.620 13.122 -0.178 1.00 96.75 351 ASN A C 1
ATOM 2658 O O . ASN A 1 351 ? 6.472 12.361 -0.643 1.00 96.75 351 ASN A O 1
ATOM 2662 N N . ALA A 1 352 ? 5.815 14.435 -0.047 1.00 94.69 352 ALA A N 1
ATOM 2663 C CA . ALA A 1 352 ? 7.033 15.112 -0.484 1.00 94.69 352 ALA A CA 1
ATOM 2664 C C . ALA A 1 352 ? 8.287 14.651 0.274 1.00 94.69 352 ALA A C 1
ATOM 2666 O O . ALA A 1 352 ? 9.352 14.559 -0.326 1.00 94.69 352 ALA A O 1
ATOM 2667 N N . ASP A 1 353 ? 8.168 14.319 1.562 1.00 92.69 353 ASP A N 1
ATOM 2668 C CA . ASP A 1 353 ? 9.312 13.877 2.367 1.00 92.69 353 ASP A CA 1
ATOM 2669 C C . ASP A 1 353 ? 9.755 12.451 1.978 1.00 92.69 353 ASP A C 1
ATOM 2671 O O . ASP A 1 353 ? 10.928 12.104 2.102 1.00 92.69 353 ASP A O 1
ATOM 2675 N N . ALA A 1 354 ? 8.827 11.628 1.478 1.00 93.44 354 ALA A N 1
ATOM 2676 C CA . ALA A 1 354 ? 9.107 10.281 0.982 1.00 93.44 354 ALA A CA 1
ATOM 2677 C C . ALA A 1 354 ? 9.393 10.221 -0.530 1.00 93.44 354 ALA A C 1
ATOM 2679 O O . ALA A 1 354 ? 9.648 9.129 -1.032 1.00 93.44 354 ALA A O 1
ATOM 2680 N N . ASN A 1 355 ? 9.328 11.350 -1.250 1.00 93.50 355 ASN A N 1
ATOM 2681 C CA . ASN A 1 355 ? 9.329 11.414 -2.720 1.00 93.50 355 ASN A CA 1
ATOM 2682 C C . ASN A 1 355 ? 8.275 10.499 -3.368 1.00 93.50 355 ASN A C 1
ATOM 2684 O O . ASN A 1 355 ? 8.531 9.891 -4.402 1.00 93.50 355 ASN A O 1
ATOM 2688 N N . ALA A 1 356 ? 7.101 10.372 -2.745 1.00 95.69 356 ALA A N 1
ATOM 2689 C CA . ALA A 1 356 ? 6.043 9.489 -3.221 1.00 95.69 356 ALA A CA 1
ATOM 2690 C C . ALA A 1 356 ? 4.900 10.279 -3.865 1.00 95.69 356 ALA A C 1
ATOM 2692 O O . ALA A 1 356 ? 4.361 11.210 -3.260 1.00 95.69 356 ALA A O 1
ATOM 2693 N N . ILE A 1 357 ? 4.502 9.879 -5.070 1.00 96.06 357 ILE A N 1
ATOM 2694 C CA . ILE A 1 357 ? 3.365 10.430 -5.801 1.00 96.06 357 ILE A CA 1
ATOM 2695 C C . ILE A 1 357 ? 2.729 9.381 -6.711 1.00 96.06 357 ILE A C 1
ATOM 2697 O O . ILE A 1 357 ? 3.402 8.527 -7.285 1.00 96.06 357 ILE A O 1
ATOM 2701 N N . ALA A 1 358 ? 1.413 9.457 -6.866 1.00 96.19 358 ALA A N 1
ATOM 2702 C CA . ALA A 1 358 ? 0.704 8.707 -7.889 1.00 96.19 358 ALA A CA 1
ATOM 2703 C C . ALA A 1 358 ? -0.475 9.519 -8.419 1.00 96.19 358 ALA A C 1
ATOM 2705 O O . ALA A 1 358 ? -1.175 10.180 -7.646 1.00 96.19 358 ALA A O 1
ATOM 2706 N N . THR A 1 359 ? -0.706 9.453 -9.727 1.00 96.12 359 THR A N 1
ATOM 2707 C CA . THR A 1 359 ? -1.840 10.100 -10.397 1.00 96.12 359 THR A CA 1
ATOM 2708 C C . THR A 1 359 ? -2.764 9.057 -11.005 1.00 96.12 359 THR A C 1
ATOM 2710 O O . THR A 1 359 ? -2.312 8.038 -11.522 1.00 96.12 359 THR A O 1
ATOM 2713 N N . TYR A 1 360 ? -4.065 9.315 -10.917 1.00 97.25 360 TYR A N 1
ATOM 2714 C CA . TYR A 1 360 ? -5.129 8.529 -11.526 1.00 97.25 360 TYR A CA 1
ATOM 2715 C C . TYR A 1 360 ? -5.665 9.234 -12.777 1.00 97.25 360 TYR A C 1
ATOM 2717 O O . TYR A 1 360 ? -5.882 10.444 -12.778 1.00 97.25 360 TYR A O 1
ATOM 2725 N N . HIS A 1 361 ? -5.922 8.473 -13.834 1.00 96.38 361 HIS A N 1
ATOM 2726 C CA . HIS A 1 361 ? -6.485 8.953 -15.092 1.00 96.38 361 HIS A CA 1
ATOM 2727 C C . HIS A 1 361 ? -7.674 8.068 -15.448 1.00 96.38 361 HIS A C 1
ATOM 2729 O O . HIS A 1 361 ? -7.514 6.880 -15.722 1.00 96.38 361 HIS A O 1
ATOM 2735 N N . GLY A 1 362 ? -8.877 8.634 -15.382 1.00 95.69 362 GLY A N 1
ATOM 2736 C CA . GLY A 1 362 ? -10.114 7.896 -15.603 1.00 95.69 362 GLY A CA 1
ATOM 2737 C C . GLY A 1 362 ? -11.338 8.570 -14.993 1.00 95.69 362 GLY A C 1
ATOM 2738 O O . GLY A 1 362 ? -11.260 9.614 -14.333 1.00 95.69 362 GLY A O 1
ATOM 2739 N N . ALA A 1 363 ? -12.492 7.950 -15.221 1.00 96.56 363 ALA A N 1
ATOM 2740 C CA . ALA A 1 363 ? -13.745 8.338 -14.588 1.00 96.56 363 ALA A CA 1
ATOM 2741 C C . ALA A 1 363 ? -13.732 7.988 -13.092 1.00 96.56 363 ALA A C 1
ATOM 2743 O O . ALA A 1 363 ? -13.105 7.014 -12.685 1.00 96.56 363 ALA A O 1
ATOM 2744 N N . ILE A 1 364 ? -14.445 8.758 -12.271 1.00 96.81 364 ILE A N 1
ATOM 2745 C CA . ILE A 1 364 ? -14.672 8.444 -10.854 1.00 96.81 364 ILE A CA 1
ATOM 2746 C C . ILE A 1 364 ? -16.175 8.322 -10.648 1.00 96.81 364 ILE A C 1
ATOM 2748 O O . ILE A 1 364 ? -16.931 9.228 -11.008 1.00 96.81 364 ILE A O 1
ATOM 2752 N N . ASP A 1 365 ? -16.614 7.211 -10.068 1.00 95.38 365 ASP A N 1
ATOM 2753 C CA . ASP A 1 365 ? -18.017 6.992 -9.759 1.00 95.38 365 ASP A CA 1
ATOM 2754 C C . ASP A 1 365 ? -18.469 7.982 -8.666 1.00 95.38 365 ASP A C 1
ATOM 2756 O O . ASP A 1 365 ? -17.855 8.064 -7.596 1.00 95.38 365 ASP A O 1
ATOM 2760 N N . PRO A 1 366 ? -19.534 8.770 -8.891 1.00 92.69 366 PRO A N 1
ATOM 2761 C CA . PRO A 1 366 ? -19.952 9.796 -7.941 1.00 92.69 366 PRO A CA 1
ATOM 2762 C C . PRO A 1 366 ? -20.519 9.221 -6.632 1.00 92.69 366 PRO A C 1
ATOM 2764 O O . PRO A 1 366 ? -20.551 9.931 -5.622 1.00 92.69 366 PRO A O 1
ATOM 2767 N N . VAL A 1 367 ? -20.970 7.964 -6.634 1.00 91.69 367 VAL A N 1
ATOM 2768 C CA . VAL A 1 367 ? -21.537 7.273 -5.473 1.00 91.69 367 VAL A CA 1
ATOM 2769 C C . VAL A 1 367 ? -20.427 6.645 -4.639 1.00 91.69 367 VAL A C 1
ATOM 2771 O O . VAL A 1 367 ? -20.346 6.928 -3.443 1.00 91.69 367 VAL A O 1
ATOM 2774 N N . THR A 1 368 ? -19.570 5.822 -5.247 1.00 93.25 368 THR A N 1
ATOM 2775 C CA . THR A 1 368 ? -18.523 5.088 -4.513 1.00 93.25 368 THR A CA 1
ATOM 2776 C C . THR A 1 368 ? -17.268 5.927 -4.283 1.00 93.25 368 THR A C 1
ATOM 2778 O O . THR A 1 368 ? -16.608 5.769 -3.258 1.00 93.25 368 THR A O 1
ATOM 2781 N N . GLY A 1 369 ? -16.968 6.862 -5.189 1.00 95.50 369 GLY A N 1
ATOM 2782 C CA . GLY A 1 369 ? -15.724 7.627 -5.186 1.00 95.50 369 GLY A CA 1
ATOM 2783 C C . GLY A 1 369 ? -14.521 6.863 -5.750 1.00 95.50 369 GLY A C 1
ATOM 2784 O O . GLY A 1 369 ? -13.403 7.341 -5.569 1.00 95.50 369 GLY A O 1
ATOM 2785 N N . ASP A 1 370 ? -14.736 5.721 -6.412 1.00 96.25 370 ASP A N 1
ATOM 2786 C CA . ASP A 1 370 ? -13.703 4.852 -7.003 1.00 96.25 370 ASP A CA 1
ATOM 2787 C C . ASP A 1 370 ? -13.920 4.636 -8.511 1.00 96.25 370 ASP A C 1
ATOM 2789 O O . ASP A 1 370 ? -14.700 5.347 -9.149 1.00 96.25 370 ASP A O 1
ATOM 2793 N N . ILE A 1 371 ? -13.204 3.668 -9.088 1.00 97.56 371 ILE A N 1
ATOM 2794 C CA . ILE A 1 371 ? -13.309 3.274 -10.493 1.00 97.56 371 ILE A CA 1
ATOM 2795 C C . ILE A 1 371 ? -14.740 2.769 -10.778 1.00 97.56 371 ILE A C 1
ATOM 2797 O O . ILE A 1 371 ? -15.213 1.860 -10.088 1.00 97.56 371 ILE A O 1
ATOM 2801 N N . PRO A 1 372 ? -15.453 3.322 -11.778 1.00 96.88 372 PRO A N 1
ATOM 2802 C CA . PRO A 1 372 ? -16.791 2.862 -12.131 1.00 96.88 372 PRO A CA 1
ATOM 2803 C C . PRO A 1 372 ? -16.834 1.400 -12.578 1.00 96.88 372 PRO A C 1
ATOM 2805 O O . PRO A 1 372 ? -15.932 0.913 -13.254 1.00 96.88 372 PRO A O 1
ATOM 2808 N N . VAL A 1 373 ? -17.951 0.729 -12.291 1.00 95.94 373 VAL A N 1
ATOM 2809 C CA . VAL A 1 373 ? -18.160 -0.706 -12.576 1.00 95.94 373 VAL A CA 1
ATOM 2810 C C . VAL A 1 373 ? -18.060 -1.093 -14.056 1.00 95.94 373 VAL A C 1
ATOM 2812 O O . VAL A 1 373 ? -17.878 -2.264 -14.361 1.00 95.94 373 VAL A O 1
ATOM 2815 N N . TRP A 1 374 ? -18.211 -0.133 -14.971 1.00 95.88 374 TRP A N 1
ATOM 2816 C CA . TRP A 1 374 ? -18.158 -0.353 -16.418 1.00 95.88 374 TRP A CA 1
ATOM 2817 C C . TRP A 1 374 ? -16.732 -0.279 -16.994 1.00 95.88 374 TRP A C 1
ATOM 2819 O O . TRP A 1 374 ? -16.539 -0.582 -18.171 1.00 95.88 374 TRP A O 1
ATOM 2829 N N . VAL A 1 375 ? -15.733 0.116 -16.193 1.00 97.69 375 VAL A N 1
ATOM 2830 C CA . VAL A 1 375 ? -14.319 0.103 -16.597 1.00 97.69 375 VAL A CA 1
ATOM 2831 C C . VAL A 1 375 ? -13.827 -1.342 -16.680 1.00 97.69 375 VAL A C 1
ATOM 2833 O O . VAL A 1 375 ? -13.976 -2.113 -15.735 1.00 97.69 375 VAL A O 1
ATOM 2836 N N . GLN A 1 376 ? -13.222 -1.698 -17.812 1.00 97.31 376 GLN A N 1
ATOM 2837 C CA . GLN A 1 376 ? -12.785 -3.059 -18.133 1.00 97.31 376 GLN A CA 1
ATOM 2838 C C . GLN A 1 376 ? -11.275 -3.237 -17.975 1.00 97.31 376 GLN A C 1
ATOM 2840 O O . GLN A 1 376 ? -10.835 -4.327 -17.635 1.00 97.31 376 GLN A O 1
ATOM 2845 N N . ASN A 1 377 ? -10.487 -2.178 -18.174 1.00 97.94 377 ASN A N 1
ATOM 2846 C CA . ASN A 1 377 ? -9.028 -2.244 -18.121 1.00 97.94 377 ASN A CA 1
ATOM 2847 C C . ASN A 1 377 ? -8.487 -1.261 -17.085 1.00 97.94 377 ASN A C 1
ATOM 2849 O O . ASN A 1 377 ? -8.794 -0.070 -17.128 1.00 97.94 377 ASN A O 1
ATOM 2853 N N . VAL A 1 378 ? -7.665 -1.746 -16.162 1.00 98.44 378 VAL A N 1
ATOM 2854 C CA . VAL A 1 378 ? -6.943 -0.929 -15.187 1.00 98.44 378 VAL A CA 1
ATOM 2855 C C . VAL A 1 378 ? -5.452 -1.148 -15.403 1.00 98.44 378 VAL A C 1
ATOM 2857 O O . VAL A 1 378 ? -4.987 -2.283 -15.392 1.00 98.44 378 VAL A O 1
ATOM 2860 N N . ALA A 1 379 ? -4.692 -0.074 -15.586 1.00 98.38 379 ALA A N 1
ATOM 2861 C CA . ALA A 1 379 ? -3.243 -0.143 -15.728 1.00 98.38 379 ALA A CA 1
ATOM 2862 C C . ALA A 1 379 ? -2.533 0.570 -14.578 1.00 98.38 379 ALA A C 1
ATOM 2864 O O . ALA A 1 379 ? -2.976 1.626 -14.129 1.00 98.38 379 ALA A O 1
ATOM 2865 N N . VAL A 1 380 ? -1.400 0.027 -14.140 1.00 98.56 380 VAL A N 1
ATOM 2866 C CA . VAL A 1 380 ? -0.453 0.699 -13.245 1.00 98.56 380 VAL A CA 1
ATOM 2867 C C . VAL A 1 380 ? 0.891 0.780 -13.952 1.00 98.56 380 VAL A C 1
ATOM 2869 O O . VAL A 1 380 ? 1.486 -0.242 -14.281 1.00 98.56 380 VAL A O 1
ATOM 2872 N N . SER A 1 381 ? 1.361 2.000 -14.189 1.00 97.69 381 SER A N 1
ATOM 2873 C CA . SER A 1 381 ? 2.622 2.296 -14.861 1.00 97.69 381 SER A CA 1
ATOM 2874 C C . SER A 1 381 ? 3.657 2.803 -13.861 1.00 97.69 381 SER A C 1
ATOM 2876 O O . SER A 1 381 ? 3.434 3.796 -13.159 1.00 97.69 381 SER A O 1
ATOM 2878 N N . VAL A 1 382 ? 4.791 2.103 -13.802 1.00 97.56 382 VAL A N 1
ATOM 2879 C CA . VAL A 1 382 ? 5.940 2.403 -12.943 1.00 97.56 382 VAL A CA 1
ATOM 2880 C C . VAL A 1 382 ? 7.077 2.954 -13.814 1.00 97.56 382 VAL A C 1
ATOM 2882 O O . VAL A 1 382 ? 7.512 2.270 -14.744 1.00 97.56 382 VAL A O 1
ATOM 2885 N N . PRO A 1 383 ? 7.563 4.179 -13.557 1.00 93.81 383 PRO A N 1
ATOM 2886 C CA . PRO A 1 383 ? 8.573 4.822 -14.390 1.00 93.81 383 PRO A CA 1
ATOM 2887 C C . PRO A 1 383 ? 9.999 4.354 -14.056 1.00 93.81 383 PRO A C 1
ATOM 2889 O O . PRO A 1 383 ? 10.212 3.496 -13.201 1.00 93.81 383 PRO A O 1
ATOM 2892 N N . GLY A 1 384 ? 10.981 4.933 -14.747 1.00 87.88 384 GLY A N 1
ATOM 2893 C CA . GLY A 1 384 ? 12.398 4.601 -14.627 1.00 87.88 384 GLY A CA 1
ATOM 2894 C C . GLY A 1 384 ? 13.237 5.538 -13.754 1.00 87.88 384 GLY A C 1
ATOM 2895 O O . GLY A 1 384 ? 12.737 6.350 -12.974 1.00 87.88 384 GLY A O 1
ATOM 2896 N N . THR A 1 385 ? 14.555 5.422 -13.929 1.00 81.75 385 THR A N 1
ATOM 2897 C CA . THR A 1 385 ? 15.587 6.347 -13.422 1.00 81.75 385 THR A CA 1
ATOM 2898 C C . THR A 1 385 ? 15.226 7.803 -13.747 1.00 81.75 385 THR A C 1
ATOM 2900 O O . THR A 1 385 ? 14.515 8.055 -14.710 1.00 81.75 385 THR A O 1
ATOM 2903 N N . THR A 1 386 ? 15.715 8.749 -12.942 1.00 80.25 386 THR A N 1
ATOM 2904 C CA . THR A 1 386 ? 15.449 10.205 -12.997 1.00 80.25 386 THR A CA 1
ATOM 2905 C C . THR A 1 386 ? 14.037 10.652 -12.660 1.00 80.25 386 THR A C 1
ATOM 2907 O O . THR A 1 386 ? 13.821 11.852 -12.557 1.00 80.25 386 THR A O 1
ATOM 2910 N N . THR A 1 387 ? 13.103 9.736 -12.402 1.00 84.62 387 THR A N 1
ATOM 2911 C CA . THR A 1 387 ? 11.761 10.103 -11.939 1.00 84.62 387 THR A CA 1
ATOM 2912 C C . THR A 1 387 ? 11.829 10.942 -10.664 1.00 84.62 387 THR A C 1
ATOM 2914 O O . THR A 1 387 ? 12.434 10.537 -9.666 1.00 84.62 387 THR A O 1
ATOM 2917 N N . THR A 1 388 ? 11.144 12.084 -10.676 1.00 83.81 388 THR A N 1
ATOM 2918 C CA . THR A 1 388 ? 10.961 12.944 -9.505 1.00 83.81 388 THR A CA 1
ATOM 2919 C C . THR A 1 388 ? 9.483 13.244 -9.263 1.00 83.81 388 THR A C 1
ATOM 2921 O O . THR A 1 388 ? 8.636 13.116 -10.148 1.00 83.81 388 THR A O 1
ATOM 2924 N N . ILE A 1 389 ? 9.156 13.678 -8.044 1.00 85.56 389 ILE A N 1
ATOM 2925 C CA . ILE A 1 389 ? 7.787 14.064 -7.674 1.00 85.56 389 ILE A CA 1
ATOM 2926 C C . ILE A 1 389 ? 7.270 15.297 -8.444 1.00 85.56 389 ILE A C 1
ATOM 2928 O O . ILE A 1 389 ? 6.066 15.547 -8.459 1.00 85.56 389 ILE A O 1
ATOM 2932 N N . SER A 1 390 ? 8.150 16.074 -9.081 1.00 80.38 390 SER A N 1
ATOM 2933 C CA . SER A 1 390 ? 7.799 17.275 -9.848 1.00 80.38 390 SER A CA 1
ATOM 2934 C C . SER A 1 390 ? 7.427 16.997 -11.314 1.00 80.38 390 SER A C 1
ATOM 2936 O O . SER A 1 390 ? 6.957 17.905 -11.989 1.00 80.38 390 SER A O 1
ATOM 2938 N N . GLU A 1 391 ? 7.542 15.765 -11.819 1.00 75.50 391 GLU A N 1
ATOM 2939 C CA . GLU A 1 391 ? 7.359 15.466 -13.257 1.00 75.50 391 GLU A CA 1
ATOM 2940 C C . GLU A 1 391 ? 6.044 14.723 -13.606 1.00 75.50 391 GLU A C 1
ATOM 2942 O O . GLU A 1 391 ? 5.871 14.225 -14.716 1.00 75.50 391 GLU A O 1
ATOM 2947 N N . PHE A 1 392 ? 5.077 14.645 -12.682 1.00 73.44 392 PHE A N 1
ATOM 2948 C CA . PHE A 1 392 ? 3.920 13.731 -12.792 1.00 73.44 392 PHE A CA 1
ATOM 2949 C C . PHE A 1 392 ? 2.662 14.248 -13.522 1.00 73.44 392 PHE A C 1
ATOM 2951 O O . PHE A 1 392 ? 1.821 13.429 -13.898 1.00 73.44 392 PHE A O 1
ATOM 2958 N N . GLY A 1 393 ? 2.488 15.560 -13.707 1.00 56.75 393 GLY A N 1
ATOM 2959 C CA . GLY A 1 393 ? 1.196 16.161 -14.097 1.00 56.75 393 GLY A CA 1
ATOM 2960 C C . GLY A 1 393 ? 0.656 15.787 -15.483 1.00 56.75 393 GLY A C 1
ATOM 2961 O O . GLY A 1 393 ? -0.464 15.301 -15.626 1.00 56.75 393 GLY A O 1
ATOM 2962 N N . HIS A 1 394 ? 1.495 15.881 -16.517 1.00 59.44 394 HIS A N 1
ATOM 2963 C CA . HIS A 1 394 ? 1.141 15.541 -17.906 1.00 59.44 394 HIS A CA 1
ATOM 2964 C C . HIS A 1 394 ? 2.032 14.436 -18.494 1.00 59.44 394 HIS A C 1
ATOM 2966 O O . HIS A 1 394 ? 2.366 14.447 -19.678 1.00 59.44 394 HIS A O 1
ATOM 2972 N N . GLY A 1 395 ? 2.449 13.498 -17.641 1.00 78.44 395 GLY A N 1
ATOM 2973 C CA . GLY A 1 395 ? 3.382 12.428 -17.991 1.00 78.44 395 GLY A CA 1
ATOM 2974 C C . GLY A 1 395 ? 2.746 11.220 -18.693 1.00 78.44 395 GLY A C 1
ATOM 2975 O O . GLY A 1 395 ? 1.624 11.257 -19.205 1.00 78.44 395 GLY A O 1
ATOM 2976 N N . THR A 1 396 ? 3.475 10.105 -18.671 1.00 89.19 396 THR A N 1
ATOM 2977 C CA . THR A 1 396 ? 3.139 8.835 -19.335 1.00 89.19 396 THR A CA 1
ATOM 2978 C C . THR A 1 396 ? 1.721 8.336 -19.039 1.00 89.19 396 THR A C 1
ATOM 2980 O O . THR A 1 396 ? 1.027 7.915 -19.960 1.00 89.19 396 THR A O 1
ATOM 2983 N N . GLY A 1 397 ? 1.236 8.445 -17.795 1.00 92.69 397 GLY A N 1
ATOM 2984 C CA . GLY A 1 397 ? -0.107 7.979 -17.418 1.00 92.69 397 GLY A CA 1
ATOM 2985 C C . GLY A 1 397 ? -1.252 8.652 -18.184 1.00 92.69 397 GLY A C 1
ATOM 2986 O O . GLY A 1 397 ? -2.171 7.968 -18.630 1.00 92.69 397 GLY A O 1
ATOM 2987 N N . ALA A 1 398 ? -1.172 9.970 -18.403 1.00 92.38 398 ALA A N 1
ATOM 2988 C CA . ALA A 1 398 ? -2.180 10.705 -19.170 1.00 92.38 398 ALA A CA 1
ATOM 2989 C C . ALA A 1 398 ? -2.169 10.293 -20.652 1.00 92.38 398 ALA A C 1
ATOM 2991 O O . ALA A 1 398 ? -3.225 10.139 -21.265 1.00 92.38 398 ALA A O 1
ATOM 2992 N N . SER A 1 399 ? -0.972 10.070 -21.209 1.00 94.50 399 SER A N 1
ATOM 2993 C CA . SER A 1 399 ? -0.804 9.609 -22.592 1.00 94.50 399 SER A CA 1
ATOM 2994 C C . SER A 1 399 ? -1.358 8.195 -22.780 1.00 94.50 399 SER A C 1
ATOM 2996 O O . SER A 1 399 ? -2.081 7.948 -23.743 1.00 94.50 399 SER A O 1
ATOM 2998 N N . LEU A 1 400 ? -1.073 7.284 -21.840 1.00 96.44 400 LEU A N 1
ATOM 2999 C CA . LEU A 1 400 ? -1.591 5.913 -21.853 1.00 96.44 400 LEU A CA 1
ATOM 3000 C C . LEU A 1 400 ? -3.116 5.899 -21.758 1.00 96.44 400 LEU A C 1
ATOM 3002 O O . LEU A 1 400 ? -3.767 5.192 -22.520 1.00 96.44 400 LEU A O 1
ATOM 3006 N N . TYR A 1 401 ? -3.690 6.708 -20.862 1.00 96.75 401 TYR A N 1
ATOM 3007 C CA . TYR A 1 401 ? -5.140 6.835 -20.746 1.00 96.75 401 TYR A CA 1
ATOM 3008 C C . TYR A 1 401 ? -5.760 7.331 -22.052 1.00 96.75 401 TYR A C 1
ATOM 3010 O O . TYR A 1 401 ? -6.653 6.672 -22.577 1.00 96.75 401 TYR A O 1
ATOM 3018 N N . SER A 1 402 ? -5.262 8.442 -22.608 1.00 95.44 402 SER A N 1
ATOM 3019 C CA . SER A 1 402 ? -5.789 9.005 -23.857 1.00 95.44 402 SER A CA 1
ATOM 3020 C C . SER A 1 402 ? -5.747 7.989 -24.996 1.00 95.44 402 SER A C 1
ATOM 3022 O O . SER A 1 402 ? -6.759 7.773 -25.654 1.00 95.44 402 SER A O 1
ATOM 3024 N N . ALA A 1 403 ? -4.610 7.318 -25.192 1.00 96.12 403 ALA A N 1
ATOM 3025 C CA . ALA A 1 403 ? -4.468 6.345 -26.267 1.00 96.12 403 ALA A CA 1
ATOM 3026 C C . ALA A 1 403 ? -5.322 5.088 -26.045 1.00 96.12 403 ALA A C 1
ATOM 3028 O O . ALA A 1 403 ? -5.870 4.547 -27.001 1.00 96.12 403 ALA A O 1
ATOM 3029 N N . ALA A 1 404 ? -5.510 4.649 -24.796 1.00 96.88 404 ALA A N 1
ATOM 3030 C CA . ALA A 1 404 ? -6.431 3.559 -24.483 1.00 96.88 404 ALA A CA 1
ATOM 3031 C C . ALA A 1 404 ? -7.893 3.931 -24.784 1.00 96.88 404 ALA A C 1
ATOM 3033 O O . ALA A 1 404 ? -8.651 3.073 -25.244 1.00 96.88 404 ALA A O 1
ATOM 3034 N N . ILE A 1 405 ? -8.284 5.195 -24.566 1.00 96.44 405 ILE A N 1
ATOM 3035 C CA . ILE A 1 405 ? -9.607 5.691 -24.968 1.00 96.44 405 ILE A CA 1
ATOM 3036 C C . ILE A 1 405 ? -9.742 5.701 -26.491 1.00 96.44 405 ILE A C 1
ATOM 3038 O O . ILE A 1 405 ? -10.760 5.243 -27.011 1.00 96.44 405 ILE A O 1
ATOM 3042 N N . ASP A 1 406 ? -8.725 6.183 -27.204 1.00 94.12 406 ASP A N 1
ATOM 3043 C CA . ASP A 1 406 ? -8.734 6.230 -28.669 1.00 94.12 406 ASP A CA 1
ATOM 3044 C C . ASP A 1 406 ? -8.792 4.822 -29.288 1.00 94.12 406 ASP A C 1
ATOM 3046 O O . ASP A 1 406 ? -9.479 4.619 -30.291 1.00 94.12 406 ASP A O 1
ATOM 3050 N N . ALA A 1 407 ? -8.127 3.841 -28.669 1.00 91.25 407 ALA A N 1
ATOM 3051 C CA . ALA A 1 407 ? -8.084 2.459 -29.141 1.00 91.25 407 ALA A CA 1
ATOM 3052 C C . ALA A 1 407 ? -9.378 1.673 -28.862 1.00 91.25 407 ALA A C 1
ATOM 3054 O O . ALA A 1 407 ? -9.844 0.939 -29.734 1.00 91.25 407 ALA A O 1
ATOM 3055 N N . ASN A 1 408 ? -9.969 1.799 -27.664 1.00 91.38 408 ASN A N 1
ATOM 3056 C CA . ASN A 1 408 ? -11.039 0.891 -27.214 1.00 91.38 408 ASN A CA 1
ATOM 3057 C C . ASN A 1 408 ? -12.236 1.580 -26.518 1.00 91.38 408 ASN A C 1
ATOM 3059 O O . ASN A 1 408 ? -13.090 0.919 -25.923 1.00 91.38 408 ASN A O 1
ATOM 3063 N N . GLY A 1 409 ? -12.341 2.909 -26.592 1.00 92.56 409 GLY A N 1
ATOM 3064 C CA . GLY A 1 409 ? -13.412 3.681 -25.954 1.00 92.56 409 GLY A CA 1
ATOM 3065 C C . GLY A 1 409 ? -13.207 3.895 -24.444 1.00 92.56 409 GLY A C 1
ATOM 3066 O O . GLY A 1 409 ? -12.146 3.584 -23.910 1.00 92.56 409 GLY A O 1
ATOM 3067 N N . PRO A 1 410 ? -14.210 4.430 -23.713 1.00 92.00 410 PRO A N 1
ATOM 3068 C CA . PRO A 1 410 ? -14.036 4.982 -22.360 1.00 92.00 410 PRO A CA 1
ATOM 3069 C C . PRO A 1 410 ? -13.600 3.974 -21.275 1.00 92.00 410 PRO A C 1
ATOM 3071 O O . PRO A 1 410 ? -13.279 4.394 -20.167 1.00 92.00 410 PRO A O 1
ATOM 3074 N N . GLY A 1 411 ? -13.586 2.666 -21.559 1.00 95.62 411 GLY A N 1
ATOM 3075 C CA . GLY A 1 411 ? -13.499 1.555 -20.598 1.00 95.62 411 GLY A CA 1
ATOM 3076 C C . GLY A 1 411 ? -12.139 1.290 -19.941 1.00 95.62 411 GLY A C 1
ATOM 3077 O O . GLY A 1 411 ? -11.910 0.162 -19.505 1.00 95.62 411 GLY A O 1
ATOM 3078 N N . SER A 1 412 ? -11.256 2.284 -19.855 1.00 97.56 412 SER A N 1
ATOM 3079 C CA . SER A 1 412 ? -9.907 2.138 -19.295 1.00 97.56 412 SER A CA 1
ATOM 3080 C C . SER A 1 412 ? -9.654 3.125 -18.157 1.00 97.56 412 SER A C 1
ATOM 3082 O O . SER A 1 412 ? -10.199 4.226 -18.141 1.00 97.56 412 SER A O 1
ATOM 3084 N N . ALA A 1 413 ? -8.800 2.747 -17.212 1.00 97.81 413 ALA A N 1
ATOM 3085 C CA . ALA A 1 413 ? -8.289 3.610 -16.157 1.00 97.81 413 ALA A CA 1
ATOM 3086 C C . ALA A 1 413 ? -6.789 3.362 -15.962 1.00 97.81 413 ALA A C 1
ATOM 3088 O O . ALA A 1 413 ? -6.335 2.222 -16.017 1.00 97.81 413 ALA A O 1
ATOM 3089 N N . VAL A 1 414 ? -6.010 4.418 -15.734 1.00 98.00 414 VAL A N 1
ATOM 3090 C CA . VAL A 1 414 ? -4.547 4.324 -15.637 1.00 98.00 414 VAL A CA 1
ATOM 3091 C C . VAL A 1 414 ? -4.050 5.020 -14.380 1.00 98.00 414 VAL A C 1
ATOM 3093 O O . VAL A 1 414 ? -4.398 6.166 -14.108 1.00 98.00 414 VAL A O 1
ATOM 3096 N N . PHE A 1 415 ? -3.183 4.344 -13.639 1.00 97.69 415 PHE A N 1
ATOM 3097 C CA . PHE A 1 415 ? -2.377 4.929 -12.582 1.00 97.69 415 PHE A CA 1
ATOM 3098 C C . PHE A 1 415 ? -0.940 5.095 -13.069 1.00 97.69 415 PHE A C 1
ATOM 3100 O O . PHE A 1 415 ? -0.338 4.140 -13.553 1.00 97.69 415 PHE A O 1
ATOM 3107 N N . GLN A 1 416 ? -0.364 6.280 -12.891 1.00 96.19 416 GLN A N 1
ATOM 3108 C CA . GLN A 1 416 ? 1.088 6.458 -12.912 1.00 96.19 416 GLN A CA 1
ATOM 3109 C C . GLN A 1 416 ? 1.561 6.487 -11.462 1.00 96.19 416 GLN A C 1
ATOM 3111 O O . GLN A 1 416 ? 1.063 7.300 -10.682 1.00 96.19 416 GLN A O 1
ATOM 3116 N N . TRP A 1 417 ? 2.506 5.627 -11.092 1.00 96.81 417 TRP A N 1
ATOM 3117 C CA . TRP A 1 417 ? 2.903 5.439 -9.697 1.00 96.81 417 TRP A CA 1
ATOM 3118 C C . TRP A 1 417 ? 4.415 5.563 -9.497 1.00 96.81 417 TRP A C 1
ATOM 3120 O O . TRP A 1 417 ? 5.194 4.870 -10.143 1.00 96.81 417 TRP A O 1
ATOM 3130 N N . ALA A 1 418 ? 4.824 6.403 -8.545 1.00 95.12 418 ALA A N 1
ATOM 3131 C CA . ALA A 1 418 ? 6.153 6.406 -7.941 1.00 95.12 418 ALA A CA 1
ATOM 3132 C C . ALA A 1 418 ? 6.017 6.465 -6.416 1.00 95.12 418 ALA A C 1
ATOM 3134 O O . ALA A 1 418 ? 5.830 7.529 -5.835 1.00 95.12 418 ALA A O 1
ATOM 3135 N N . GLY A 1 419 ? 6.125 5.323 -5.737 1.00 94.69 419 GLY A N 1
ATOM 3136 C CA . GLY A 1 419 ? 5.975 5.238 -4.275 1.00 94.69 419 GLY A CA 1
ATOM 3137 C C . GLY A 1 419 ? 7.183 5.693 -3.450 1.00 94.69 419 GLY A C 1
ATOM 3138 O O . GLY A 1 419 ? 7.257 5.382 -2.257 1.00 94.69 419 GLY A O 1
ATOM 3139 N N . GLY A 1 420 ? 8.157 6.366 -4.058 1.00 94.88 420 GLY A N 1
ATOM 3140 C CA . GLY A 1 420 ? 9.350 6.848 -3.377 1.00 94.88 420 GLY A CA 1
ATOM 3141 C C . GLY A 1 420 ? 10.454 7.281 -4.333 1.00 94.88 420 GLY A C 1
ATOM 3142 O O . GLY A 1 420 ? 10.227 7.456 -5.526 1.00 94.88 420 GLY A O 1
ATOM 3143 N N . SER A 1 421 ? 11.665 7.429 -3.796 1.00 93.25 421 SER A N 1
ATOM 3144 C CA . SER A 1 421 ? 12.841 7.817 -4.574 1.00 93.25 421 SER A CA 1
ATOM 3145 C C . SER A 1 421 ? 13.186 6.790 -5.655 1.00 93.25 421 SER A C 1
ATOM 3147 O O . SER A 1 421 ? 13.245 5.592 -5.382 1.00 93.25 421 SER A O 1
ATOM 3149 N N . PHE A 1 422 ? 13.496 7.285 -6.850 1.00 90.38 422 PHE A N 1
ATOM 3150 C CA . PHE A 1 422 ? 14.098 6.525 -7.944 1.00 90.38 422 PHE A CA 1
ATOM 3151 C C . PHE A 1 422 ? 15.577 6.909 -8.092 1.00 90.38 422 PHE A C 1
ATOM 3153 O O . PHE A 1 422 ? 15.968 8.023 -7.710 1.00 90.38 422 PHE A O 1
ATOM 3160 N N . PRO A 1 423 ? 16.416 6.017 -8.645 1.00 86.62 423 PRO A N 1
ATOM 3161 C CA . PRO A 1 423 ? 17.820 6.326 -8.861 1.00 86.62 423 PRO A CA 1
ATOM 3162 C C . PRO A 1 423 ? 17.993 7.519 -9.809 1.00 86.62 423 PRO A C 1
ATOM 3164 O O . PRO A 1 423 ? 17.205 7.729 -10.730 1.00 86.62 423 PRO A O 1
ATOM 3167 N N . GLN A 1 424 ? 19.057 8.290 -9.591 1.00 85.25 424 GLN A N 1
ATOM 3168 C CA . GLN A 1 424 ? 19.524 9.330 -10.515 1.00 85.25 424 GLN A CA 1
ATOM 3169 C C . GLN A 1 424 ? 20.637 8.766 -11.411 1.00 85.25 424 GLN A C 1
ATOM 3171 O O . GLN A 1 424 ? 21.200 7.720 -11.100 1.00 85.25 424 GLN A O 1
ATOM 3176 N N . LEU A 1 425 ? 20.982 9.446 -12.511 1.00 74.56 425 LEU A N 1
ATOM 3177 C CA . LEU A 1 425 ? 21.979 8.954 -13.485 1.00 74.56 425 LEU A CA 1
ATOM 3178 C C . LEU A 1 425 ? 23.414 8.848 -12.931 1.00 74.56 425 LEU A C 1
ATOM 3180 O O . LEU A 1 425 ? 24.277 8.238 -13.561 1.00 74.56 425 LEU A O 1
ATOM 3184 N N . GLU A 1 426 ? 23.696 9.440 -11.769 1.00 68.50 426 GLU A N 1
ATOM 3185 C CA . GLU A 1 426 ? 25.006 9.361 -11.122 1.00 68.50 426 GLU A CA 1
ATOM 3186 C C . GLU A 1 426 ? 25.274 7.948 -10.585 1.00 68.50 426 GLU A C 1
ATOM 3188 O O . GLU A 1 426 ? 24.520 7.431 -9.766 1.00 68.50 426 GLU A O 1
ATOM 3193 N N . VAL A 1 427 ? 26.380 7.325 -11.007 1.00 59.78 427 VAL A N 1
ATOM 3194 C CA . VAL A 1 427 ? 26.814 6.002 -10.517 1.00 59.78 427 VAL A CA 1
ATOM 3195 C C . VAL A 1 427 ? 27.156 6.088 -9.016 1.00 59.78 427 VAL A C 1
ATOM 3197 O O . VAL A 1 427 ? 27.927 6.973 -8.633 1.00 59.78 427 VAL A O 1
ATOM 3200 N N . PRO A 1 428 ? 26.640 5.179 -8.158 1.00 53.75 428 PRO A N 1
ATOM 3201 C CA . PRO A 1 428 ? 26.074 3.864 -8.488 1.00 53.75 428 PRO A CA 1
ATOM 3202 C C . PRO A 1 428 ? 24.560 3.814 -8.751 1.00 53.75 428 PRO A C 1
ATOM 3204 O O . PRO A 1 428 ? 24.049 2.714 -8.907 1.00 53.75 428 PRO A O 1
ATOM 3207 N N . GLY A 1 429 ? 23.847 4.941 -8.834 1.00 71.44 429 GLY A N 1
ATOM 3208 C CA . GLY A 1 429 ? 22.380 5.032 -8.894 1.00 71.44 429 GLY A CA 1
ATOM 3209 C C . GLY A 1 429 ? 21.694 3.979 -9.772 1.00 71.44 429 GLY A C 1
ATOM 3210 O O . GLY A 1 429 ? 21.000 3.126 -9.225 1.00 71.44 429 GLY A O 1
ATOM 3211 N N . PRO A 1 430 ? 21.916 3.947 -11.100 1.00 69.94 430 PRO A N 1
ATOM 3212 C CA . PRO A 1 430 ? 21.236 2.994 -11.983 1.00 69.94 430 PRO A CA 1
ATOM 3213 C C . PRO A 1 430 ? 21.627 1.527 -11.741 1.00 69.94 430 PRO A C 1
ATOM 3215 O O . PRO A 1 430 ? 20.932 0.630 -12.201 1.00 69.94 430 PRO A O 1
ATOM 3218 N N . THR A 1 431 ? 22.727 1.270 -11.026 1.00 75.19 431 THR A N 1
ATOM 3219 C CA . THR A 1 431 ? 23.224 -0.069 -10.657 1.00 75.19 431 THR A CA 1
ATOM 3220 C C . THR A 1 431 ? 22.914 -0.456 -9.207 1.00 75.19 431 THR A C 1
ATOM 3222 O O . THR A 1 431 ? 23.304 -1.525 -8.752 1.00 75.19 431 THR A O 1
ATOM 3225 N N . ASP A 1 432 ? 22.260 0.417 -8.446 1.00 80.88 432 ASP A N 1
ATOM 3226 C CA . ASP A 1 432 ? 21.939 0.167 -7.047 1.00 80.88 432 ASP A CA 1
ATOM 3227 C C . ASP A 1 432 ? 20.551 -0.468 -6.959 1.00 80.88 432 ASP A C 1
ATOM 3229 O O . ASP A 1 432 ? 19.546 0.200 -7.190 1.00 80.88 432 ASP A O 1
ATOM 3233 N N . ALA A 1 433 ? 20.478 -1.763 -6.649 1.00 85.56 433 ALA A N 1
ATOM 3234 C CA . ALA A 1 433 ? 19.216 -2.495 -6.531 1.00 85.56 433 ALA A CA 1
ATOM 3235 C C . ALA A 1 433 ? 18.374 -2.075 -5.306 1.00 85.56 433 ALA A C 1
ATOM 3237 O O . ALA A 1 433 ? 17.191 -2.414 -5.237 1.00 85.56 433 ALA A O 1
ATOM 3238 N N . SER A 1 434 ? 18.937 -1.327 -4.344 1.00 88.38 434 SER A N 1
ATOM 3239 C CA . SER A 1 434 ? 18.229 -0.963 -3.106 1.00 88.38 434 SER A CA 1
ATOM 3240 C C . SER A 1 434 ? 16.953 -0.154 -3.350 1.00 88.38 434 SER A C 1
ATOM 3242 O O . SER A 1 434 ? 15.961 -0.385 -2.663 1.00 88.38 434 SER A O 1
ATOM 3244 N N . TYR A 1 435 ? 16.920 0.706 -4.376 1.00 91.69 435 TYR A N 1
ATOM 3245 C CA . TYR A 1 435 ? 15.706 1.448 -4.730 1.00 91.69 435 TYR A CA 1
ATOM 3246 C C . TYR A 1 435 ? 14.559 0.506 -5.118 1.00 91.69 435 TYR A C 1
ATOM 3248 O O . TYR A 1 435 ? 13.446 0.663 -4.625 1.00 91.69 435 TYR A O 1
ATOM 3256 N N . SER A 1 436 ? 14.818 -0.502 -5.957 1.00 93.38 436 SER A N 1
ATOM 3257 C CA . SER A 1 436 ? 13.793 -1.477 -6.356 1.00 93.38 436 SER A CA 1
ATOM 3258 C C . SER A 1 436 ? 13.324 -2.341 -5.178 1.00 93.38 436 SER A C 1
ATOM 3260 O O . SER A 1 436 ? 12.123 -2.569 -5.038 1.00 93.38 436 SER A O 1
ATOM 3262 N N . HIS A 1 437 ? 14.227 -2.727 -4.266 1.00 94.00 437 HIS A N 1
ATOM 3263 C CA . HIS A 1 437 ? 13.861 -3.415 -3.021 1.00 94.00 437 HIS A CA 1
ATOM 3264 C C . HIS A 1 437 ? 12.980 -2.554 -2.103 1.00 94.00 437 HIS A C 1
ATOM 3266 O O . HIS A 1 437 ? 12.049 -3.075 -1.492 1.00 94.00 437 HIS A O 1
ATOM 3272 N N . ASP A 1 438 ? 13.241 -1.248 -2.020 1.00 95.62 438 ASP A N 1
ATOM 3273 C CA . ASP A 1 438 ? 12.455 -0.316 -1.204 1.00 95.62 438 ASP A CA 1
ATOM 3274 C C . ASP A 1 438 ? 11.085 0.008 -1.823 1.00 95.62 438 ASP A C 1
ATOM 3276 O O . ASP A 1 438 ? 10.123 0.304 -1.104 1.00 95.62 438 ASP A O 1
ATOM 3280 N N . LEU A 1 439 ? 10.992 0.005 -3.155 1.00 97.12 439 LEU A N 1
ATOM 3281 C CA . LEU A 1 439 ? 9.772 0.323 -3.896 1.00 97.12 439 LEU A CA 1
ATOM 3282 C C . LEU A 1 439 ? 8.843 -0.886 -4.052 1.00 97.12 439 LEU A C 1
ATOM 3284 O O . LEU A 1 439 ? 7.629 -0.713 -3.970 1.00 97.12 439 LEU A O 1
ATOM 3288 N N . ALA A 1 440 ? 9.379 -2.092 -4.241 1.00 98.00 440 ALA A N 1
ATOM 3289 C CA . ALA A 1 440 ? 8.590 -3.282 -4.555 1.00 98.00 440 ALA A CA 1
ATOM 3290 C C . ALA A 1 440 ? 7.478 -3.588 -3.528 1.00 98.00 440 ALA A C 1
ATOM 3292 O O . ALA A 1 440 ? 6.320 -3.683 -3.941 1.00 98.00 440 ALA A O 1
ATOM 3293 N N . PRO A 1 441 ? 7.733 -3.640 -2.202 1.00 97.56 441 PRO A N 1
ATOM 3294 C CA . PRO A 1 441 ? 6.667 -3.854 -1.219 1.00 97.56 441 PRO A CA 1
ATOM 3295 C C . PRO A 1 441 ? 5.596 -2.756 -1.249 1.00 97.56 441 PRO A C 1
ATOM 3297 O O . PRO A 1 441 ? 4.411 -3.036 -1.106 1.00 97.56 441 PRO A O 1
ATOM 3300 N N . LYS A 1 442 ? 5.994 -1.502 -1.502 1.00 97.44 442 LYS A N 1
ATOM 3301 C CA . LYS A 1 442 ? 5.056 -0.373 -1.598 1.00 97.44 442 LYS A CA 1
ATOM 3302 C C . LYS A 1 442 ? 4.181 -0.466 -2.846 1.00 97.44 442 LYS A C 1
ATOM 3304 O O . LYS A 1 442 ? 3.040 -0.014 -2.810 1.00 97.44 442 LYS A O 1
ATOM 3309 N N . LEU A 1 443 ? 4.704 -1.024 -3.941 1.00 98.44 443 LEU A N 1
ATOM 3310 C CA . LEU A 1 443 ? 3.927 -1.286 -5.150 1.00 98.44 443 LEU A CA 1
ATOM 3311 C C . LEU A 1 443 ? 2.906 -2.401 -4.908 1.00 98.44 443 LEU A C 1
ATOM 3313 O O . LEU A 1 443 ? 1.749 -2.236 -5.288 1.00 98.44 443 LEU A O 1
ATOM 3317 N N . VAL A 1 444 ? 3.305 -3.487 -4.230 1.00 98.19 444 VAL A N 1
ATOM 3318 C CA . VAL A 1 444 ? 2.382 -4.555 -3.800 1.00 98.19 444 VAL A CA 1
ATOM 3319 C C . VAL A 1 444 ? 1.244 -3.963 -2.969 1.00 98.19 444 VAL A C 1
ATOM 3321 O O . VAL A 1 444 ? 0.075 -4.177 -3.293 1.00 98.19 444 VAL A O 1
ATOM 3324 N N . ASP A 1 445 ? 1.580 -3.164 -1.953 1.00 95.69 445 ASP A N 1
ATOM 3325 C CA . ASP A 1 445 ? 0.595 -2.512 -1.092 1.00 95.69 445 ASP A CA 1
ATOM 3326 C C . ASP A 1 445 ? -0.314 -1.564 -1.883 1.00 95.69 445 ASP A C 1
ATOM 3328 O O . ASP A 1 445 ? -1.530 -1.575 -1.695 1.00 95.69 445 ASP A O 1
ATOM 3332 N N . PHE A 1 446 ? 0.241 -0.738 -2.774 1.00 97.12 446 PHE A N 1
ATOM 3333 C CA . PHE A 1 446 ? -0.545 0.186 -3.591 1.00 97.12 446 PHE A CA 1
ATOM 3334 C C . PHE A 1 446 ? -1.540 -0.560 -4.480 1.00 97.12 446 PHE A C 1
ATOM 3336 O O . PHE A 1 446 ? -2.725 -0.237 -4.454 1.00 97.12 446 PHE A O 1
ATOM 3343 N N . VAL A 1 447 ? -1.080 -1.578 -5.212 1.00 96.75 447 VAL A N 1
ATOM 3344 C CA . VAL A 1 447 ? -1.917 -2.366 -6.125 1.00 96.75 447 VAL A CA 1
ATOM 3345 C C . VAL A 1 447 ? -3.009 -3.124 -5.374 1.00 96.75 447 VAL A C 1
ATOM 3347 O O . VAL A 1 447 ? -4.162 -3.100 -5.797 1.00 96.75 447 VAL A O 1
ATOM 3350 N N . ALA A 1 448 ? -2.686 -3.724 -4.225 1.00 93.44 448 ALA A N 1
ATOM 3351 C CA . ALA A 1 448 ? -3.677 -4.369 -3.363 1.00 93.44 448 ALA A CA 1
ATOM 3352 C C . ALA A 1 448 ? -4.704 -3.379 -2.780 1.00 93.44 448 ALA A C 1
ATOM 3354 O O . ALA A 1 448 ? -5.794 -3.782 -2.386 1.00 93.44 448 ALA A O 1
ATOM 3355 N N . GLY A 1 449 ? -4.360 -2.090 -2.711 1.00 91.19 449 GLY A N 1
ATOM 3356 C CA . GLY A 1 449 ? -5.214 -1.022 -2.200 1.00 91.19 449 GLY A CA 1
ATOM 3357 C C . GLY A 1 449 ? -6.089 -0.319 -3.241 1.00 91.19 449 GLY A C 1
ATOM 3358 O O . GLY A 1 449 ? -6.786 0.632 -2.863 1.00 91.19 449 GLY A O 1
ATOM 3359 N N . ILE A 1 450 ? -6.034 -0.722 -4.517 1.00 89.25 450 ILE A N 1
ATOM 3360 C CA . ILE A 1 450 ? -6.898 -0.206 -5.588 1.00 89.25 450 ILE A CA 1
ATOM 3361 C C . ILE A 1 450 ? -8.223 -0.973 -5.567 1.00 89.25 450 ILE A C 1
ATOM 3363 O O . ILE A 1 450 ? -8.267 -2.164 -5.869 1.00 89.25 450 ILE A O 1
ATOM 3367 N N . GLU A 1 451 ? -9.321 -0.270 -5.286 1.00 91.00 451 GLU A N 1
ATOM 3368 C CA . GLU A 1 451 ? -10.666 -0.813 -5.487 1.00 91.00 451 GLU A CA 1
ATOM 3369 C C . GLU A 1 451 ? -10.985 -0.799 -6.988 1.00 91.00 451 GLU A C 1
ATOM 3371 O O . GLU A 1 451 ? -11.059 0.269 -7.606 1.00 91.00 451 GLU A O 1
ATOM 3376 N N . ARG A 1 452 ? -11.162 -1.982 -7.583 1.00 92.81 452 ARG A N 1
ATOM 3377 C CA . ARG A 1 452 ? -11.440 -2.148 -9.016 1.00 92.81 452 ARG A CA 1
ATOM 3378 C C . ARG A 1 452 ? -12.663 -3.038 -9.256 1.00 92.81 452 ARG A C 1
ATOM 3380 O O . ARG A 1 452 ? -12.968 -3.880 -8.412 1.00 92.81 452 ARG A O 1
ATOM 3387 N N . PRO A 1 453 ? -13.347 -2.900 -10.406 1.00 94.50 453 PRO A N 1
ATOM 3388 C CA . PRO A 1 453 ? -14.412 -3.825 -10.787 1.00 94.50 453 PRO A CA 1
ATOM 3389 C C . PRO A 1 453 ? -13.916 -5.280 -10.800 1.00 94.50 453 PRO A C 1
ATOM 3391 O O . PRO A 1 453 ? -12.787 -5.551 -11.202 1.00 94.50 453 PRO A O 1
ATOM 3394 N N . ALA A 1 454 ? -14.757 -6.223 -10.366 1.00 90.50 454 ALA A N 1
ATOM 3395 C CA . ALA A 1 454 ? -14.360 -7.629 -10.220 1.00 90.50 454 ALA A CA 1
ATOM 3396 C C . ALA A 1 454 ? -13.950 -8.289 -11.549 1.00 90.50 454 ALA A C 1
ATOM 3398 O O . ALA A 1 454 ? -13.054 -9.126 -11.560 1.00 90.50 454 ALA A O 1
ATOM 3399 N N . ASP A 1 455 ? -14.588 -7.883 -12.648 1.00 90.94 455 ASP A N 1
ATOM 3400 C CA . ASP A 1 455 ? -14.355 -8.428 -13.989 1.00 90.94 455 ASP A CA 1
ATOM 3401 C C . ASP A 1 455 ? -13.362 -7.584 -14.813 1.00 90.94 455 ASP A C 1
ATOM 3403 O O . ASP A 1 455 ? -13.231 -7.803 -16.016 1.00 90.94 455 ASP A O 1
ATOM 3407 N N . SER A 1 456 ? -12.694 -6.590 -14.209 1.00 96.50 456 SER A N 1
ATOM 3408 C CA . SER A 1 456 ? -11.677 -5.809 -14.918 1.00 96.50 456 SER A CA 1
ATOM 3409 C C . SER A 1 456 ? -10.332 -6.534 -14.968 1.00 96.50 456 SER A C 1
ATOM 3411 O O . SER A 1 456 ? -9.969 -7.262 -14.043 1.00 96.50 456 SER A O 1
ATOM 3413 N N . THR A 1 457 ? -9.566 -6.283 -16.025 1.00 97.62 457 THR A N 1
ATOM 3414 C CA . THR A 1 457 ? -8.179 -6.731 -16.158 1.00 97.62 457 THR A CA 1
ATOM 3415 C C . THR A 1 457 ? -7.242 -5.705 -15.533 1.00 97.62 457 THR A C 1
ATOM 3417 O O . THR A 1 457 ? -7.324 -4.516 -15.844 1.00 97.62 457 THR A O 1
ATOM 3420 N N . LEU A 1 458 ? -6.318 -6.157 -14.687 1.00 98.38 458 LEU A N 1
ATOM 3421 C CA . LEU A 1 458 ? -5.227 -5.352 -14.149 1.00 98.38 458 LEU A CA 1
ATOM 3422 C C . LEU A 1 458 ? -3.911 -5.636 -14.887 1.00 98.38 458 LEU A C 1
ATOM 3424 O O . LEU A 1 458 ? -3.345 -6.720 -14.762 1.00 98.38 458 LEU A O 1
ATOM 3428 N N . THR A 1 459 ? -3.385 -4.628 -15.580 1.00 98.69 459 THR A N 1
ATOM 3429 C CA . THR A 1 459 ? -2.042 -4.653 -16.177 1.00 98.69 459 THR A CA 1
ATOM 3430 C C . THR A 1 459 ? -1.070 -3.857 -15.312 1.00 98.69 459 THR A C 1
ATOM 3432 O O . THR A 1 459 ? -1.322 -2.687 -15.021 1.00 98.69 459 THR A O 1
ATOM 3435 N N . VAL A 1 460 ? 0.059 -4.448 -14.922 1.00 98.75 460 VAL A N 1
ATOM 3436 C CA . VAL A 1 460 ? 1.151 -3.713 -14.262 1.00 98.75 460 VAL A CA 1
ATOM 3437 C C . VAL A 1 460 ? 2.348 -3.659 -15.200 1.00 98.75 460 VAL A C 1
ATOM 3439 O O . VAL A 1 460 ? 2.810 -4.689 -15.687 1.00 98.75 460 VAL A O 1
ATOM 3442 N N . MET A 1 461 ? 2.843 -2.452 -15.467 1.00 98.25 461 MET A N 1
ATOM 3443 C CA . MET A 1 461 ? 3.974 -2.235 -16.360 1.00 98.25 461 MET A CA 1
ATOM 3444 C C . MET A 1 461 ? 5.098 -1.454 -15.692 1.00 98.25 461 MET A C 1
ATOM 3446 O O . MET A 1 461 ? 4.858 -0.531 -14.911 1.00 98.25 461 MET A O 1
ATOM 3450 N N . GLY A 1 462 ? 6.333 -1.810 -16.036 1.00 97.50 462 GLY A N 1
ATOM 3451 C CA . GLY A 1 462 ? 7.536 -1.136 -15.565 1.00 97.50 462 GLY A CA 1
ATOM 3452 C C . GLY A 1 462 ? 8.402 -0.686 -16.732 1.00 97.50 462 GLY A C 1
ATOM 3453 O O . GLY A 1 462 ? 8.813 -1.515 -17.545 1.00 97.50 462 GLY A O 1
ATOM 3454 N N . HIS A 1 463 ? 8.693 0.615 -16.806 1.00 95.25 463 HIS A N 1
ATOM 3455 C CA . HIS A 1 463 ? 9.642 1.174 -17.770 1.00 95.25 463 HIS A CA 1
ATOM 3456 C C . HIS A 1 463 ? 11.034 1.296 -17.155 1.00 95.25 463 HIS A C 1
ATOM 3458 O O . HIS A 1 463 ? 11.169 1.811 -16.043 1.00 95.25 463 HIS A O 1
ATOM 3464 N N . SER A 1 464 ? 12.081 0.874 -17.873 1.00 93.38 464 SER A N 1
ATOM 3465 C CA . SER A 1 464 ? 13.466 1.036 -17.411 1.00 93.38 464 SER A CA 1
ATOM 3466 C C . SER A 1 464 ? 13.670 0.416 -16.021 1.00 93.38 464 SER A C 1
ATOM 3468 O O . SER A 1 464 ? 13.315 -0.745 -15.800 1.00 93.38 464 SER A O 1
ATOM 3470 N N . TYR A 1 465 ? 14.202 1.169 -15.056 1.00 92.19 465 TYR A N 1
ATOM 3471 C CA . TYR A 1 465 ? 14.348 0.733 -13.662 1.00 92.19 465 TYR A CA 1
ATOM 3472 C C . TYR A 1 465 ? 13.018 0.285 -13.019 1.00 92.19 465 TYR A C 1
ATOM 3474 O O . TYR A 1 465 ? 13.007 -0.603 -12.167 1.00 92.19 465 TYR A O 1
ATOM 3482 N N . GLY A 1 466 ? 11.881 0.829 -13.465 1.00 95.06 466 GLY A N 1
ATOM 3483 C CA . GLY A 1 466 ? 10.552 0.399 -13.039 1.00 95.06 466 GLY A CA 1
ATOM 3484 C C . GLY A 1 466 ? 10.278 -1.078 -13.316 1.00 95.06 466 GLY A C 1
ATOM 3485 O O . GLY A 1 466 ? 9.556 -1.702 -12.548 1.00 95.06 466 GLY A O 1
ATOM 3486 N N . GLY A 1 467 ? 10.900 -1.670 -14.342 1.00 95.56 467 GLY A N 1
ATOM 3487 C CA . GLY A 1 467 ? 10.808 -3.108 -14.608 1.00 95.56 467 GLY A CA 1
ATOM 3488 C C . GLY A 1 467 ? 11.395 -3.967 -13.482 1.00 95.56 467 GLY A C 1
ATOM 3489 O O . GLY A 1 467 ? 10.749 -4.919 -13.053 1.00 95.56 467 GLY A O 1
ATOM 3490 N N . ALA A 1 468 ? 12.543 -3.569 -12.921 1.00 94.81 468 ALA A N 1
ATOM 3491 C CA . ALA A 1 468 ? 13.146 -4.264 -11.779 1.00 94.81 468 ALA A CA 1
ATOM 3492 C C . ALA A 1 468 ? 12.274 -4.135 -10.520 1.00 94.81 468 ALA A C 1
ATOM 3494 O O . ALA A 1 468 ? 12.106 -5.095 -9.770 1.00 94.81 468 ALA A O 1
ATOM 3495 N N . THR A 1 469 ? 11.664 -2.963 -10.314 1.00 97.44 469 THR A N 1
ATOM 3496 C CA . THR A 1 469 ? 10.677 -2.746 -9.244 1.00 97.44 469 THR A CA 1
ATOM 3497 C C . THR A 1 469 ? 9.446 -3.639 -9.415 1.00 97.44 469 THR A C 1
ATOM 3499 O O . THR A 1 469 ? 8.985 -4.214 -8.432 1.00 97.44 469 THR A O 1
ATOM 3502 N N . VAL A 1 470 ? 8.913 -3.767 -10.636 1.00 98.56 470 VAL A N 1
ATOM 3503 C CA . VAL A 1 470 ? 7.751 -4.623 -10.925 1.00 98.56 470 VAL A CA 1
ATOM 3504 C C . VAL A 1 470 ? 8.086 -6.091 -10.688 1.00 98.56 470 VAL A C 1
ATOM 3506 O O . VAL A 1 470 ? 7.363 -6.739 -9.940 1.00 98.56 470 VAL A O 1
ATOM 3509 N N . GLY A 1 471 ? 9.199 -6.601 -11.216 1.00 97.75 471 GLY A N 1
ATOM 3510 C CA . GLY A 1 471 ? 9.544 -8.012 -11.031 1.00 97.75 471 GLY A CA 1
ATOM 3511 C C . GLY A 1 471 ? 9.884 -8.377 -9.574 1.00 97.75 471 GLY A C 1
ATOM 3512 O O . GLY A 1 471 ? 9.457 -9.421 -9.080 1.00 97.75 471 GLY A O 1
ATOM 3513 N N . LEU A 1 472 ? 10.510 -7.477 -8.800 1.00 97.75 472 LEU A N 1
ATOM 3514 C CA . LEU A 1 472 ? 10.627 -7.670 -7.345 1.00 97.75 472 LEU A CA 1
ATOM 3515 C C . LEU A 1 472 ? 9.274 -7.589 -6.623 1.00 97.75 472 LEU A C 1
ATOM 3517 O O . LEU A 1 472 ? 9.078 -8.274 -5.619 1.00 97.75 472 LEU A O 1
ATOM 3521 N N . ALA A 1 473 ? 8.335 -6.767 -7.098 1.00 98.69 473 ALA A N 1
ATOM 3522 C CA . ALA A 1 473 ? 6.986 -6.731 -6.541 1.00 98.69 473 ALA A CA 1
ATOM 3523 C C . ALA A 1 473 ? 6.242 -8.043 -6.827 1.00 98.69 473 ALA A C 1
ATOM 3525 O O . ALA A 1 473 ? 5.583 -8.569 -5.932 1.00 98.69 473 ALA A O 1
ATOM 3526 N N . GLU A 1 474 ? 6.390 -8.614 -8.024 1.00 98.56 474 GLU A N 1
ATOM 3527 C CA . GLU A 1 474 ? 5.893 -9.952 -8.362 1.00 98.56 474 GLU A CA 1
ATOM 3528 C C . GLU A 1 474 ? 6.446 -11.012 -7.417 1.00 98.56 474 GLU A C 1
ATOM 3530 O O . GLU A 1 474 ? 5.659 -11.711 -6.775 1.00 98.56 474 GLU A O 1
ATOM 3535 N N . GLN A 1 475 ? 7.769 -11.053 -7.221 1.00 97.62 475 GLN A N 1
ATOM 3536 C CA . GLN A 1 475 ? 8.409 -11.948 -6.250 1.00 97.62 475 GLN A CA 1
ATOM 3537 C C . GLN A 1 475 ? 7.880 -11.728 -4.816 1.00 97.62 475 GLN A C 1
ATOM 3539 O O . GLN A 1 475 ? 7.696 -12.684 -4.061 1.00 97.62 475 GLN A O 1
ATOM 3544 N N . ALA A 1 476 ? 7.580 -10.480 -4.441 1.00 97.81 476 ALA A N 1
ATOM 3545 C CA . ALA A 1 476 ? 7.019 -10.115 -3.138 1.00 97.81 476 ALA A CA 1
ATOM 3546 C C . ALA A 1 476 ? 5.509 -10.400 -2.992 1.00 97.81 476 ALA A C 1
ATOM 3548 O O . ALA A 1 476 ? 4.958 -10.232 -1.901 1.00 97.81 476 ALA A O 1
ATOM 3549 N N . GLY A 1 477 ? 4.837 -10.862 -4.049 1.00 97.62 477 GLY A N 1
ATOM 3550 C CA . GLY A 1 477 ? 3.437 -11.274 -4.009 1.00 97.62 477 GLY A CA 1
ATOM 3551 C C . GLY A 1 477 ? 2.443 -10.309 -4.658 1.00 97.62 477 GLY A C 1
ATOM 3552 O O . GLY A 1 477 ? 1.257 -10.360 -4.318 1.00 97.62 477 GLY A O 1
ATOM 3553 N N . LEU A 1 478 ? 2.892 -9.456 -5.583 1.00 98.44 478 LEU A N 1
ATOM 3554 C CA . LEU A 1 478 ? 2.014 -8.675 -6.457 1.00 98.44 478 LEU A CA 1
ATOM 3555 C C . LEU A 1 478 ? 1.023 -9.599 -7.177 1.00 98.44 478 LEU A C 1
ATOM 3557 O O . LEU A 1 478 ? 1.368 -10.697 -7.608 1.00 98.44 478 LEU A O 1
ATOM 3561 N N . LYS A 1 479 ? -0.216 -9.129 -7.323 1.00 97.38 479 LYS A N 1
ATOM 3562 C CA . LYS A 1 479 ? -1.252 -9.792 -8.115 1.00 97.38 479 LYS A CA 1
ATOM 3563 C C . LYS A 1 479 ? -1.640 -8.881 -9.267 1.00 97.38 479 LYS A C 1
ATOM 3565 O O . LYS A 1 479 ? -2.008 -7.732 -9.034 1.00 97.38 479 LYS A O 1
ATOM 3570 N N . ALA A 1 480 ? -1.580 -9.409 -10.477 1.00 97.94 480 ALA A N 1
ATOM 3571 C CA . ALA A 1 480 ? -1.991 -8.743 -11.701 1.00 97.94 480 ALA A CA 1
ATOM 3572 C C . ALA A 1 480 ? -2.510 -9.795 -12.682 1.00 97.94 480 ALA A C 1
ATOM 3574 O O . ALA A 1 480 ? -2.218 -10.979 -12.522 1.00 97.94 480 ALA A O 1
ATOM 3575 N N . ASP A 1 481 ? -3.266 -9.351 -13.678 1.00 98.25 481 ASP A N 1
ATOM 3576 C CA . ASP A 1 481 ? -3.780 -10.208 -14.745 1.00 98.25 481 ASP A CA 1
ATOM 3577 C C . ASP A 1 481 ? -2.834 -10.207 -15.960 1.00 98.25 481 ASP A C 1
ATOM 3579 O O . ASP A 1 481 ? -2.815 -11.172 -16.714 1.00 98.25 481 ASP A O 1
ATOM 3583 N N . ARG A 1 482 ? -2.023 -9.149 -16.131 1.00 98.38 482 ARG A N 1
ATOM 3584 C CA . ARG A 1 482 ? -0.965 -9.033 -17.152 1.00 98.38 482 ARG A CA 1
ATOM 3585 C C . ARG A 1 482 ? 0.237 -8.261 -16.621 1.00 98.38 482 ARG A C 1
ATOM 3587 O O . ARG A 1 482 ? 0.074 -7.307 -15.852 1.00 98.38 482 ARG A O 1
ATOM 3594 N N . ILE A 1 483 ? 1.424 -8.615 -17.104 1.00 98.75 483 ILE A N 1
ATOM 3595 C CA . ILE A 1 483 ? 2.675 -7.921 -16.785 1.00 98.75 483 ILE A CA 1
ATOM 3596 C C . ILE A 1 483 ? 3.370 -7.472 -18.066 1.00 98.75 483 ILE A C 1
ATOM 3598 O O . ILE A 1 483 ? 3.460 -8.228 -19.033 1.00 98.75 483 ILE A O 1
ATOM 3602 N N . LEU A 1 484 ? 3.888 -6.243 -18.066 1.00 98.69 484 LEU A N 1
ATOM 3603 C CA . LEU A 1 484 ? 4.617 -5.690 -19.203 1.00 98.69 484 LEU A CA 1
ATOM 3604 C C . LEU A 1 484 ? 5.930 -5.016 -18.783 1.00 98.69 484 LEU A C 1
ATOM 3606 O O . LEU A 1 484 ? 5.948 -4.004 -18.081 1.00 98.69 484 LEU A O 1
ATOM 3610 N N . TYR A 1 485 ? 7.039 -5.536 -19.298 1.00 98.25 485 TYR A N 1
ATOM 3611 C CA . TYR A 1 485 ? 8.375 -4.978 -19.117 1.00 98.25 485 TYR A CA 1
ATOM 3612 C C . TYR A 1 485 ? 8.785 -4.140 -20.335 1.00 98.25 485 TYR A C 1
ATOM 3614 O O . TYR A 1 485 ? 9.093 -4.687 -21.396 1.00 98.25 485 TYR A O 1
ATOM 3622 N N . VAL A 1 486 ? 8.821 -2.813 -20.189 1.00 97.19 486 VAL A N 1
ATOM 3623 C CA . VAL A 1 486 ? 9.128 -1.873 -21.284 1.00 97.19 486 VAL A CA 1
ATOM 3624 C C . VAL A 1 486 ? 10.546 -1.339 -21.126 1.00 97.19 486 VAL A C 1
ATOM 3626 O O . VAL A 1 486 ? 10.830 -0.607 -20.182 1.00 97.19 486 VAL A O 1
ATOM 3629 N N . SER A 1 487 ? 11.451 -1.702 -22.033 1.00 94.31 487 SER A N 1
ATOM 3630 C CA . SER A 1 487 ? 12.883 -1.381 -21.952 1.00 94.31 487 SER A CA 1
ATOM 3631 C C . SER A 1 487 ? 13.426 -1.566 -20.532 1.00 94.31 487 SER A C 1
ATOM 3633 O O . SER A 1 487 ? 14.057 -0.673 -19.977 1.00 94.31 487 SER A O 1
ATOM 3635 N N . ALA A 1 488 ? 13.063 -2.676 -19.885 1.00 93.81 488 ALA A N 1
ATOM 3636 C CA . ALA A 1 488 ? 13.258 -2.873 -18.452 1.00 93.81 488 ALA A CA 1
ATOM 3637 C C . ALA A 1 488 ? 14.733 -3.088 -18.085 1.00 93.81 488 ALA A C 1
ATOM 3639 O O . ALA A 1 488 ? 15.477 -3.712 -18.831 1.00 93.81 488 ALA A O 1
ATOM 3640 N N . ALA A 1 489 ? 15.150 -2.652 -16.895 1.00 88.94 489 ALA A N 1
ATOM 3641 C CA . ALA A 1 489 ? 16.495 -2.919 -16.373 1.00 88.94 489 ALA A CA 1
ATOM 3642 C C . ALA A 1 489 ? 16.766 -4.414 -16.108 1.00 88.94 489 ALA A C 1
ATOM 3644 O O . ALA A 1 489 ? 17.914 -4.846 -16.137 1.00 88.94 489 ALA A O 1
ATOM 3645 N N . GLY A 1 490 ? 15.705 -5.183 -15.863 1.00 91.50 490 GLY A N 1
ATOM 3646 C CA . GLY A 1 490 ? 15.704 -6.610 -15.551 1.00 91.50 490 GLY A CA 1
ATOM 3647 C C . GLY A 1 490 ? 14.435 -6.971 -14.773 1.00 91.50 490 GLY A C 1
ATOM 3648 O O . GLY A 1 490 ? 13.623 -6.087 -14.486 1.00 91.50 490 GLY A O 1
ATOM 3649 N N . MET A 1 491 ? 14.261 -8.248 -14.434 1.00 93.19 491 MET A N 1
ATOM 3650 C CA . MET A 1 491 ? 13.128 -8.749 -13.636 1.00 93.19 491 MET A CA 1
ATOM 3651 C C . MET A 1 491 ? 13.330 -8.592 -12.116 1.00 93.19 491 MET A C 1
ATOM 3653 O O . MET A 1 491 ? 12.484 -9.001 -11.331 1.00 93.19 491 MET A O 1
ATOM 3657 N N . GLY A 1 492 ? 14.428 -7.977 -11.675 1.00 91.94 492 GLY A N 1
ATOM 3658 C CA . GLY A 1 492 ? 14.734 -7.745 -10.265 1.00 91.94 492 GLY A CA 1
ATOM 3659 C C . GLY A 1 492 ? 15.881 -8.611 -9.749 1.00 91.94 492 GLY A C 1
ATOM 3660 O O . GLY A 1 492 ? 16.033 -9.774 -10.117 1.00 91.94 492 GLY A O 1
ATOM 3661 N N . ALA A 1 493 ? 16.714 -8.044 -8.874 1.00 88.12 493 ALA A N 1
ATOM 3662 C CA . ALA A 1 493 ? 17.882 -8.734 -8.335 1.00 88.12 493 ALA A CA 1
ATOM 3663 C C . ALA A 1 493 ? 17.495 -10.046 -7.623 1.00 88.12 493 ALA A C 1
ATOM 3665 O O . ALA A 1 493 ? 16.730 -10.042 -6.660 1.00 88.12 493 ALA A O 1
ATOM 3666 N N . GLY A 1 494 ? 18.063 -11.166 -8.080 1.00 87.06 494 GLY A N 1
ATOM 3667 C CA . GLY A 1 494 ? 17.775 -12.497 -7.535 1.00 87.06 494 GLY A CA 1
ATOM 3668 C C . GLY A 1 494 ? 16.541 -13.191 -8.119 1.00 87.06 494 GLY A C 1
ATOM 3669 O O . GLY A 1 494 ? 16.182 -14.249 -7.610 1.00 87.06 494 GLY A O 1
ATOM 3670 N N . VAL A 1 495 ? 15.915 -12.626 -9.155 1.00 90.44 495 VAL A N 1
ATOM 3671 C CA . VAL A 1 495 ? 14.888 -13.295 -9.970 1.00 90.44 495 VAL A CA 1
ATOM 3672 C C . VAL A 1 495 ? 15.560 -13.999 -11.149 1.00 90.44 495 VAL A C 1
ATOM 3674 O O . VAL A 1 495 ? 16.282 -13.358 -11.921 1.00 90.44 495 VAL A O 1
ATOM 3677 N N . ALA A 1 496 ? 15.330 -15.306 -11.274 1.00 88.88 496 ALA A N 1
ATOM 3678 C CA . ALA A 1 496 ? 15.856 -16.155 -12.344 1.00 88.88 496 ALA A CA 1
ATOM 3679 C C . ALA A 1 496 ? 14.892 -16.294 -13.535 1.00 88.88 496 ALA A C 1
ATOM 3681 O O . ALA A 1 496 ? 15.339 -16.542 -14.656 1.00 88.88 496 ALA A O 1
ATOM 3682 N N . GLY A 1 497 ? 13.594 -16.091 -13.304 1.00 91.25 497 GLY A N 1
ATOM 3683 C CA . GLY A 1 497 ? 12.554 -16.204 -14.321 1.00 91.25 497 GLY A CA 1
ATOM 3684 C C . GLY A 1 497 ? 11.148 -16.053 -13.743 1.00 91.25 497 GLY A C 1
ATOM 3685 O O . GLY A 1 497 ? 10.968 -15.750 -12.561 1.00 91.25 497 GLY A O 1
ATOM 3686 N N . VAL A 1 498 ? 10.141 -16.247 -14.596 1.00 95.31 498 VAL A N 1
ATOM 3687 C CA . VAL A 1 498 ? 8.713 -16.103 -14.259 1.00 95.31 498 VAL A CA 1
ATOM 3688 C C . VAL A 1 498 ? 8.270 -17.104 -13.178 1.00 95.31 498 VAL A C 1
ATOM 3690 O O . VAL A 1 498 ? 7.358 -16.831 -12.396 1.00 95.31 498 VAL A O 1
ATOM 3693 N N . GLU A 1 499 ? 8.946 -18.247 -13.070 1.00 94.62 499 GLU A N 1
ATOM 3694 C CA . GLU A 1 499 ? 8.698 -19.292 -12.077 1.00 94.62 499 GLU A CA 1
ATOM 3695 C C . GLU A 1 499 ? 8.917 -18.847 -10.623 1.00 94.62 499 GLU A C 1
ATOM 3697 O O . GLU A 1 499 ? 8.347 -19.449 -9.707 1.00 94.62 499 GLU A O 1
ATOM 3702 N N . ASP A 1 500 ? 9.690 -17.780 -10.399 1.00 94.69 500 ASP A N 1
ATOM 3703 C CA . ASP A 1 500 ? 9.930 -17.215 -9.068 1.00 94.69 500 ASP A CA 1
ATOM 3704 C C . ASP A 1 500 ? 8.735 -16.398 -8.547 1.00 94.69 500 ASP A C 1
ATOM 3706 O O . ASP A 1 500 ? 8.726 -15.968 -7.388 1.00 94.69 500 ASP A O 1
ATOM 3710 N N . PHE A 1 501 ? 7.709 -16.175 -9.375 1.00 97.75 501 PHE A N 1
ATOM 3711 C CA . PHE A 1 501 ? 6.582 -15.319 -9.034 1.00 97.75 501 PHE A CA 1
ATOM 3712 C C . PHE A 1 501 ? 5.387 -16.108 -8.468 1.00 97.75 501 PHE A C 1
ATOM 3714 O O . PHE A 1 501 ? 4.700 -16.837 -9.194 1.00 97.75 501 PHE A O 1
ATOM 3721 N N . PRO A 1 502 ? 5.051 -15.946 -7.172 1.00 97.75 502 PRO A N 1
ATOM 3722 C CA . PRO A 1 502 ? 4.058 -16.783 -6.497 1.00 97.75 502 PRO A CA 1
ATOM 3723 C C . PRO A 1 502 ? 2.621 -16.629 -7.017 1.00 97.75 502 PRO A C 1
ATOM 3725 O O . PRO A 1 502 ? 1.842 -17.574 -6.895 1.00 97.75 502 PRO A O 1
ATOM 3728 N N . TYR A 1 503 ? 2.249 -15.463 -7.559 1.00 97.94 503 TYR A N 1
ATOM 3729 C CA . TYR A 1 503 ? 0.881 -15.194 -8.032 1.00 97.94 503 TYR A CA 1
ATOM 3730 C C . TYR A 1 503 ? 0.783 -14.819 -9.509 1.00 97.94 503 TYR A C 1
ATOM 3732 O O . TYR A 1 503 ? -0.322 -14.856 -10.045 1.00 97.94 503 TYR A O 1
ATOM 3740 N N . THR A 1 504 ? 1.898 -14.481 -10.160 1.00 97.94 504 THR A N 1
ATOM 3741 C CA . THR A 1 504 ? 1.923 -14.102 -11.578 1.00 97.94 504 THR A CA 1
ATOM 3742 C C . THR A 1 504 ? 2.614 -15.135 -12.465 1.00 97.94 504 THR A C 1
ATOM 3744 O O . THR A 1 504 ? 2.486 -15.034 -13.670 1.00 97.94 504 THR A O 1
ATOM 3747 N N . SER A 1 505 ? 3.227 -16.203 -11.941 1.00 97.00 505 SER A N 1
ATOM 3748 C CA . SER A 1 505 ? 3.900 -17.222 -12.780 1.00 97.00 505 SER A CA 1
ATOM 3749 C C . SER A 1 505 ? 3.039 -17.867 -13.880 1.00 97.00 505 SER A C 1
ATOM 3751 O O . SER A 1 505 ? 3.575 -18.434 -14.824 1.00 97.00 505 SER A O 1
ATOM 3753 N N . GLY A 1 506 ? 1.708 -17.823 -13.755 1.00 96.31 506 GLY A N 1
ATOM 3754 C CA . GLY A 1 506 ? 0.767 -18.340 -14.753 1.00 96.31 506 GLY A CA 1
ATOM 3755 C C . GLY A 1 506 ? -0.028 -17.274 -15.511 1.00 96.31 506 GLY A C 1
ATOM 3756 O O . GLY A 1 506 ? -1.005 -17.640 -16.165 1.00 96.31 506 GLY A O 1
ATOM 3757 N N . VAL A 1 507 ? 0.312 -15.988 -15.379 1.00 96.81 507 VAL A N 1
ATOM 3758 C CA . VAL A 1 507 ? -0.349 -14.899 -16.121 1.00 96.81 507 VAL A CA 1
ATOM 3759 C C . VAL A 1 507 ? 0.506 -14.474 -17.320 1.00 96.81 507 VAL A C 1
ATOM 3761 O O . VAL A 1 507 ? 1.707 -14.721 -17.305 1.00 96.81 507 VAL A O 1
ATOM 3764 N N . PRO A 1 508 ? -0.065 -13.858 -18.369 1.00 97.88 508 PRO A N 1
ATOM 3765 C CA . PRO A 1 508 ? 0.716 -13.405 -19.516 1.00 97.88 508 PRO A CA 1
ATOM 3766 C C . PRO A 1 508 ? 1.759 -12.333 -19.158 1.00 97.88 508 PRO A C 1
ATOM 3768 O O . PRO A 1 508 ? 1.421 -11.260 -18.637 1.00 97.88 508 PRO A O 1
ATOM 3771 N N . HIS A 1 509 ? 3.017 -12.600 -19.519 1.00 98.44 509 HIS A N 1
ATOM 3772 C CA . HIS A 1 509 ? 4.122 -11.644 -19.468 1.00 98.44 509 HIS A CA 1
ATOM 3773 C C . HIS A 1 509 ? 4.518 -11.196 -20.868 1.00 98.44 509 HIS A C 1
ATOM 3775 O O . HIS A 1 509 ? 4.713 -12.007 -21.776 1.00 98.44 509 HIS A O 1
ATOM 3781 N N . TYR A 1 510 ? 4.716 -9.892 -21.019 1.00 98.44 510 TYR A N 1
ATOM 3782 C CA . TYR A 1 510 ? 5.168 -9.273 -22.256 1.00 98.44 510 TYR A CA 1
ATOM 3783 C C . TYR A 1 510 ? 6.431 -8.452 -22.014 1.00 98.44 510 TYR A C 1
ATOM 3785 O O . TYR A 1 510 ? 6.625 -7.876 -20.940 1.00 98.44 510 TYR A O 1
ATOM 3793 N N . SER A 1 511 ? 7.287 -8.342 -23.027 1.00 97.69 511 SER A N 1
ATOM 3794 C CA . SER A 1 511 ? 8.435 -7.439 -22.975 1.00 97.69 511 SER A CA 1
ATOM 3795 C C . SER A 1 511 ? 8.749 -6.818 -24.328 1.00 97.69 511 SER A C 1
ATOM 3797 O O . SER A 1 511 ? 8.553 -7.440 -25.365 1.00 97.69 511 SER A O 1
ATOM 3799 N N . MET A 1 512 ? 9.257 -5.589 -24.327 1.00 96.19 512 MET A N 1
ATOM 3800 C CA . MET A 1 512 ? 9.780 -4.919 -25.519 1.00 96.19 512 MET A CA 1
ATOM 3801 C C . MET A 1 512 ? 11.010 -4.097 -25.149 1.00 96.19 512 MET A C 1
ATOM 3803 O O . MET A 1 512 ? 11.073 -3.544 -24.054 1.00 96.19 512 MET A O 1
ATOM 3807 N N . MET A 1 513 ? 11.983 -4.014 -26.052 1.00 92.75 513 MET A N 1
ATOM 3808 C CA . MET A 1 513 ? 13.172 -3.168 -25.926 1.00 92.75 513 MET A CA 1
ATOM 3809 C C . MET A 1 513 ? 13.832 -3.053 -27.300 1.00 92.75 513 MET A C 1
ATOM 3811 O O . MET A 1 513 ? 13.946 -4.068 -27.996 1.00 92.75 513 MET A O 1
ATOM 3815 N N . ALA A 1 514 ? 14.299 -1.852 -27.645 1.00 90.50 514 ALA A N 1
ATOM 3816 C CA . ALA A 1 514 ? 15.083 -1.622 -28.855 1.00 90.50 514 ALA A CA 1
ATOM 3817 C C . ALA A 1 514 ? 16.366 -2.475 -28.833 1.00 90.50 514 ALA A C 1
ATOM 3819 O O . ALA A 1 514 ? 17.024 -2.576 -27.792 1.00 90.50 514 ALA A O 1
ATOM 3820 N N . ARG A 1 515 ? 16.767 -3.077 -29.962 1.00 86.31 515 ARG A N 1
ATOM 3821 C CA . ARG A 1 515 ? 17.971 -3.939 -30.058 1.00 86.31 515 ARG A CA 1
ATOM 3822 C C . ARG A 1 515 ? 19.234 -3.187 -29.671 1.00 86.31 515 ARG A C 1
ATOM 3824 O O . ARG A 1 515 ? 20.176 -3.794 -29.163 1.00 86.31 515 ARG A O 1
ATOM 3831 N N . ASN A 1 516 ? 19.263 -1.883 -29.927 1.00 80.44 516 ASN A N 1
ATOM 3832 C CA . ASN A 1 516 ? 20.408 -1.023 -29.665 1.00 80.44 516 ASN A CA 1
ATOM 3833 C C . ASN A 1 516 ? 20.347 -0.257 -28.331 1.00 80.44 516 ASN A C 1
ATOM 3835 O O . ASN A 1 516 ? 21.172 0.639 -28.131 1.00 80.44 516 ASN A O 1
ATOM 3839 N N . ASP A 1 517 ? 19.416 -0.597 -27.430 1.00 85.12 517 ASP A N 1
ATOM 3840 C CA . ASP A 1 517 ? 19.281 0.044 -26.118 1.00 85.12 517 ASP A CA 1
ATOM 3841 C C . ASP A 1 517 ? 20.578 -0.084 -25.300 1.00 85.12 517 ASP A C 1
ATOM 3843 O O . ASP A 1 517 ? 20.947 -1.148 -24.793 1.00 85.12 517 ASP A O 1
ATOM 3847 N N . ALA A 1 518 ? 21.283 1.038 -25.173 1.00 75.69 518 ALA A N 1
ATOM 3848 C CA . ALA A 1 518 ? 22.558 1.134 -24.478 1.00 75.69 518 ALA A CA 1
ATOM 3849 C C . ALA A 1 518 ? 22.405 1.571 -23.012 1.00 75.69 518 ALA A C 1
ATOM 3851 O O . ALA A 1 518 ? 23.413 1.690 -22.310 1.00 75.69 518 ALA A O 1
ATOM 3852 N N . VAL A 1 519 ? 21.178 1.843 -22.553 1.00 76.25 519 VAL A N 1
ATOM 3853 C CA . VAL A 1 519 ? 20.901 2.328 -21.195 1.00 76.25 519 VAL A CA 1
ATOM 3854 C C . VAL A 1 519 ? 20.789 1.154 -20.236 1.00 76.25 519 VAL A C 1
ATOM 3856 O O . VAL A 1 519 ? 21.449 1.150 -19.197 1.00 76.25 519 VAL A O 1
ATOM 3859 N N . VAL A 1 520 ? 19.989 0.149 -20.597 1.00 74.69 520 VAL A N 1
ATOM 3860 C CA . VAL A 1 520 ? 19.752 -1.023 -19.743 1.00 74.69 520 VAL A CA 1
ATOM 3861 C C . VAL A 1 520 ? 20.256 -2.335 -20.332 1.00 74.69 520 VAL A C 1
ATOM 3863 O O . VAL A 1 520 ? 20.530 -3.262 -19.573 1.00 74.69 520 VAL A O 1
ATOM 3866 N N . GLY A 1 521 ? 20.467 -2.416 -21.649 1.00 61.53 521 GLY A N 1
ATOM 3867 C CA . GLY A 1 521 ? 20.873 -3.665 -22.304 1.00 61.53 521 GLY A CA 1
ATOM 3868 C C . GLY A 1 521 ? 22.189 -4.260 -21.778 1.00 61.53 521 GLY A C 1
ATOM 3869 O O . GLY A 1 521 ? 22.392 -5.464 -21.862 1.00 61.53 521 GLY A O 1
ATOM 3870 N N . MET A 1 522 ? 23.073 -3.443 -21.187 1.00 59.31 522 MET A N 1
ATOM 3871 C CA . MET A 1 522 ? 24.362 -3.884 -20.624 1.00 59.31 522 MET A CA 1
ATOM 3872 C C . MET A 1 522 ? 24.314 -4.300 -19.142 1.00 59.31 522 MET A C 1
ATOM 3874 O O . MET A 1 522 ? 25.333 -4.749 -18.618 1.00 59.31 522 MET A O 1
ATOM 3878 N N . ILE A 1 523 ? 23.186 -4.103 -18.452 1.00 64.25 523 ILE A N 1
ATOM 3879 C CA . ILE A 1 523 ? 23.028 -4.407 -17.013 1.00 64.25 523 ILE A CA 1
ATOM 3880 C C . ILE A 1 523 ? 21.941 -5.458 -16.731 1.00 64.25 523 ILE A C 1
ATOM 3882 O O . ILE A 1 523 ? 21.728 -5.806 -15.567 1.00 64.25 523 ILE A O 1
ATOM 3886 N N . GLN A 1 524 ? 21.291 -5.964 -17.783 1.00 65.62 524 GLN A N 1
ATOM 3887 C CA . GLN A 1 524 ? 20.426 -7.142 -17.746 1.00 65.62 524 GLN A CA 1
ATOM 3888 C C . GLN A 1 524 ? 21.262 -8.430 -17.645 1.00 65.62 524 GLN A C 1
ATOM 3890 O O . GLN A 1 524 ? 22.356 -8.504 -18.204 1.00 65.62 524 GLN A O 1
ATOM 3895 N N . GLY A 1 525 ? 20.741 -9.439 -16.943 1.00 59.75 525 GLY A N 1
ATOM 3896 C CA . GLY A 1 525 ? 21.347 -10.768 -16.842 1.00 59.75 525 GLY A CA 1
ATOM 3897 C C . GLY A 1 525 ? 20.860 -11.774 -17.875 1.00 59.75 525 GLY A C 1
ATOM 3898 O O . GLY A 1 525 ? 19.716 -11.699 -18.323 1.00 59.75 525 GLY A O 1
ATOM 3899 N N . ASP A 1 526 ? 21.703 -12.766 -18.158 1.00 59.06 526 ASP A N 1
ATOM 3900 C CA . ASP A 1 526 ? 21.300 -14.035 -18.775 1.00 59.06 526 ASP A CA 1
ATOM 3901 C C . ASP A 1 526 ? 20.904 -15.062 -17.695 1.00 59.06 526 ASP A C 1
ATOM 3903 O O . ASP A 1 526 ? 21.243 -14.908 -16.516 1.00 59.06 526 ASP A O 1
ATOM 3907 N N . HIS A 1 527 ? 20.239 -16.147 -18.107 1.00 49.72 527 HIS A N 1
ATOM 3908 C CA . HIS A 1 527 ? 19.899 -17.259 -17.213 1.00 49.72 527 HIS A CA 1
ATOM 3909 C C . HIS A 1 527 ? 21.175 -17.815 -16.556 1.00 49.72 527 HIS A C 1
ATOM 3911 O O . HIS A 1 527 ? 22.185 -18.023 -17.231 1.00 49.72 527 HIS A O 1
ATOM 3917 N N . ASP A 1 528 ? 21.133 -18.038 -15.239 1.00 53.16 528 ASP A N 1
ATOM 3918 C CA . ASP A 1 528 ? 22.264 -18.427 -14.376 1.00 53.16 528 ASP A CA 1
ATOM 3919 C C . ASP A 1 528 ? 23.376 -17.370 -14.150 1.00 53.16 528 ASP A C 1
ATOM 3921 O O . ASP A 1 528 ? 24.354 -17.658 -13.444 1.00 53.16 528 ASP A O 1
ATOM 3925 N N . ASP A 1 529 ? 23.250 -16.134 -14.659 1.00 61.53 529 ASP A N 1
ATOM 3926 C CA . ASP A 1 529 ? 24.197 -15.056 -14.337 1.00 61.53 529 ASP A CA 1
ATOM 3927 C C . ASP A 1 529 ? 23.861 -14.385 -12.998 1.00 61.53 529 ASP A C 1
ATOM 3929 O O . ASP A 1 529 ? 23.188 -13.357 -12.910 1.00 61.53 529 ASP A O 1
ATOM 3933 N N . TRP A 1 530 ? 24.383 -14.953 -11.913 1.00 47.91 530 TRP A N 1
ATOM 3934 C CA . TRP A 1 530 ? 24.219 -14.392 -10.569 1.00 47.91 530 TRP A CA 1
ATOM 3935 C C . TRP A 1 530 ? 24.825 -12.987 -10.395 1.00 47.91 530 TRP A C 1
ATOM 3937 O O . TRP A 1 530 ? 24.538 -12.329 -9.394 1.00 47.91 530 TRP A O 1
ATOM 3947 N N . TYR A 1 531 ? 25.666 -12.522 -11.330 1.00 47.94 531 TYR A N 1
ATOM 3948 C CA . TYR A 1 531 ? 26.235 -11.173 -11.315 1.00 47.94 531 TYR A CA 1
ATOM 3949 C C . TYR A 1 531 ? 25.331 -10.124 -11.980 1.00 47.94 531 TYR A C 1
ATOM 3951 O O . TYR A 1 531 ? 25.690 -8.942 -11.989 1.00 47.94 531 TYR A O 1
ATOM 3959 N N . ALA A 1 532 ? 24.166 -10.521 -12.497 1.00 66.56 532 ALA A N 1
ATOM 3960 C CA . ALA A 1 532 ? 23.176 -9.617 -13.059 1.00 66.56 532 ALA A CA 1
ATOM 3961 C C . ALA A 1 532 ? 22.605 -8.680 -11.988 1.00 66.56 532 ALA A C 1
ATOM 3963 O O . ALA A 1 532 ? 21.844 -9.087 -11.109 1.00 66.56 532 ALA A O 1
ATOM 3964 N N . ILE A 1 533 ? 22.966 -7.400 -12.075 1.00 73.56 533 ILE A N 1
ATOM 3965 C CA . ILE A 1 533 ? 22.653 -6.378 -11.066 1.00 73.56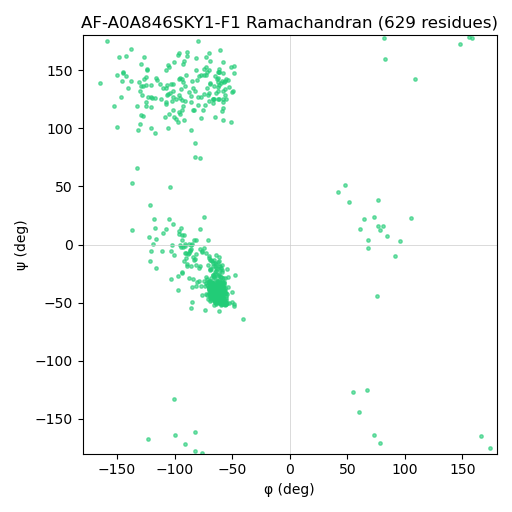 533 ILE A CA 1
ATOM 3966 C C . ILE A 1 533 ? 21.138 -6.249 -10.832 1.00 73.56 533 ILE A C 1
ATOM 3968 O O . ILE A 1 533 ? 20.715 -6.053 -9.694 1.00 73.56 533 ILE A O 1
ATOM 3972 N N . HIS A 1 534 ? 20.337 -6.416 -11.890 1.00 82.88 534 HIS A N 1
ATOM 3973 C CA . HIS A 1 534 ? 18.870 -6.348 -11.854 1.00 82.88 534 HIS A CA 1
ATOM 3974 C C . HIS A 1 534 ? 18.190 -7.662 -12.263 1.00 82.88 534 HIS A C 1
ATOM 3976 O O . HIS A 1 534 ? 17.024 -7.647 -12.646 1.00 82.88 534 HIS A O 1
ATOM 3982 N N . GLY A 1 535 ? 18.900 -8.792 -12.160 1.00 85.88 535 GLY A N 1
ATOM 3983 C CA . GLY A 1 535 ? 18.372 -10.134 -12.437 1.00 85.88 535 GLY A CA 1
ATOM 3984 C C . GLY A 1 535 ? 18.149 -10.464 -13.914 1.00 85.88 535 GLY A C 1
ATOM 3985 O O . GLY A 1 535 ? 18.683 -9.797 -14.805 1.00 85.88 535 GLY A O 1
ATOM 3986 N N . GLN A 1 536 ? 17.370 -11.524 -14.148 1.00 89.38 536 GLN A N 1
ATOM 3987 C CA . GLN A 1 536 ? 17.068 -12.074 -15.471 1.00 89.38 536 GLN A CA 1
ATOM 3988 C C . GLN A 1 536 ? 16.526 -11.005 -16.434 1.00 89.38 536 GLN A C 1
ATOM 3990 O O . GLN A 1 536 ? 15.650 -10.209 -16.078 1.00 89.38 536 GLN A O 1
ATOM 3995 N N . SER A 1 537 ? 17.020 -11.001 -17.676 1.00 91.38 537 SER A N 1
ATOM 3996 C CA . SER A 1 537 ? 16.434 -10.204 -18.754 1.00 91.38 537 SER A CA 1
ATOM 3997 C C . SER A 1 537 ? 15.041 -10.736 -19.108 1.00 91.38 537 SER A C 1
ATOM 3999 O O . SER A 1 537 ? 14.926 -11.904 -19.500 1.00 91.38 537 SER A O 1
ATOM 4001 N N . PRO A 1 538 ? 13.987 -9.898 -19.087 1.00 92.56 538 PRO A N 1
ATOM 4002 C CA . PRO A 1 538 ? 12.659 -10.320 -19.528 1.00 92.56 538 PRO A CA 1
ATOM 4003 C C . PRO A 1 538 ? 12.600 -10.597 -21.039 1.00 92.56 538 PRO A C 1
ATOM 4005 O O . PRO A 1 538 ? 11.660 -11.219 -21.511 1.00 92.56 538 PRO A O 1
ATOM 4008 N N . LEU A 1 539 ? 13.603 -10.172 -21.817 1.00 90.69 539 LEU A N 1
ATOM 4009 C CA . LEU A 1 539 ? 13.683 -10.452 -23.257 1.00 90.69 539 LEU A CA 1
ATOM 4010 C C . LEU A 1 539 ? 14.152 -11.877 -23.568 1.00 90.69 539 LEU A C 1
ATOM 4012 O O . LEU A 1 539 ? 14.016 -12.319 -24.709 1.00 90.69 539 LEU A O 1
ATOM 4016 N N . LEU A 1 540 ? 14.776 -12.534 -22.587 1.00 88.19 540 LEU A N 1
ATOM 4017 C CA . LEU A 1 540 ? 15.398 -13.854 -22.707 1.00 88.19 540 LEU A CA 1
ATOM 4018 C C . LEU A 1 540 ? 14.782 -14.879 -21.750 1.00 88.19 540 LEU A C 1
ATOM 4020 O O . LEU A 1 540 ? 15.179 -16.039 -21.779 1.00 88.19 540 LEU A O 1
ATOM 4024 N N . ALA A 1 541 ? 13.871 -14.446 -20.876 1.00 89.75 541 ALA A N 1
ATOM 4025 C CA . ALA A 1 541 ? 13.158 -15.326 -19.967 1.00 89.75 541 ALA A CA 1
ATOM 4026 C C . ALA A 1 541 ? 12.178 -16.213 -20.743 1.00 89.75 541 ALA A C 1
ATOM 4028 O O . ALA A 1 541 ? 11.489 -15.748 -21.656 1.00 89.75 541 ALA A O 1
ATOM 4029 N N . ASP A 1 542 ? 12.103 -17.482 -20.347 1.00 90.38 542 ASP A N 1
ATOM 4030 C CA . ASP A 1 542 ? 11.059 -18.383 -20.823 1.00 90.38 542 ASP A CA 1
ATOM 4031 C C . ASP A 1 542 ? 9.676 -17.841 -20.411 1.00 90.38 542 ASP A C 1
ATOM 4033 O O . ASP A 1 542 ? 9.537 -17.129 -19.416 1.00 90.38 542 ASP A O 1
ATOM 4037 N N . ASP A 1 543 ? 8.651 -18.149 -21.209 1.00 91.50 543 ASP A N 1
ATOM 4038 C CA . ASP A 1 543 ? 7.256 -17.731 -20.996 1.00 91.50 543 ASP A CA 1
ATOM 4039 C C . ASP A 1 543 ? 6.994 -16.204 -20.995 1.00 91.50 543 ASP A C 1
ATOM 4041 O O . ASP A 1 543 ? 5.886 -15.762 -20.688 1.00 91.50 543 ASP A O 1
ATOM 4045 N N . VAL A 1 544 ? 7.956 -15.388 -21.452 1.00 96.56 544 VAL A N 1
ATOM 4046 C CA . VAL A 1 544 ? 7.747 -13.959 -21.753 1.00 96.56 544 VAL A CA 1
ATOM 4047 C C . VAL A 1 544 ? 7.613 -13.733 -23.261 1.00 96.56 544 VAL A C 1
ATOM 4049 O O . VAL A 1 544 ? 8.499 -14.054 -24.054 1.00 96.56 544 VAL A O 1
ATOM 4052 N N . THR A 1 545 ? 6.502 -13.128 -23.686 1.00 97.19 545 THR A N 1
ATOM 4053 C CA . THR A 1 545 ? 6.258 -12.808 -25.099 1.00 97.19 545 THR A CA 1
ATOM 4054 C C . THR A 1 545 ? 6.933 -11.494 -25.481 1.00 97.19 545 THR A C 1
ATOM 4056 O O . THR A 1 545 ? 6.565 -10.421 -24.997 1.00 97.19 545 THR A O 1
ATOM 4059 N N . ARG A 1 546 ? 7.906 -11.556 -26.396 1.00 96.31 546 ARG A N 1
ATOM 4060 C CA . ARG A 1 546 ? 8.579 -10.359 -26.912 1.00 96.31 546 ARG A CA 1
ATOM 4061 C C . ARG A 1 546 ? 7.738 -9.654 -27.983 1.00 96.31 546 ARG A C 1
ATOM 4063 O O . ARG A 1 546 ? 7.336 -10.262 -28.977 1.00 96.31 546 ARG A O 1
ATOM 4070 N N . LEU A 1 547 ? 7.516 -8.360 -27.790 1.00 97.50 547 LEU A N 1
ATOM 4071 C CA . LEU A 1 547 ? 6.814 -7.461 -28.702 1.00 97.50 547 LEU A CA 1
ATOM 4072 C C . LEU A 1 547 ? 7.811 -6.559 -29.437 1.00 97.50 547 LEU A C 1
ATOM 4074 O O . LEU A 1 547 ? 8.900 -6.273 -28.935 1.00 97.50 547 LEU A O 1
ATOM 4078 N N . GLU A 1 548 ? 7.431 -6.123 -30.634 1.00 95.56 548 GLU A N 1
ATOM 4079 C CA . GLU A 1 548 ? 8.255 -5.263 -31.483 1.00 95.56 548 GLU A CA 1
ATOM 4080 C C . GLU A 1 548 ? 8.207 -3.798 -31.018 1.00 95.56 548 GLU A C 1
ATOM 4082 O O . GLU A 1 548 ? 7.167 -3.319 -30.555 1.00 95.56 548 GLU A O 1
ATOM 4087 N N . THR A 1 549 ? 9.327 -3.077 -31.141 1.00 94.62 549 THR A N 1
ATOM 4088 C CA . THR A 1 549 ? 9.376 -1.627 -30.878 1.00 94.62 549 THR A CA 1
ATOM 4089 C C . THR A 1 549 ? 9.014 -0.804 -32.107 1.00 94.62 549 THR A C 1
ATOM 4091 O O . THR A 1 549 ? 8.418 0.267 -31.969 1.00 94.62 549 THR A O 1
ATOM 4094 N N . GLY A 1 550 ? 9.289 -1.342 -33.297 1.00 93.69 550 GLY A N 1
ATOM 4095 C CA . GLY A 1 550 ? 8.792 -0.840 -34.574 1.00 93.69 550 GLY A CA 1
ATOM 4096 C C . GLY A 1 550 ? 9.226 0.591 -34.881 1.00 93.69 550 GLY A C 1
ATOM 4097 O O . GLY A 1 550 ? 10.319 1.020 -34.538 1.00 93.69 550 GLY A O 1
ATOM 4098 N N . TRP A 1 551 ? 8.341 1.351 -35.520 1.00 93.94 551 TRP A N 1
ATOM 4099 C CA . TRP A 1 551 ? 8.648 2.697 -36.009 1.00 93.94 551 TRP A CA 1
ATOM 4100 C C . TRP A 1 551 ? 8.310 3.809 -35.016 1.00 93.94 551 TRP A C 1
ATOM 4102 O O . TRP A 1 551 ? 7.436 3.656 -34.154 1.00 93.94 551 TRP A O 1
ATOM 4112 N N . ILE A 1 552 ? 8.951 4.971 -35.184 1.00 93.38 552 ILE A N 1
ATOM 4113 C CA . ILE A 1 552 ? 8.688 6.165 -34.364 1.00 93.38 552 ILE A CA 1
ATOM 4114 C C . ILE A 1 552 ? 7.307 6.792 -34.623 1.00 93.38 552 ILE A C 1
ATOM 4116 O O . ILE A 1 552 ? 6.785 7.506 -33.760 1.00 93.38 552 ILE A O 1
ATOM 4120 N N . ASP A 1 553 ? 6.712 6.532 -35.791 1.00 93.69 553 ASP A N 1
ATOM 4121 C CA . ASP A 1 553 ? 5.326 6.867 -36.113 1.00 93.69 553 ASP A CA 1
ATOM 4122 C C . ASP A 1 553 ? 4.608 5.637 -36.687 1.00 93.69 553 ASP A C 1
ATOM 4124 O O . ASP A 1 553 ? 4.790 5.262 -37.840 1.00 93.69 553 ASP A O 1
ATOM 4128 N N . HIS A 1 554 ? 3.778 5.000 -35.864 1.00 90.50 554 HIS A N 1
ATOM 4129 C CA . HIS A 1 554 ? 3.013 3.802 -36.199 1.00 90.50 554 HIS A CA 1
ATOM 4130 C C . HIS A 1 554 ? 2.056 4.009 -37.383 1.00 90.50 554 HIS A C 1
ATOM 4132 O O . HIS A 1 554 ? 1.741 3.060 -38.099 1.00 90.50 554 HIS A O 1
ATOM 4138 N N . ALA A 1 555 ? 1.584 5.241 -37.603 1.00 89.62 555 ALA A N 1
ATOM 4139 C CA . ALA A 1 555 ? 0.669 5.553 -38.695 1.00 89.62 555 ALA A CA 1
ATOM 4140 C C . ALA A 1 555 ? 1.390 5.808 -40.032 1.00 89.62 555 ALA A C 1
ATOM 4142 O O . ALA A 1 555 ? 0.725 5.895 -41.069 1.00 89.62 555 ALA A O 1
ATOM 4143 N N . ASP A 1 556 ? 2.720 5.944 -40.015 1.00 89.12 556 ASP A N 1
ATOM 4144 C CA . ASP A 1 556 ? 3.545 6.231 -41.184 1.00 89.12 556 ASP A CA 1
ATOM 4145 C C . ASP A 1 556 ? 4.583 5.113 -41.408 1.00 89.12 556 ASP A C 1
ATOM 4147 O O . ASP A 1 556 ? 5.628 5.102 -40.749 1.00 89.12 556 ASP A O 1
ATOM 4151 N N . PRO A 1 557 ? 4.332 4.178 -42.346 1.00 75.06 557 PRO A N 1
ATOM 4152 C CA . PRO A 1 557 ? 5.247 3.072 -42.627 1.00 75.06 557 PRO A CA 1
ATOM 4153 C C . PRO A 1 557 ? 6.569 3.522 -43.271 1.00 75.06 557 PRO A C 1
ATOM 4155 O O . PRO A 1 557 ? 7.500 2.727 -43.332 1.00 75.06 557 PRO A O 1
ATOM 4158 N N . ASP A 1 558 ? 6.663 4.771 -43.747 1.00 83.81 558 ASP A N 1
ATOM 4159 C CA . ASP A 1 558 ? 7.910 5.360 -44.250 1.00 83.81 558 ASP A CA 1
ATOM 4160 C C . ASP A 1 558 ? 8.693 6.094 -43.138 1.00 83.81 558 ASP A C 1
ATOM 4162 O O . ASP A 1 558 ? 9.760 6.668 -43.395 1.00 83.81 558 ASP A O 1
ATOM 4166 N N . SER A 1 559 ? 8.166 6.129 -41.907 1.00 90.12 559 SER A N 1
ATOM 4167 C CA . SER A 1 559 ? 8.860 6.742 -40.778 1.00 90.12 559 SER A CA 1
ATOM 4168 C C . SER A 1 559 ? 10.084 5.926 -40.364 1.00 90.12 559 SER A C 1
ATOM 4170 O O . SER A 1 559 ? 10.222 4.748 -40.682 1.00 90.12 559 SER A O 1
ATOM 4172 N N . ALA A 1 560 ? 11.023 6.584 -39.682 1.00 88.19 560 ALA A N 1
ATOM 4173 C CA . ALA A 1 560 ? 12.235 5.916 -39.235 1.00 88.19 560 ALA A CA 1
ATOM 4174 C C . ALA A 1 560 ? 11.901 4.780 -38.260 1.00 88.19 560 ALA A C 1
ATOM 4176 O O . ALA A 1 560 ? 11.025 4.930 -37.398 1.00 88.19 560 ALA A O 1
ATOM 4177 N N . ASP A 1 561 ? 12.663 3.693 -38.364 1.00 89.81 561 ASP A N 1
ATOM 4178 C CA . ASP A 1 561 ? 12.783 2.720 -37.287 1.00 89.81 561 ASP A CA 1
ATOM 4179 C C . ASP A 1 561 ? 13.084 3.467 -35.975 1.00 89.81 561 ASP A C 1
ATOM 4181 O O . ASP A 1 561 ? 13.922 4.379 -35.932 1.00 89.81 561 ASP A O 1
ATOM 4185 N N . LEU A 1 562 ? 12.349 3.129 -34.914 1.00 90.69 562 LEU A N 1
ATOM 4186 C CA . LEU A 1 562 ? 12.552 3.693 -33.585 1.00 90.69 562 LEU A CA 1
ATOM 4187 C C . LEU A 1 562 ? 13.980 3.456 -33.095 1.00 90.69 562 LEU A C 1
ATOM 4189 O O . LEU A 1 562 ? 14.530 4.299 -32.386 1.00 90.69 562 LEU A O 1
ATOM 4193 N N . GLU A 1 563 ? 14.587 2.337 -33.475 1.00 87.19 563 GLU A N 1
ATOM 4194 C CA . GLU A 1 563 ? 15.953 2.003 -33.103 1.00 87.19 563 GLU A CA 1
ATOM 4195 C C . GLU A 1 563 ? 16.968 2.942 -33.760 1.00 87.19 563 GLU A C 1
ATOM 4197 O O . GLU A 1 563 ? 17.947 3.343 -33.131 1.00 87.19 563 GLU A O 1
ATOM 4202 N N . ASP A 1 564 ? 16.707 3.396 -34.982 1.00 83.88 564 ASP A N 1
ATOM 4203 C CA . ASP A 1 564 ? 17.566 4.347 -35.692 1.00 83.88 564 ASP A CA 1
ATOM 4204 C C . ASP A 1 564 ? 17.236 5.818 -35.394 1.00 83.88 564 ASP A C 1
ATOM 4206 O O . ASP A 1 564 ? 17.895 6.735 -35.904 1.00 83.88 564 ASP A O 1
ATOM 4210 N N . TYR A 1 565 ? 16.238 6.067 -34.546 1.00 79.25 565 TYR A N 1
ATOM 4211 C CA . TYR A 1 565 ? 15.738 7.399 -34.247 1.00 79.25 565 TYR A CA 1
ATOM 4212 C C . TYR A 1 565 ? 16.537 8.123 -33.146 1.00 79.25 565 TYR A C 1
ATOM 4214 O O . TYR A 1 565 ? 16.906 7.565 -32.114 1.00 79.25 565 TYR A O 1
ATOM 4222 N N . GLY A 1 566 ? 16.746 9.433 -33.339 1.00 74.94 566 GLY A N 1
ATOM 4223 C CA . GLY A 1 566 ? 17.429 10.310 -32.378 1.00 74.94 566 GLY A CA 1
ATOM 4224 C C . GLY A 1 566 ? 18.959 10.237 -32.448 1.00 74.94 566 GLY A C 1
ATOM 4225 O O . GLY A 1 566 ? 19.516 9.511 -33.256 1.00 74.94 566 GLY A O 1
ATOM 4226 N N . PHE A 1 567 ? 19.664 11.043 -31.646 1.00 68.75 567 PHE A N 1
ATOM 4227 C CA . PHE A 1 567 ? 21.119 10.930 -31.476 1.00 68.75 567 PHE A CA 1
ATOM 4228 C C . PHE A 1 567 ? 21.522 11.302 -30.041 1.00 68.75 567 PHE A C 1
ATOM 4230 O O . PHE A 1 567 ? 21.240 12.429 -29.628 1.00 68.75 567 PHE A O 1
ATOM 4237 N N . PRO A 1 568 ? 22.270 10.445 -29.317 1.00 78.00 568 PRO A N 1
ATOM 4238 C CA . PRO A 1 568 ? 22.779 9.133 -29.739 1.00 78.00 568 PRO A CA 1
ATOM 4239 C C . PRO A 1 568 ? 21.691 8.039 -29.719 1.00 78.00 568 PRO A C 1
ATOM 4241 O O . PRO A 1 568 ? 21.052 7.828 -28.692 1.00 78.00 568 PRO A O 1
ATOM 4244 N N . ASN A 1 569 ? 21.525 7.329 -30.844 1.00 70.81 569 ASN A N 1
ATOM 4245 C CA . ASN A 1 569 ? 20.374 6.461 -31.148 1.00 70.81 569 ASN A CA 1
ATOM 4246 C C . ASN A 1 569 ? 20.043 5.464 -30.019 1.00 70.81 569 ASN A C 1
ATOM 4248 O O . ASN A 1 569 ? 18.923 5.453 -29.532 1.00 70.81 569 ASN A O 1
ATOM 4252 N N . GLY A 1 570 ? 21.032 4.722 -29.502 1.00 71.75 570 GLY A N 1
ATOM 4253 C CA . GLY A 1 570 ? 20.823 3.728 -28.433 1.00 71.75 570 GLY A CA 1
ATOM 4254 C C . GLY A 1 570 ? 20.484 4.279 -27.038 1.00 71.75 570 GLY A C 1
ATOM 4255 O O . GLY A 1 570 ? 20.163 3.507 -26.141 1.00 71.75 570 GLY A O 1
ATOM 4256 N N . ILE A 1 571 ? 20.587 5.595 -26.816 1.00 77.75 571 ILE A N 1
ATOM 4257 C CA . ILE A 1 571 ? 20.114 6.245 -25.578 1.00 77.75 571 ILE A CA 1
ATOM 4258 C C . ILE A 1 571 ? 18.718 6.831 -25.802 1.00 77.75 571 ILE A C 1
ATOM 4260 O O . ILE A 1 571 ? 17.865 6.748 -24.924 1.00 77.75 571 ILE A O 1
ATOM 4264 N N . GLU A 1 572 ? 18.474 7.406 -26.979 1.00 83.00 572 GLU A N 1
ATOM 4265 C CA . GLU A 1 572 ? 17.175 7.985 -27.332 1.00 83.00 572 GLU A CA 1
ATOM 4266 C C . GLU A 1 572 ? 16.098 6.911 -27.543 1.00 83.00 572 GLU A C 1
ATOM 4268 O O . GLU A 1 572 ? 14.949 7.104 -27.131 1.00 83.00 572 GLU A O 1
ATOM 4273 N N . SER A 1 573 ? 16.453 5.757 -28.116 1.00 86.25 573 SER A N 1
ATOM 4274 C CA . SER A 1 573 ? 15.533 4.633 -28.325 1.00 86.25 573 SER A CA 1
ATOM 4275 C C . SER A 1 573 ? 14.951 4.109 -27.003 1.00 86.25 573 SER A C 1
ATOM 4277 O O . SER A 1 573 ? 13.761 3.804 -26.941 1.00 86.25 573 SER A O 1
ATOM 4279 N N . HIS A 1 574 ? 15.728 4.141 -25.911 1.00 88.19 574 HIS A N 1
ATOM 4280 C CA . HIS A 1 574 ? 15.308 3.724 -24.564 1.00 88.19 574 HIS A CA 1
ATOM 4281 C C . HIS A 1 574 ? 14.065 4.465 -24.042 1.00 88.19 574 HIS A C 1
ATOM 4283 O O . HIS A 1 574 ? 13.215 3.880 -23.365 1.00 88.19 574 HIS A O 1
ATOM 4289 N N . SER A 1 575 ? 13.956 5.758 -24.353 1.00 88.38 575 SER A N 1
ATOM 4290 C CA . SER A 1 575 ? 12.823 6.603 -23.954 1.00 88.38 575 SER A CA 1
ATOM 4291 C C . SER A 1 575 ? 11.779 6.728 -25.062 1.00 88.38 575 SER A C 1
ATOM 4293 O O . SER A 1 575 ? 10.595 6.909 -24.779 1.00 88.38 575 SER A O 1
ATOM 4295 N N . SER A 1 576 ? 12.192 6.601 -26.326 1.00 91.06 576 SER A N 1
ATOM 4296 C CA . SER A 1 576 ? 11.306 6.733 -27.487 1.00 91.06 576 SER A CA 1
ATOM 4297 C C . SER A 1 576 ? 10.229 5.650 -27.549 1.00 91.06 576 SER A C 1
ATOM 4299 O O . SER A 1 576 ? 9.187 5.895 -28.148 1.00 91.06 576 SER A O 1
ATOM 4301 N N . VAL A 1 577 ? 10.410 4.510 -26.870 1.00 93.00 577 VAL A N 1
ATOM 4302 C CA . VAL A 1 577 ? 9.351 3.493 -26.690 1.00 93.00 577 VAL A CA 1
ATOM 4303 C C . VAL A 1 577 ? 8.098 4.030 -25.986 1.00 93.00 577 VAL A C 1
ATOM 4305 O O . VAL A 1 577 ? 7.018 3.469 -26.138 1.00 93.00 577 VAL A O 1
ATOM 4308 N N . LEU A 1 578 ? 8.224 5.127 -25.228 1.00 93.38 578 LEU A N 1
ATOM 4309 C CA . LEU A 1 578 ? 7.103 5.821 -24.591 1.00 93.38 578 LEU A CA 1
ATOM 4310 C C . LEU A 1 578 ? 6.551 6.983 -25.435 1.00 93.38 578 LEU A C 1
ATOM 4312 O O . LEU A 1 578 ? 5.661 7.701 -24.980 1.00 93.38 578 LEU A O 1
ATOM 4316 N N . ASN A 1 579 ? 7.062 7.201 -26.652 1.00 92.81 579 ASN A N 1
ATOM 4317 C CA . ASN A 1 579 ? 6.528 8.213 -27.557 1.00 92.81 579 ASN A CA 1
ATOM 4318 C C . ASN A 1 579 ? 5.113 7.802 -27.995 1.00 92.81 579 ASN A C 1
ATOM 4320 O O . ASN A 1 579 ? 4.992 6.756 -28.634 1.00 92.81 579 ASN A O 1
ATOM 4324 N N . PRO A 1 580 ? 4.066 8.618 -27.755 1.00 93.56 580 PRO A N 1
ATOM 4325 C CA . PRO A 1 580 ? 2.681 8.237 -28.034 1.00 93.56 580 PRO A CA 1
ATOM 4326 C C . PRO A 1 580 ? 2.361 7.876 -29.487 1.00 93.56 580 PRO A C 1
ATOM 4328 O O . PRO A 1 580 ? 1.325 7.274 -29.740 1.00 93.56 580 PRO A O 1
ATOM 4331 N N . ARG A 1 581 ? 3.215 8.260 -30.446 1.00 93.44 581 ARG A N 1
ATOM 4332 C CA . ARG A 1 581 ? 3.057 7.888 -31.861 1.00 93.44 581 ARG A CA 1
ATOM 4333 C C . ARG A 1 581 ? 3.783 6.602 -32.240 1.00 93.44 581 ARG A C 1
ATOM 4335 O O . ARG A 1 581 ? 3.551 6.092 -33.326 1.00 93.44 581 ARG A O 1
ATOM 4342 N N . SER A 1 582 ? 4.687 6.106 -31.401 1.00 95.69 582 SER A N 1
ATOM 4343 C CA . SER A 1 582 ? 5.529 4.962 -31.745 1.00 95.69 582 SER A CA 1
ATOM 4344 C C . SER A 1 582 ? 4.755 3.651 -31.756 1.00 95.69 582 SER A C 1
ATOM 4346 O O . SER A 1 582 ? 3.795 3.466 -31.008 1.00 95.69 582 SER A O 1
ATOM 4348 N N . THR A 1 583 ? 5.232 2.702 -32.554 1.00 95.88 583 THR A N 1
ATOM 4349 C CA . THR A 1 583 ? 4.696 1.335 -32.569 1.00 95.88 583 THR A CA 1
ATOM 4350 C C . THR A 1 583 ? 4.822 0.666 -31.201 1.00 95.88 583 THR A C 1
ATOM 4352 O O . THR A 1 583 ? 3.873 0.031 -30.747 1.00 95.88 583 THR A O 1
ATOM 4355 N N . ALA A 1 584 ? 5.942 0.875 -30.503 1.00 96.69 584 ALA A N 1
ATOM 4356 C CA . ALA A 1 584 ? 6.131 0.430 -29.126 1.00 96.69 584 ALA A CA 1
ATOM 4357 C C . ALA A 1 584 ? 4.996 0.908 -28.206 1.00 96.69 584 ALA A C 1
ATOM 4359 O O . ALA A 1 584 ? 4.376 0.102 -27.516 1.00 96.69 584 ALA A O 1
ATOM 4360 N N . PHE A 1 585 ? 4.663 2.201 -28.238 1.00 97.50 585 PHE A N 1
ATOM 4361 C CA . PHE A 1 585 ? 3.597 2.750 -27.404 1.00 97.50 585 PHE A CA 1
ATOM 4362 C C . PHE A 1 585 ? 2.219 2.197 -27.764 1.00 97.50 585 PHE A C 1
ATOM 4364 O O . PHE A 1 585 ? 1.435 1.880 -26.870 1.00 97.50 585 PHE A O 1
ATOM 4371 N N . HIS A 1 586 ? 1.938 2.016 -29.055 1.00 97.06 586 HIS A N 1
ATOM 4372 C CA . HIS A 1 586 ? 0.731 1.320 -29.494 1.00 97.06 586 HIS A CA 1
ATOM 4373 C C . HIS A 1 586 ? 0.672 -0.103 -28.921 1.00 97.06 586 HIS A C 1
ATOM 4375 O O . HIS A 1 586 ? -0.321 -0.455 -28.296 1.00 97.06 586 HIS A O 1
ATOM 4381 N N . ASN A 1 587 ? 1.756 -0.880 -29.002 1.00 98.06 587 ASN A N 1
ATOM 4382 C CA . ASN A 1 587 ? 1.829 -2.209 -28.389 1.00 98.06 587 ASN A CA 1
ATOM 4383 C C . ASN A 1 587 ? 1.599 -2.176 -26.865 1.00 98.06 587 ASN A C 1
ATOM 4385 O O . ASN A 1 587 ? 0.920 -3.056 -26.339 1.00 98.06 587 ASN A O 1
ATOM 4389 N N . ILE A 1 588 ? 2.103 -1.163 -26.145 1.00 98.38 588 ILE A N 1
ATOM 4390 C CA . ILE A 1 588 ? 1.816 -0.978 -24.708 1.00 98.38 588 ILE A CA 1
ATOM 4391 C C . ILE A 1 588 ? 0.306 -0.818 -24.477 1.00 98.38 588 ILE A C 1
ATOM 4393 O O . ILE A 1 588 ? -0.259 -1.450 -23.583 1.00 98.38 588 ILE A O 1
ATOM 4397 N N . VAL A 1 589 ? -0.356 0.013 -25.285 1.00 98.31 589 VAL A N 1
ATOM 4398 C CA . VAL A 1 589 ? -1.803 0.251 -25.188 1.00 98.31 589 VAL A CA 1
ATOM 4399 C C . VAL A 1 589 ? -2.591 -1.022 -25.491 1.00 98.31 589 VAL A C 1
ATOM 4401 O O . VAL A 1 589 ? -3.516 -1.334 -24.748 1.00 98.31 589 VAL A O 1
ATOM 4404 N N . GLU A 1 590 ? -2.200 -1.791 -26.506 1.00 97.94 590 GLU A N 1
ATOM 4405 C CA . GLU A 1 590 ? -2.841 -3.066 -26.859 1.00 97.94 590 GLU A CA 1
ATOM 4406 C C . GLU A 1 590 ? -2.714 -4.110 -25.738 1.00 97.94 590 GLU A C 1
ATOM 4408 O O . GLU A 1 590 ? -3.660 -4.858 -25.479 1.00 97.94 590 GLU A O 1
ATOM 4413 N N . VAL A 1 591 ? -1.591 -4.125 -25.005 1.00 98.44 591 VAL A N 1
ATOM 4414 C CA . VAL A 1 591 ? -1.435 -4.969 -23.805 1.00 98.44 591 VAL A CA 1
ATOM 4415 C C . VAL A 1 591 ? -2.403 -4.540 -22.696 1.00 98.44 591 VAL A C 1
ATOM 4417 O O . VAL A 1 591 ? -3.064 -5.382 -22.080 1.00 98.44 591 VAL A O 1
ATOM 4420 N N . ILE A 1 592 ? -2.539 -3.230 -22.471 1.00 98.12 592 ILE A N 1
ATOM 4421 C CA . ILE A 1 592 ? -3.470 -2.676 -21.478 1.00 98.12 592 ILE A CA 1
ATOM 4422 C C . ILE A 1 592 ? -4.922 -3.010 -21.840 1.00 98.12 592 ILE A C 1
ATOM 4424 O O . ILE A 1 592 ? -5.692 -3.400 -20.964 1.00 98.12 592 ILE A O 1
ATOM 4428 N N . THR A 1 593 ? -5.313 -2.863 -23.107 1.00 97.31 593 THR A N 1
ATOM 4429 C CA . THR A 1 593 ? -6.710 -2.994 -23.552 1.00 97.31 593 THR A CA 1
ATOM 4430 C C . THR A 1 593 ? -7.106 -4.414 -23.961 1.00 97.31 593 THR A C 1
ATOM 4432 O O . THR A 1 593 ? -8.299 -4.683 -24.107 1.00 97.31 593 THR A O 1
ATOM 4435 N N . GLY A 1 594 ? -6.144 -5.332 -24.112 1.00 95.81 594 GLY A N 1
ATOM 4436 C CA . GLY A 1 594 ? -6.390 -6.717 -24.528 1.00 95.81 594 GLY A CA 1
ATOM 4437 C C . GLY A 1 594 ? -6.671 -6.865 -26.024 1.00 95.81 594 GLY A C 1
ATOM 4438 O O . GLY A 1 594 ? -7.576 -7.614 -26.401 1.00 95.81 594 GLY A O 1
ATOM 4439 N N . GLY A 1 595 ? -5.971 -6.105 -26.869 1.00 95.25 595 GLY A N 1
ATOM 4440 C CA . GLY A 1 595 ? -6.144 -6.114 -28.322 1.00 95.25 595 GLY A CA 1
ATOM 4441 C C . GLY A 1 595 ? -5.089 -6.939 -29.070 1.00 95.25 595 GLY A C 1
ATOM 4442 O O . GLY A 1 595 ? -4.871 -8.103 -28.731 1.00 95.25 595 GLY A O 1
ATOM 4443 N N . GLU A 1 596 ? -4.503 -6.395 -30.137 1.00 96.19 596 GLU A N 1
ATOM 4444 C CA . GLU A 1 596 ? -3.515 -7.088 -30.985 1.00 96.19 596 GLU A CA 1
ATOM 4445 C C . GLU A 1 596 ? -2.217 -6.283 -31.086 1.00 96.19 596 GLU A C 1
ATOM 4447 O O . GLU A 1 596 ? -2.208 -5.173 -31.607 1.00 96.19 596 GLU A O 1
ATOM 4452 N N . ALA A 1 597 ? -1.106 -6.866 -30.633 1.00 96.69 597 ALA A N 1
ATOM 4453 C CA . ALA A 1 597 ? 0.206 -6.223 -30.645 1.00 96.69 597 ALA A CA 1
ATOM 4454 C C . ALA A 1 597 ? 1.118 -6.835 -31.713 1.00 96.69 597 ALA A C 1
ATOM 4456 O O . ALA A 1 597 ? 1.024 -8.024 -32.016 1.00 96.69 597 ALA A O 1
ATOM 4457 N N . ILE A 1 598 ? 2.039 -6.043 -32.259 1.00 96.44 598 ILE A N 1
ATOM 4458 C CA . ILE A 1 598 ? 3.046 -6.532 -33.206 1.00 96.44 598 ILE A CA 1
ATOM 4459 C C . ILE A 1 598 ? 4.090 -7.354 -32.443 1.00 96.44 598 ILE A C 1
ATOM 4461 O O . ILE A 1 598 ? 4.758 -6.847 -31.538 1.00 96.44 598 ILE A O 1
ATOM 4465 N N . SER A 1 599 ? 4.237 -8.624 -32.810 1.00 95.56 599 SER A N 1
ATOM 4466 C CA . SER A 1 599 ? 5.249 -9.519 -32.254 1.00 95.56 599 SER A CA 1
ATOM 4467 C C . SER A 1 599 ? 6.636 -9.206 -32.785 1.00 95.56 599 SER A C 1
ATOM 4469 O O . SER A 1 599 ? 6.790 -8.793 -33.931 1.00 95.56 599 SER A O 1
ATOM 4471 N N . TRP A 1 600 ? 7.637 -9.506 -31.967 1.00 94.75 600 TRP A N 1
ATOM 4472 C CA . TRP A 1 600 ? 9.048 -9.374 -32.300 1.00 94.75 600 TRP A CA 1
ATOM 4473 C C . TRP A 1 600 ? 9.461 -10.008 -33.639 1.00 94.75 600 TRP A C 1
ATOM 4475 O O . TRP A 1 600 ? 9.207 -11.194 -33.866 1.00 94.75 600 TRP A O 1
ATOM 4485 N N . ALA A 1 601 ? 10.190 -9.252 -34.467 1.00 92.94 601 ALA A N 1
ATOM 4486 C CA . ALA A 1 601 ? 10.796 -9.726 -35.710 1.00 92.94 601 ALA A CA 1
ATOM 4487 C C . ALA A 1 601 ? 12.303 -10.019 -35.519 1.00 92.94 601 ALA A C 1
ATOM 4489 O O . ALA A 1 601 ? 13.103 -9.102 -35.357 1.00 92.94 601 ALA A O 1
ATOM 4490 N N . PRO A 1 602 ? 12.771 -11.280 -35.525 1.00 89.81 602 PRO A N 1
ATOM 4491 C CA . PRO A 1 602 ? 14.195 -11.572 -35.350 1.00 89.81 602 PRO A CA 1
ATOM 4492 C C . PRO A 1 602 ? 15.071 -10.979 -36.463 1.00 89.81 602 PRO A C 1
ATOM 4494 O O . PRO A 1 602 ? 14.660 -10.939 -37.618 1.00 89.81 602 PRO A O 1
ATOM 4497 N N . ASN A 1 603 ? 16.310 -10.608 -36.129 1.00 88.81 603 ASN A N 1
ATOM 4498 C CA . ASN A 1 603 ? 17.271 -10.105 -37.115 1.00 88.81 603 ASN A CA 1
ATOM 4499 C C . ASN A 1 603 ? 17.543 -11.122 -38.230 1.00 88.81 603 ASN A C 1
ATOM 4501 O O . ASN A 1 603 ? 17.765 -12.311 -37.968 1.00 88.81 603 ASN A O 1
ATOM 4505 N N . GLU A 1 604 ? 17.671 -10.623 -39.457 1.00 85.75 604 GLU A N 1
ATOM 4506 C CA . GLU A 1 604 ? 18.178 -11.398 -40.582 1.00 85.75 604 GLU A CA 1
ATOM 4507 C C . GLU A 1 604 ? 19.695 -11.253 -40.712 1.00 85.75 604 GLU A C 1
ATOM 4509 O O . GLU A 1 604 ? 20.260 -10.163 -40.631 1.00 85.75 604 GLU A O 1
ATOM 4514 N N . TYR A 1 605 ? 20.389 -12.364 -40.953 1.00 83.69 605 TYR A N 1
ATOM 4515 C CA . TYR A 1 605 ? 21.842 -12.362 -41.111 1.00 83.69 605 TYR A CA 1
ATOM 4516 C C . TYR A 1 605 ? 22.228 -12.602 -42.565 1.00 83.69 605 TYR A C 1
ATOM 4518 O O . TYR A 1 605 ? 22.141 -13.721 -43.078 1.00 83.69 605 TYR A O 1
ATOM 4526 N N . VAL A 1 606 ? 22.748 -11.564 -43.220 1.00 79.50 606 VAL A N 1
ATOM 4527 C CA . VAL A 1 606 ? 23.282 -11.673 -44.581 1.00 79.50 606 VAL A CA 1
ATOM 4528 C C . VAL A 1 606 ? 24.794 -11.861 -44.514 1.00 79.50 606 VAL A C 1
ATOM 4530 O O . VAL A 1 606 ? 25.546 -10.979 -44.094 1.00 79.50 606 VAL A O 1
ATOM 4533 N N . THR A 1 607 ? 25.262 -13.034 -44.947 1.00 74.50 607 THR A N 1
ATOM 4534 C CA . THR A 1 607 ? 26.696 -13.348 -45.007 1.00 74.50 607 THR A CA 1
ATOM 4535 C C . THR A 1 607 ? 27.260 -13.026 -46.390 1.00 74.50 607 THR A C 1
ATOM 4537 O O . THR A 1 607 ? 26.914 -13.672 -47.380 1.00 74.50 607 THR A O 1
ATOM 4540 N N . GLY A 1 608 ? 28.178 -12.058 -46.457 1.00 64.81 608 GLY A N 1
ATOM 4541 C CA . GLY A 1 608 ? 28.905 -11.689 -47.672 1.00 64.81 608 GLY A CA 1
ATOM 4542 C C . GLY A 1 608 ? 30.416 -11.684 -47.436 1.00 64.81 608 GLY A C 1
ATOM 4543 O O . GLY A 1 608 ? 30.943 -10.822 -46.736 1.00 64.81 608 GLY A O 1
ATOM 4544 N N . GLY A 1 609 ? 31.148 -12.629 -48.033 1.00 75.31 609 GLY A N 1
ATOM 4545 C CA . GLY A 1 609 ? 32.607 -12.716 -47.871 1.00 75.31 609 GLY A CA 1
ATOM 4546 C C . GLY A 1 609 ? 33.033 -13.097 -46.443 1.00 75.31 609 GLY A C 1
ATOM 4547 O O . GLY A 1 609 ? 32.616 -14.136 -45.946 1.00 75.31 609 GLY A O 1
ATOM 4548 N N . TYR A 1 610 ? 33.891 -12.286 -45.805 1.00 67.38 610 TYR A N 1
ATOM 4549 C CA . TYR A 1 610 ? 34.400 -12.508 -44.434 1.00 67.38 610 TYR A CA 1
ATOM 4550 C C . TYR A 1 610 ? 33.583 -11.792 -43.337 1.00 67.38 610 TYR A C 1
ATOM 4552 O O . TYR A 1 610 ? 34.018 -11.757 -42.188 1.00 67.38 610 TYR A O 1
ATOM 4560 N N . SER A 1 611 ? 32.430 -11.201 -43.667 1.00 60.44 611 SER A N 1
ATOM 4561 C CA . SER A 1 611 ? 31.592 -10.445 -42.727 1.00 60.44 611 SER A CA 1
ATOM 4562 C C . SER A 1 611 ? 30.129 -10.882 -42.797 1.00 60.44 611 SER A C 1
ATOM 4564 O O . SER A 1 611 ? 29.594 -11.096 -43.886 1.00 60.44 611 SER A O 1
ATOM 4566 N N . SER A 1 612 ? 29.489 -10.975 -41.631 1.00 73.69 612 SER A N 1
ATOM 4567 C CA . SER A 1 612 ? 28.035 -11.087 -41.492 1.00 73.69 612 SER A CA 1
ATOM 4568 C C . SER A 1 612 ? 27.483 -9.717 -41.114 1.00 73.69 612 SER A C 1
ATOM 4570 O O . SER A 1 612 ? 28.027 -9.078 -40.215 1.00 73.69 612 SER A O 1
ATOM 4572 N N . ILE A 1 613 ? 26.432 -9.273 -41.797 1.00 78.56 613 ILE A N 1
ATOM 4573 C CA . ILE A 1 613 ? 25.676 -8.066 -41.448 1.00 78.56 613 ILE A CA 1
ATOM 4574 C C . ILE A 1 613 ? 24.351 -8.540 -40.852 1.00 78.56 613 ILE A C 1
ATOM 4576 O O . ILE A 1 613 ? 23.708 -9.410 -41.438 1.00 78.56 613 ILE A O 1
ATOM 4580 N N . ALA A 1 614 ? 23.996 -8.021 -39.677 1.00 81.06 614 ALA A N 1
ATOM 4581 C CA . ALA A 1 614 ? 22.659 -8.174 -39.118 1.00 81.06 614 ALA A CA 1
ATOM 4582 C C . ALA A 1 614 ? 21.782 -7.052 -39.683 1.00 81.06 614 ALA A C 1
ATOM 4584 O O . ALA A 1 614 ? 22.194 -5.892 -39.649 1.00 81.06 614 ALA A O 1
ATOM 4585 N N . ILE A 1 615 ? 20.635 -7.417 -40.235 1.00 82.38 615 ILE A N 1
ATOM 4586 C CA . ILE A 1 615 ? 19.574 -6.517 -40.684 1.00 82.38 615 ILE A CA 1
ATOM 4587 C C . ILE A 1 615 ? 18.451 -6.653 -39.659 1.00 82.38 615 ILE A C 1
ATOM 4589 O O . ILE A 1 615 ? 18.177 -7.775 -39.218 1.00 82.38 615 ILE A O 1
ATOM 4593 N N . ASP A 1 616 ? 17.849 -5.538 -39.248 1.00 84.38 616 ASP A N 1
ATOM 4594 C CA . ASP A 1 616 ? 16.651 -5.584 -38.414 1.00 84.38 616 ASP A CA 1
ATOM 4595 C C . ASP A 1 616 ? 15.573 -6.419 -39.122 1.00 84.38 616 ASP A C 1
ATOM 4597 O O . ASP A 1 616 ? 15.426 -6.360 -40.344 1.00 84.38 616 ASP A O 1
ATOM 4601 N N . GLY A 1 617 ? 14.840 -7.230 -38.363 1.00 85.81 617 GLY A N 1
ATOM 4602 C CA . GLY A 1 617 ? 13.740 -8.014 -38.907 1.00 85.81 617 GLY A CA 1
ATOM 4603 C C . GLY A 1 617 ? 12.683 -7.140 -39.581 1.00 85.81 617 GLY A C 1
ATOM 4604 O O . GLY A 1 617 ? 12.121 -7.565 -40.588 1.00 85.81 617 GLY A O 1
ATOM 4605 N N . ILE A 1 618 ? 12.452 -5.915 -39.090 1.00 89.06 618 ILE A N 1
ATOM 4606 C CA . ILE A 1 618 ? 11.469 -5.005 -39.698 1.00 89.06 618 ILE A CA 1
ATOM 4607 C C . ILE A 1 618 ? 11.980 -4.296 -40.961 1.00 89.06 618 ILE A C 1
ATOM 4609 O O . ILE A 1 618 ? 11.177 -3.859 -41.785 1.00 89.06 618 ILE A O 1
ATOM 4613 N N . ASP A 1 619 ? 13.303 -4.235 -41.141 1.00 86.81 619 ASP A N 1
ATOM 4614 C CA . ASP A 1 619 ? 13.973 -3.674 -42.322 1.00 86.81 619 ASP A CA 1
ATOM 4615 C C . ASP A 1 619 ? 14.146 -4.701 -43.454 1.00 86.81 619 ASP A C 1
ATOM 4617 O O . ASP A 1 619 ? 14.632 -4.374 -44.549 1.00 86.81 619 ASP A O 1
ATOM 4621 N N . ALA A 1 620 ? 13.777 -5.963 -43.214 1.00 85.75 620 ALA A N 1
ATOM 4622 C CA . ALA A 1 620 ? 13.806 -6.992 -44.239 1.00 85.75 620 ALA A CA 1
ATOM 4623 C C . ALA A 1 620 ? 12.855 -6.624 -45.392 1.00 85.75 620 ALA A C 1
ATOM 4625 O O . ALA A 1 620 ? 11.729 -6.168 -45.203 1.00 85.75 620 ALA A O 1
ATOM 4626 N N . SER A 1 621 ? 13.309 -6.827 -46.632 1.00 83.38 621 SER A N 1
ATOM 4627 C CA . SER A 1 621 ? 12.594 -6.349 -47.828 1.00 83.38 621 SER A CA 1
ATOM 4628 C C . SER A 1 621 ? 11.217 -6.986 -48.060 1.00 83.38 621 SER A C 1
ATOM 4630 O O . SER A 1 621 ? 10.443 -6.488 -48.877 1.00 83.38 621 SER A O 1
ATOM 4632 N N . ASP A 1 622 ? 10.947 -8.108 -47.402 1.00 86.12 622 ASP A N 1
ATOM 4633 C CA . ASP A 1 622 ? 9.712 -8.888 -47.435 1.00 86.12 622 ASP A CA 1
ATOM 4634 C C . ASP A 1 622 ? 9.010 -8.946 -46.068 1.00 86.12 622 ASP A C 1
ATOM 4636 O O . ASP A 1 622 ? 8.105 -9.762 -45.888 1.00 86.12 622 ASP A O 1
ATOM 4640 N N . TYR A 1 623 ? 9.396 -8.083 -45.122 1.00 88.44 623 TYR A N 1
ATOM 4641 C CA . TYR A 1 623 ? 8.756 -8.008 -43.816 1.00 88.44 623 TYR A CA 1
ATOM 4642 C C . TYR A 1 623 ? 7.278 -7.604 -43.926 1.00 88.44 623 TYR A C 1
ATOM 4644 O O . TYR A 1 623 ? 6.919 -6.620 -44.576 1.00 88.44 623 TYR A O 1
ATOM 4652 N N . GLU A 1 624 ? 6.423 -8.346 -43.223 1.00 89.00 624 GLU A N 1
ATOM 4653 C CA . GLU A 1 624 ? 5.041 -7.974 -42.936 1.00 89.00 624 GLU A CA 1
ATOM 4654 C C . GLU A 1 624 ? 4.808 -8.080 -41.418 1.00 89.00 624 GLU A C 1
ATOM 4656 O O . GLU A 1 624 ? 5.226 -9.072 -40.812 1.00 89.00 624 GLU A O 1
ATOM 4661 N N . PRO A 1 625 ? 4.130 -7.105 -40.780 1.00 91.25 625 PRO A N 1
ATOM 4662 C CA . PRO A 1 625 ? 3.851 -7.167 -39.351 1.00 91.25 625 PRO A CA 1
ATOM 4663 C C . PRO A 1 625 ? 3.067 -8.418 -38.955 1.00 91.25 625 PRO A C 1
ATOM 4665 O O . PRO A 1 625 ? 1.970 -8.684 -39.455 1.00 91.25 625 PRO A O 1
ATOM 4668 N N . HIS A 1 626 ? 3.614 -9.161 -37.998 1.00 94.06 626 HIS A N 1
ATOM 4669 C CA . HIS A 1 626 ? 2.934 -10.283 -37.369 1.00 94.06 626 HIS A CA 1
ATOM 4670 C C . HIS A 1 626 ? 2.264 -9.816 -36.080 1.00 94.06 626 HIS A C 1
ATOM 4672 O O . HIS A 1 626 ? 2.917 -9.240 -35.215 1.00 94.06 626 HIS A O 1
ATOM 4678 N N . TYR A 1 627 ? 0.963 -10.068 -35.952 1.00 95.50 627 TYR A N 1
ATOM 4679 C CA . TYR A 1 627 ? 0.187 -9.678 -34.779 1.00 95.50 627 TYR A CA 1
ATOM 4680 C C . TYR A 1 627 ? -0.041 -10.869 -33.850 1.00 95.50 627 TYR A C 1
ATOM 4682 O O . TYR A 1 627 ? -0.362 -11.973 -34.300 1.00 95.50 627 TYR A O 1
ATOM 4690 N N . VAL A 1 628 ? 0.094 -10.626 -32.549 1.00 95.75 628 VAL A N 1
ATOM 4691 C CA . VAL A 1 628 ? -0.272 -11.552 -31.478 1.00 95.75 628 VAL A CA 1
ATOM 4692 C C . VAL A 1 628 ? -1.448 -10.985 -30.702 1.00 95.75 628 VAL A C 1
ATOM 4694 O O . VAL A 1 628 ? -1.506 -9.790 -30.406 1.00 95.75 628 VAL A O 1
ATOM 4697 N N . ARG A 1 629 ? -2.402 -11.855 -30.372 1.00 96.38 629 ARG A N 1
ATOM 4698 C CA . ARG A 1 629 ? -3.517 -11.490 -29.506 1.00 96.38 629 ARG A CA 1
ATOM 4699 C C . ARG A 1 629 ? -3.006 -11.333 -28.077 1.00 96.38 629 ARG A C 1
ATOM 4701 O O . ARG A 1 629 ? -2.259 -12.182 -27.598 1.00 96.38 629 ARG A O 1
ATOM 4708 N N . ILE A 1 630 ? -3.423 -10.261 -27.416 1.00 96.25 630 ILE A N 1
ATOM 4709 C CA . ILE A 1 630 ? -3.211 -10.085 -25.984 1.00 96.25 630 ILE A CA 1
ATOM 4710 C C . ILE A 1 630 ? -4.352 -10.785 -25.246 1.00 96.25 630 ILE A C 1
ATOM 4712 O O . ILE A 1 630 ? -5.525 -10.476 -25.482 1.00 96.25 630 ILE A O 1
ATOM 4716 N N . ASP A 1 631 ? -3.985 -11.728 -24.380 1.00 82.81 631 ASP A N 1
ATOM 4717 C CA . ASP A 1 631 ? -4.908 -12.548 -23.591 1.00 82.81 631 ASP A CA 1
ATOM 4718 C C . ASP A 1 631 ? -5.265 -11.875 -22.268 1.00 82.81 631 ASP A C 1
ATOM 4720 O O . ASP A 1 631 ? -4.351 -11.397 -21.562 1.00 82.81 631 ASP A O 1
#

pLDDT: mean 89.98, std 9.87, range [46.56, 98.75]

Secondary structure (DSSP, 8-state):
-PPTTPPS-TT-S-HHHHHHHHHHHHHHHHHHHHHHHHHHHHHHHHTT--SHHHHHHHHHHHHHHHHHHHHHHHHHHHHHHHHHHHHHHHHHHHHHHHHHHHHHHHHHHHHHHHHHHHHTS-GGGTT----TT-PPPGGG--S-THHHHHHHHHHHHHHHHHHHHHTHHHHHHHHHHHHHHHHHT-HHHHHHTTTTTS-TTTHHHHHHHHTT-GGG--HHHHHTT--HHHHHHHHHHS-HHHHHHHHHH-HHHHTT-TTS-HHHHHHHHHHHHHHHHHHHHHHHHHHHHHHHT----SHHHHHHHHHHHHHHHHHHHHHHHHHHHHH---EEE-TT--EEE-SS-EEEEEETTTTEEEEEES---TTTSS--TT--EEEEEE--TT--TTS-TTSHHHHHHHHHHHHH-S-EEEEEEEES----SSTTGGG-THHHHHHHHHHHHHHHT----TT-EEEEEEETHHHHHHHHHHHTT---SEEEEES-S-S-TT--SGGG-TTTTTS-EEEE--TT-TTTTTTPBPTT-TT-TT-B-TTTSTTEEEB---BS-TT-TTSPBSTT-SSSHHHHHHHHTT-TTSHHHHHHHHHHHT-EEEBP-PPEEEEETTEEEEE-GGGSTT--PPEEE--

Sequence (631 aa):
MNLPGLIDDPARGDAGAVSGYATTFSTRAASSRERKGDADAALASITSMTASAADALGARIVLLSQRMGEAAEGLDGISTAVSAYATDLEGLKSDAARRLRAAQNAYDHIFVRRAEALSAASEFVTGWALPWDAVLPSWMYVDDPSYLRRWQDAIDDYYTARASYNALGDERAEIDRRAVNAIAAVPLISAVTQGGKVGGAGFAAASLAWAGNVNAITAESLAGLGDPDIIRETWNTMDQATRDALLAASPMILGNLNGIPIRDRVTANHTNIRDEIARREAEIARLQEKLDGMTARNHWSAQRRKSLSDEIAELREPIGAWKDLLDEQPVWYDESGREHKHSGAQVVVFNADANAIATYHGAIDPVTGDIPVWVQNVAVSVPGTTTTISEFGHGTGASLYSAAIDANGPGSAVFQWAGGSFPQLEVPGPTDASYSHDLAPKLVDFVAGIERPADSTLTVMGHSYGGATVGLAEQAGLKADRILYVSAAGMGAGVAGVEDFPYTSGVPHYSMMARNDAVVGMIQGDHDDWYAIHGQSPLLADDVTRLETGWIDHADPDSADLEDYGFPNGIESHSSVLNPRSTAFHNIVEVITGGEAISWAPNEYVTGGYSSIAIDGIDASDYEPHYVRID

Foldseek 3Di:
DDDPQADDQLLPDDLPVLLVVLVVLQVLLVVLLVVLVVLVVVLVVLVVDDDPVSVVVNVVSVLSSVLSNLSSQLSNLLSVLSNLLSVLSVVLVVQLVVLVVQLVVLLVVLVVLVCVQQVQADPVPVDDDDDSLDFDDPVRGPGDCVSSVSSNVSSVSNVVSSVSNNCSNVVSVVSVVSSVVSSLPRVSNCQLLVNVLQDPQLSVCSVCVSVLNLLVAALSNLLSRVDLCSSLVSLVSDDPVSLVVRLVPCLQSLLAGFNRFLQSVQSSVLVVLVVLLVVLVVVLVVLVVVLVPADCPDPVSVVVNVVSVVVSCVSPVQSVLSVCQQQDWQWAADPVRDIDTDRGFSWSHDDQVQQWTKTKHYDADPVSNAHDQQAAFEEEEEEAAPDGSSPHRCDLQSLLQVVLCVVPNRRYMYMYTDGGDAFHPPPPRLLALVSLVVQLVVVQVVQSRHDDHPNHFYEYEYAACGQLSPLVNQLVARAGQEYEYELYLESHQPDQALVSGPHCSPHAAEYEAQPLQPRRPVQADDHPPNSRSSYHHLVHHPRYFYAYFAFLAPVDNPGDGLQCDDPVSNHSSSCSLSRSRTLSNVQVSCLRNQAKTFGAFDWDWDDDDPDIDTDGSSRPPPDDTDIDTRD

Solvent-accessible surface area (backbone atoms only — not comparable to full-atom values): 32150 Å² total; per-residue (Å²): 131,84,66,91,86,57,68,76,74,57,48,72,77,59,39,68,62,41,37,52,50,17,50,51,29,41,54,52,14,54,53,26,45,51,54,19,51,53,30,51,55,51,37,63,59,38,74,75,51,95,48,76,68,34,55,62,50,38,56,55,35,54,53,50,23,52,50,24,44,48,48,16,54,23,26,40,40,44,17,50,29,36,39,50,40,19,52,51,42,49,51,41,37,56,48,50,55,52,34,50,50,49,24,50,51,26,52,54,44,26,56,53,31,44,48,54,37,56,72,62,44,64,83,90,62,80,82,72,91,67,62,94,84,56,73,81,62,71,91,77,50,90,49,73,66,66,38,54,49,53,24,46,51,27,44,53,47,21,53,51,29,36,50,61,42,45,52,39,48,59,54,39,54,49,52,53,50,52,34,54,53,44,42,58,65,18,63,43,50,26,61,41,21,62,72,64,66,34,46,83,66,5,45,64,28,30,47,28,46,72,70,68,42,45,77,75,52,46,69,68,29,44,58,28,28,72,44,32,68,59,32,28,55,53,56,69,70,37,55,69,71,50,51,53,51,43,40,72,73,39,18,68,57,48,9,62,38,55,29,52,37,52,54,58,8,24,57,8,21,56,47,44,52,53,52,48,45,51,52,37,54,54,50,38,54,55,49,47,53,55,51,71,73,54,70,74,82,47,74,69,45,43,51,51,46,48,53,49,50,52,52,41,48,61,58,49,60,46,46,57,44,56,48,46,30,58,70,32,62,48,72,30,34,42,97,87,59,50,80,46,67,44,88,16,52,45,30,45,28,59,36,80,92,56,34,20,33,24,38,52,34,49,53,66,28,89,85,77,25,30,54,40,76,78,36,42,23,37,35,40,40,25,59,31,62,62,53,54,74,54,64,63,78,83,31,69,33,54,55,51,35,52,51,33,33,74,74,71,39,50,34,45,32,20,30,28,46,37,82,31,66,46,34,43,90,59,84,61,29,83,69,47,53,63,46,32,65,68,37,9,64,51,48,31,52,51,61,76,33,56,71,65,36,90,86,35,44,38,28,42,34,9,30,28,51,15,11,17,20,47,34,37,10,28,52,73,57,24,77,52,52,31,39,36,31,39,40,34,24,8,32,9,65,88,32,71,44,50,84,63,19,82,60,39,50,88,40,57,34,37,21,34,55,47,92,55,28,64,78,28,65,82,44,37,16,54,82,90,41,85,80,21,55,21,7,20,23,53,85,75,30,73,87,37,48,49,35,35,39,53,25,50,32,58,91,41,90,86,43,56,47,26,52,74,32,68,83,63,24,30,59,40,24,58,57,45,45,69,34,85,51,8,27,20,27,48,31,54,38,21,59,50,71,48,40,66,25,46,42,52,58,69,67,44,76,52,76,56,92,97,46,73,46,78,38,56,26,80,73,39,97,81,57,70,92,46,73,40,78,39,120

Nearest PDB structures (foldseek):
  1i4d-assembly1_B  TM=6.707E-01  e=9.063E+00  Homo sapiens
  1i49-assembly1_B  TM=3.790E-01  e=1.571E+00  Homo sapiens
  1i4t-assembly1_B  TM=4.409E-01  e=9.503E+00  Homo sapiens

Radius of gyration: 36.13 Å; Cα contacts (8 Å, |Δi|>4): 1148; chains: 1; bounding box: 95×89×104 Å

Mean predicted aligned error: 10.68 Å